Protein AF-A0A448MU44-F1 (afdb_monomer)

Sequence (648 aa):
MGDITNSGSLVGEAKLLGGQNTTHTRTTSSNSGNGISALAKTGRFAKNRTESAIGNIQNSGQIKGQLTQISGHNSHYPGVHLYSNADALGSGNALSVTSEAINAQTRYPANSTIGNITNSGSMRGNALVKAGNGTGEIMANAIATGNGISVFARGNSGEFATIGRVDNRGIISGQIEVSGGKSNASKEDKAFIPDIVLQTSSNKPSTPRLSEDLCRWLAKNTPGCEPETNTSNTSTEVTRSDLSSNSIQSVVTAHSSGNGITAWTYNESSEYSPQKAQLGGLINAGSISGYAKVWHGFSQDGYTRVDYRNNGAGVALNASSNANITNAGIISGNHSALLVRGKANRAYSSSNPTYETGFKGKVENYGILAGRLIAGGYELDPTSNQSYRYFETLNANNVKNTGLYITLDKNEQVEKITVGNHTLSPFTYNGKTYQVENAPLSSNKKDSEKLTTSESTINNKIINGVGIENGALFATHTTHLTDSIINGYKTALKVGENAQVHLNNTILNANGFKVNQSEKPLAILGDAGSNQVVLTNQTLINGDIDLKAGNDELTIADNQVRFNGQTIDLGNGLDKLHFGQSNRKNSQPIKVDYAIYNAEDMIVNQDTNLLANAKIRGTNTITLNNDLHYQVLDAETHALFDPERNEK

Solvent-accessible surface area (backbone atoms only — not comparable to full-atom values): 29976 Å² total; per-residue (Å²): 91,67,68,46,80,41,75,50,79,37,76,20,72,35,79,46,77,31,59,69,76,35,62,71,14,70,36,78,43,68,57,36,13,24,27,40,69,36,77,22,77,37,57,71,81,58,93,58,76,24,61,16,41,38,33,36,36,41,33,56,22,41,26,30,9,29,25,42,35,36,15,9,30,20,63,84,56,95,54,68,88,22,30,6,23,17,40,37,32,38,17,2,8,9,33,27,21,32,6,36,29,52,26,93,86,57,78,37,33,2,35,6,34,37,34,39,34,41,34,60,12,29,27,32,9,30,24,39,38,25,19,9,35,27,45,10,38,14,28,13,35,34,34,41,19,1,10,8,33,33,21,33,8,28,30,74,34,72,33,28,2,34,38,31,38,36,40,32,56,14,37,27,23,8,27,25,39,38,31,21,5,24,48,54,81,88,57,80,88,45,74,63,75,85,74,67,52,72,87,62,91,77,76,72,77,75,67,73,69,56,52,74,77,60,46,74,78,49,66,90,87,47,88,36,63,73,79,85,82,79,77,76,78,81,76,75,81,83,70,92,69,68,97,80,74,87,43,57,46,29,37,22,36,40,31,49,18,1,13,7,33,34,18,32,40,73,68,66,44,55,96,92,46,76,61,25,16,39,52,60,24,38,42,31,57,12,25,29,14,8,32,52,48,40,29,37,10,29,31,94,91,42,75,30,66,66,52,73,42,67,42,3,14,9,34,30,33,52,11,44,35,73,29,40,36,40,32,52,12,39,31,24,10,65,43,15,9,31,38,23,29,27,45,72,48,42,91,89,28,80,89,66,50,50,66,42,60,16,65,72,22,48,34,41,32,45,14,39,35,23,10,52,26,50,43,23,18,34,38,84,28,94,87,49,102,44,71,50,44,33,33,60,26,64,84,39,92,48,45,43,36,48,17,40,38,38,33,26,42,98,74,46,30,71,61,41,65,46,78,36,81,48,90,70,78,68,54,69,58,96,93,42,65,34,47,70,44,69,29,51,66,42,95,85,44,64,37,14,40,34,75,46,92,48,72,44,78,47,65,30,33,26,39,31,17,36,7,74,88,52,8,12,35,25,32,52,24,45,31,39,36,33,54,25,33,32,29,4,52,23,16,8,30,20,37,26,58,70,9,38,38,39,35,34,39,20,35,28,19,11,40,74,57,54,39,61,73,71,43,77,30,19,17,35,34,38,36,74,31,36,30,36,41,37,39,27,53,64,16,33,32,31,28,25,36,43,32,39,29,23,51,26,38,43,30,44,41,43,56,55,41,40,78,50,35,61,41,39,30,40,46,49,68,70,13,35,37,30,36,25,34,88,91,46,91,64,97,57,56,32,77,38,69,37,32,38,34,24,32,29,36,31,37,28,36,26,38,31,35,39,33,46,74,14,37,50,40,66,57,78,44,77,47,72,75,39,56,76,46,70,38,68,80,48,92,76,42,20,24,77,47,53,97,82,66,68,94,123

Structure (mmCIF, N/CA/C/O backbone):
data_AF-A0A448MU44-F1
#
_entry.id   AF-A0A448MU44-F1
#
loop_
_atom_site.group_PDB
_atom_site.id
_atom_site.type_symbol
_atom_site.label_atom_id
_atom_site.label_alt_id
_atom_site.label_comp_id
_atom_site.label_asym_id
_atom_site.label_entity_id
_atom_site.label_seq_id
_atom_site.pdbx_PDB_ins_code
_atom_site.Cartn_x
_atom_site.Cartn_y
_atom_site.Cartn_z
_atom_site.occupancy
_atom_site.B_iso_or_equiv
_atom_site.auth_seq_id
_atom_site.auth_comp_id
_atom_site.auth_asym_id
_atom_site.auth_atom_id
_atom_site.pdbx_PDB_model_num
ATOM 1 N N . MET A 1 1 ? -13.104 -7.572 -20.106 1.00 89.06 1 MET A N 1
ATOM 2 C CA . MET A 1 1 ? -13.905 -8.132 -18.996 1.00 89.06 1 MET A CA 1
ATOM 3 C C . MET A 1 1 ? -14.975 -7.119 -18.628 1.00 89.06 1 MET A C 1
ATOM 5 O O . MET A 1 1 ? -14.720 -5.931 -18.794 1.00 89.06 1 MET A O 1
ATOM 9 N N . GLY A 1 2 ? -16.153 -7.574 -18.195 1.00 94.12 2 GLY A N 1
ATOM 10 C CA . GLY A 1 2 ? -17.214 -6.685 -17.709 1.00 94.12 2 GLY A CA 1
ATOM 11 C C . GLY A 1 2 ? -16.896 -6.084 -16.337 1.00 94.12 2 GLY A C 1
ATOM 12 O O . GLY A 1 2 ? -15.739 -6.078 -15.907 1.00 94.12 2 GLY A O 1
ATOM 13 N N . ASP A 1 3 ? -17.933 -5.596 -15.666 1.00 98.06 3 ASP A N 1
ATOM 14 C CA . ASP A 1 3 ? -17.849 -5.110 -14.288 1.00 98.06 3 ASP A CA 1
ATOM 15 C C . ASP A 1 3 ? -17.585 -6.275 -13.317 1.00 98.06 3 ASP A C 1
ATOM 17 O O . ASP A 1 3 ? -18.037 -7.401 -13.538 1.00 98.06 3 ASP A O 1
ATOM 21 N N . ILE A 1 4 ? -16.838 -6.011 -12.243 1.00 98.00 4 ILE A N 1
ATOM 22 C CA . ILE A 1 4 ? -16.467 -7.001 -11.227 1.00 98.00 4 ILE A CA 1
ATOM 23 C C . ILE A 1 4 ? -16.892 -6.497 -9.851 1.00 98.00 4 ILE A C 1
ATOM 25 O O . ILE A 1 4 ? -16.416 -5.462 -9.381 1.00 98.00 4 ILE A O 1
ATOM 29 N N . THR A 1 5 ? -17.719 -7.286 -9.169 1.00 98.19 5 THR A N 1
ATOM 30 C CA . THR A 1 5 ? -18.056 -7.091 -7.756 1.00 98.19 5 THR A CA 1
ATOM 31 C C . THR A 1 5 ? -17.409 -8.199 -6.934 1.00 98.19 5 THR A C 1
ATOM 33 O O . THR A 1 5 ? -17.713 -9.374 -7.122 1.00 98.19 5 THR A O 1
ATOM 36 N N . ASN A 1 6 ? 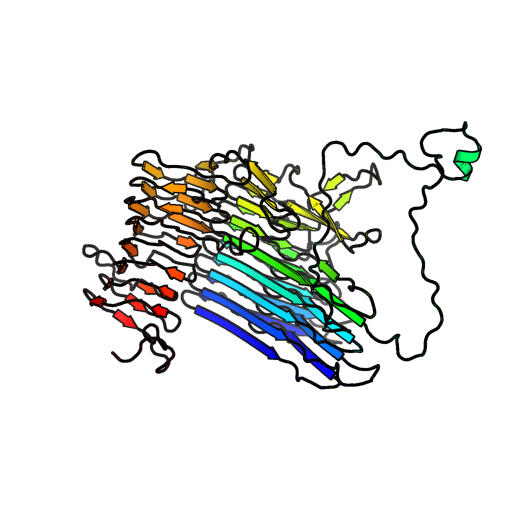-16.514 -7.830 -6.018 1.00 96.06 6 ASN A N 1
ATOM 37 C CA . ASN A 1 6 ? -15.831 -8.753 -5.120 1.00 96.06 6 ASN A CA 1
ATOM 38 C C . ASN A 1 6 ? -16.232 -8.508 -3.659 1.00 96.06 6 ASN A C 1
ATOM 40 O O . ASN A 1 6 ? -16.138 -7.394 -3.137 1.00 96.06 6 ASN A O 1
ATOM 44 N N . SER A 1 7 ? -16.614 -9.578 -2.971 1.00 92.25 7 SER A N 1
ATOM 45 C CA . SER A 1 7 ? -16.819 -9.614 -1.516 1.00 92.25 7 SER A CA 1
ATOM 46 C C . SER A 1 7 ? -16.142 -10.816 -0.850 1.00 92.25 7 SER A C 1
ATOM 48 O O . SER A 1 7 ? -16.472 -11.141 0.290 1.00 92.25 7 SER A O 1
ATOM 50 N N . GLY A 1 8 ? -15.293 -11.529 -1.593 1.00 89.88 8 GLY A N 1
ATOM 51 C CA . GLY A 1 8 ? -14.508 -12.672 -1.135 1.00 89.88 8 GLY A CA 1
ATOM 52 C C . GLY A 1 8 ? -13.019 -12.409 -1.348 1.00 89.88 8 GLY A C 1
ATOM 53 O O . GLY A 1 8 ? -12.583 -11.260 -1.287 1.00 89.88 8 GLY A O 1
ATOM 54 N N . SER A 1 9 ? -12.249 -13.459 -1.622 1.00 91.12 9 SER A N 1
ATOM 55 C CA . SER A 1 9 ? -10.806 -13.364 -1.859 1.00 91.12 9 SER A CA 1
ATOM 56 C C . SER A 1 9 ? -10.460 -13.764 -3.294 1.00 91.12 9 SER A C 1
ATOM 58 O O . SER A 1 9 ? -10.810 -14.855 -3.740 1.00 91.12 9 SER A O 1
ATOM 60 N N . LEU A 1 10 ? -9.790 -12.868 -4.021 1.00 95.38 10 LEU A N 1
ATOM 61 C CA . LEU A 1 10 ? -9.253 -13.092 -5.363 1.00 95.38 10 LEU A CA 1
ATOM 62 C C . LEU A 1 10 ? -7.729 -13.017 -5.287 1.00 95.38 10 LEU A C 1
ATOM 64 O O . LEU A 1 10 ? -7.166 -11.936 -5.113 1.00 95.38 10 LEU A O 1
ATOM 68 N N . VAL A 1 11 ? -7.061 -14.164 -5.398 1.00 95.56 11 VAL A N 1
ATOM 69 C CA . VAL A 1 11 ? -5.608 -14.269 -5.223 1.00 95.56 11 VAL A CA 1
ATOM 70 C C . VAL A 1 11 ? -4.974 -14.843 -6.480 1.00 95.56 11 VAL A C 1
ATOM 72 O O . VAL A 1 11 ? -5.324 -15.937 -6.913 1.00 95.56 11 VAL A O 1
ATOM 75 N N . GLY A 1 12 ? -4.021 -14.108 -7.046 1.00 97.44 12 GLY A N 1
ATOM 76 C CA . GLY A 1 12 ? -3.126 -14.602 -8.081 1.00 97.44 12 GLY A CA 1
ATOM 77 C C . GLY A 1 12 ? -1.708 -14.704 -7.548 1.00 97.44 12 GLY A C 1
ATOM 78 O O . GLY A 1 12 ? -1.167 -13.733 -7.022 1.00 97.44 12 GLY A O 1
ATOM 79 N N . GLU A 1 13 ? -1.091 -15.865 -7.722 1.00 97.44 13 GLU A N 1
ATOM 80 C CA . GLU A 1 13 ? 0.297 -16.108 -7.346 1.00 97.44 13 GLU A CA 1
ATOM 81 C C . GLU A 1 13 ? 1.050 -16.732 -8.520 1.00 97.44 13 GLU A C 1
ATOM 83 O O . GLU A 1 13 ? 0.558 -17.643 -9.184 1.00 97.44 13 GLU A O 1
ATOM 88 N N . ALA A 1 14 ? 2.245 -16.219 -8.800 1.00 97.69 14 ALA A N 1
ATOM 89 C CA . ALA A 1 14 ? 3.151 -16.794 -9.780 1.00 97.69 14 ALA A CA 1
ATOM 90 C C . ALA A 1 14 ? 4.564 -16.884 -9.206 1.00 97.69 14 ALA A C 1
ATOM 92 O O . ALA A 1 14 ? 5.115 -15.902 -8.701 1.00 97.69 14 ALA A O 1
ATOM 93 N N . LYS A 1 15 ? 5.169 -18.065 -9.338 1.00 97.25 15 LYS A N 1
ATOM 94 C CA . LYS A 1 15 ? 6.543 -18.340 -8.920 1.00 97.25 15 LYS A CA 1
ATOM 95 C C . LYS A 1 15 ? 7.341 -18.871 -10.108 1.00 97.25 15 LYS A C 1
ATOM 97 O O . LYS A 1 15 ? 7.098 -19.977 -10.577 1.00 97.25 15 LYS A O 1
ATOM 102 N N . LEU A 1 16 ? 8.273 -18.063 -10.608 1.00 94.38 16 LEU A N 1
ATOM 103 C CA . LEU A 1 16 ? 9.139 -18.378 -11.741 1.00 94.38 16 LEU A CA 1
ATOM 104 C C . LEU A 1 16 ? 10.580 -18.465 -11.240 1.00 94.38 16 LEU A C 1
ATOM 106 O O . LEU A 1 16 ? 11.183 -17.452 -10.888 1.00 94.38 16 LEU A O 1
ATOM 110 N N . LEU A 1 17 ? 11.132 -19.675 -11.208 1.00 92.56 17 LEU A N 1
ATOM 111 C CA . LEU A 1 17 ? 12.501 -19.928 -10.765 1.00 92.56 17 LEU A CA 1
ATOM 112 C C . LEU A 1 17 ? 13.329 -20.473 -11.930 1.00 92.56 17 LEU A C 1
ATOM 114 O O . LEU A 1 17 ? 12.997 -21.510 -12.500 1.00 92.56 17 LEU A O 1
ATOM 118 N N . GLY A 1 18 ? 14.398 -19.766 -12.288 1.00 84.88 18 GLY A N 1
ATOM 119 C CA . GLY A 1 18 ? 15.364 -20.216 -13.283 1.00 84.88 18 GLY A CA 1
ATOM 120 C C . GLY A 1 18 ? 16.262 -21.333 -12.746 1.00 84.88 18 GLY A C 1
ATOM 121 O O . GLY A 1 18 ? 16.586 -21.375 -11.558 1.00 84.88 18 GLY A O 1
ATOM 122 N N . GLY A 1 19 ? 16.681 -22.234 -13.637 1.00 76.50 19 GLY A N 1
ATOM 123 C CA . GLY A 1 19 ? 17.572 -23.344 -13.302 1.00 76.50 19 GLY A CA 1
ATOM 124 C C . GLY A 1 19 ? 18.964 -22.872 -12.877 1.00 76.50 19 GLY A C 1
ATOM 125 O O . GLY A 1 19 ? 19.550 -21.988 -13.503 1.00 76.50 19 GLY A O 1
ATOM 126 N N . GLN A 1 20 ? 19.499 -23.481 -11.821 1.00 74.69 20 GLN A N 1
ATOM 127 C CA . GLN A 1 20 ? 20.852 -23.209 -11.335 1.00 74.69 20 GLN A CA 1
ATOM 128 C C . GLN A 1 20 ? 21.899 -23.906 -12.208 1.00 74.69 20 GLN A C 1
ATOM 130 O O . GLN A 1 20 ? 21.636 -24.981 -12.739 1.00 74.69 20 GLN A O 1
ATOM 135 N N . ASN A 1 21 ? 23.089 -23.313 -12.334 1.00 67.69 21 ASN A N 1
ATOM 136 C CA . ASN A 1 21 ? 24.215 -23.877 -13.087 1.00 67.69 21 ASN A CA 1
ATOM 137 C C . ASN A 1 21 ? 23.859 -24.208 -14.541 1.00 67.69 21 ASN A C 1
ATOM 139 O O . ASN A 1 21 ? 24.213 -25.269 -15.059 1.00 67.69 21 ASN A O 1
ATOM 143 N N . THR A 1 22 ? 23.217 -23.266 -15.231 1.00 71.00 22 THR A N 1
ATOM 144 C CA . THR A 1 22 ? 22.942 -23.370 -16.671 1.00 71.00 22 THR A CA 1
ATOM 145 C C . THR A 1 22 ? 23.568 -22.202 -17.431 1.00 71.00 22 THR A C 1
ATOM 147 O O . THR A 1 22 ? 23.851 -21.154 -16.856 1.00 71.00 22 THR A O 1
ATOM 150 N N . THR A 1 23 ? 23.841 -22.390 -18.723 1.00 66.00 23 THR A N 1
ATOM 151 C CA . THR A 1 23 ? 24.494 -21.379 -19.572 1.00 66.00 23 THR A CA 1
ATOM 152 C C . THR A 1 23 ? 23.553 -20.230 -19.958 1.00 66.00 23 THR A C 1
ATOM 154 O O . THR A 1 23 ? 23.976 -19.079 -20.066 1.00 66.00 23 THR A O 1
ATOM 157 N N . HIS A 1 24 ? 22.258 -20.523 -20.114 1.00 75.06 24 HIS A N 1
ATOM 158 C CA . HIS A 1 24 ? 21.217 -19.552 -20.452 1.00 75.06 24 HIS A CA 1
ATOM 159 C C . HIS A 1 24 ? 20.042 -19.697 -19.490 1.00 75.06 24 HIS A C 1
ATOM 161 O O . HIS A 1 24 ? 19.274 -20.655 -19.570 1.00 75.06 24 HIS A O 1
ATOM 167 N N . THR A 1 25 ? 19.879 -18.722 -18.605 1.00 80.62 25 THR A N 1
ATOM 168 C CA . THR A 1 25 ? 18.763 -18.655 -17.667 1.00 80.62 25 THR A CA 1
ATOM 169 C C . THR A 1 25 ? 18.014 -17.355 -17.945 1.00 80.62 25 THR A C 1
ATOM 171 O O . THR A 1 25 ? 18.563 -16.255 -17.887 1.00 80.62 25 THR A O 1
ATOM 174 N N . ARG A 1 26 ? 16.750 -17.471 -18.347 1.00 87.25 26 ARG A N 1
ATOM 175 C CA . ARG A 1 26 ? 15.871 -16.319 -18.523 1.00 87.25 26 ARG A CA 1
ATOM 176 C C . ARG A 1 26 ? 14.497 -16.661 -17.993 1.00 87.25 26 ARG A C 1
ATOM 178 O O . ARG A 1 26 ? 13.902 -17.653 -18.403 1.00 87.25 26 ARG A O 1
ATOM 185 N N . THR A 1 27 ? 13.996 -15.819 -17.105 1.00 92.56 27 THR A N 1
ATOM 186 C CA . THR A 1 27 ? 12.612 -15.866 -16.637 1.00 92.56 27 THR A CA 1
ATOM 187 C C . THR A 1 27 ? 11.854 -14.684 -17.222 1.00 92.56 27 THR A C 1
ATOM 189 O O . THR A 1 27 ? 12.360 -13.560 -17.266 1.00 92.56 27 THR A O 1
ATOM 192 N N . THR A 1 28 ? 10.648 -14.935 -17.725 1.00 94.44 28 THR A N 1
ATOM 193 C CA . THR A 1 28 ? 9.806 -13.894 -18.316 1.00 94.44 28 THR A CA 1
ATOM 194 C C . THR A 1 28 ? 8.362 -14.085 -17.885 1.00 94.44 28 THR A C 1
ATOM 196 O O . THR A 1 28 ? 7.815 -15.174 -18.043 1.00 94.44 28 THR A O 1
ATOM 199 N N . SER A 1 29 ? 7.741 -13.020 -17.382 1.00 95.44 29 SER A N 1
ATOM 200 C CA . SER A 1 29 ? 6.319 -12.979 -17.043 1.00 95.44 29 SER A CA 1
ATOM 201 C C . SER A 1 29 ? 5.618 -11.801 -17.716 1.00 95.44 29 SER A C 1
ATOM 203 O O . SER A 1 29 ? 6.182 -10.719 -17.902 1.00 95.44 29 SER A O 1
ATOM 205 N N . SER A 1 30 ? 4.363 -12.026 -18.101 1.00 94.25 30 SER A N 1
ATOM 206 C CA . SER A 1 30 ? 3.462 -10.999 -18.619 1.00 94.25 30 SER A CA 1
ATOM 207 C C . SER A 1 30 ? 2.094 -11.208 -17.989 1.00 94.25 30 SER A C 1
ATOM 209 O O . SER A 1 30 ? 1.516 -12.287 -18.112 1.00 94.25 30 SER A O 1
ATOM 211 N N . ASN A 1 31 ? 1.618 -10.202 -17.257 1.00 94.69 31 ASN A N 1
ATOM 212 C CA . ASN A 1 31 ? 0.382 -10.246 -16.477 1.00 94.69 31 ASN A CA 1
ATOM 213 C C . ASN A 1 31 ? 0.209 -11.506 -15.605 1.00 94.69 31 ASN A C 1
ATOM 215 O O . ASN A 1 31 ? -0.901 -12.002 -15.426 1.00 94.69 31 ASN A O 1
ATOM 219 N N . SER A 1 32 ? 1.303 -12.034 -15.054 1.00 97.12 32 SER A N 1
ATOM 220 C CA . SER A 1 32 ? 1.300 -13.259 -14.250 1.00 97.12 32 SER A CA 1
ATOM 221 C C . SER A 1 32 ? 1.191 -12.947 -12.755 1.00 97.12 32 SER A C 1
ATOM 223 O O . SER A 1 32 ? 1.709 -11.931 -12.291 1.00 97.12 32 SER A O 1
ATOM 225 N N . GLY A 1 33 ? 0.529 -13.820 -11.991 1.00 97.44 33 GLY A N 1
ATOM 226 C CA . GLY A 1 33 ? 0.393 -13.655 -10.537 1.00 97.44 33 GLY A CA 1
ATOM 227 C C . GLY A 1 33 ? -0.400 -12.410 -10.134 1.00 97.44 33 GLY A C 1
ATOM 228 O O . GLY A 1 33 ? -0.110 -11.805 -9.111 1.00 97.44 33 GLY A O 1
ATOM 229 N N . ASN A 1 34 ? -1.355 -11.977 -10.959 1.00 98.31 34 ASN A N 1
ATOM 230 C CA . ASN A 1 34 ? -2.238 -10.856 -10.644 1.00 98.31 34 ASN A CA 1
ATOM 231 C C . ASN A 1 34 ? -3.540 -11.354 -10.012 1.00 98.31 34 ASN A C 1
ATOM 233 O O . ASN A 1 34 ? -4.057 -12.377 -10.454 1.00 98.31 34 ASN A O 1
ATOM 237 N N . GLY A 1 35 ? -4.120 -10.603 -9.070 1.00 97.94 35 GLY A N 1
ATOM 238 C CA . GLY A 1 35 ? -5.439 -10.940 -8.510 1.00 97.94 35 GLY A CA 1
ATOM 239 C C . GLY A 1 35 ? -6.545 -10.892 -9.570 1.00 97.94 35 GLY A C 1
ATOM 240 O O . GLY A 1 35 ? -7.351 -11.809 -9.693 1.00 97.94 35 GLY A O 1
ATOM 241 N N . ILE A 1 36 ? -6.539 -9.840 -10.390 1.00 98.19 36 ILE A N 1
ATOM 242 C CA . ILE A 1 36 ? -7.370 -9.705 -11.589 1.00 98.19 36 ILE A CA 1
ATOM 243 C C . ILE A 1 36 ? -6.492 -9.152 -12.709 1.00 98.19 36 ILE A C 1
ATOM 245 O O . ILE A 1 36 ? -5.760 -8.178 -12.506 1.00 98.19 36 ILE A O 1
ATOM 249 N N . SER A 1 37 ? -6.577 -9.719 -13.916 1.00 97.00 37 SER A N 1
ATOM 250 C CA . SER A 1 37 ? -5.912 -9.100 -15.059 1.00 97.00 37 SER A CA 1
ATOM 251 C C . SER A 1 37 ? -6.584 -9.306 -16.409 1.00 97.00 37 SER A C 1
ATOM 253 O O . SER A 1 37 ? -7.290 -10.285 -16.630 1.00 97.00 37 SER A O 1
ATOM 255 N N . ALA A 1 38 ? -6.322 -8.370 -17.321 1.00 97.12 38 ALA A N 1
ATOM 256 C CA . ALA A 1 38 ? -6.634 -8.482 -18.739 1.00 97.12 38 ALA A CA 1
ATOM 257 C C . ALA A 1 38 ? -5.383 -8.137 -19.557 1.00 97.12 38 ALA A C 1
ATOM 259 O O . ALA A 1 38 ? -4.725 -7.130 -19.297 1.00 97.12 38 ALA A O 1
ATOM 260 N N . LEU A 1 39 ? -5.050 -8.977 -20.536 1.00 95.56 39 LEU A N 1
ATOM 261 C CA . LEU A 1 39 ? -3.886 -8.811 -21.404 1.00 95.56 39 LEU A CA 1
ATOM 262 C C . LEU A 1 39 ? -4.319 -8.902 -22.866 1.00 95.56 39 LEU A C 1
ATOM 264 O O . LEU A 1 39 ? -4.980 -9.862 -23.258 1.00 95.56 39 LEU A O 1
ATOM 268 N N . ALA A 1 40 ? -3.896 -7.939 -23.677 1.00 93.06 40 ALA A N 1
ATOM 269 C CA . ALA A 1 40 ? -3.992 -8.007 -25.128 1.00 93.06 40 ALA A CA 1
ATOM 270 C C . ALA A 1 40 ? -2.618 -7.758 -25.747 1.00 93.06 40 ALA A C 1
ATOM 272 O O . ALA A 1 40 ? -1.955 -6.768 -25.446 1.00 93.06 40 ALA A O 1
ATOM 273 N N . LYS A 1 41 ? -2.188 -8.650 -26.639 1.00 89.50 41 LYS A N 1
ATOM 274 C CA . LYS A 1 41 ? -0.900 -8.532 -27.319 1.00 89.50 41 LYS A CA 1
ATOM 275 C C . LYS A 1 41 ? -1.069 -8.793 -28.801 1.00 89.50 41 LYS A C 1
ATOM 277 O O . LYS A 1 41 ? -1.567 -9.846 -29.190 1.00 89.50 41 LYS A O 1
ATOM 282 N N . THR A 1 42 ? -0.631 -7.852 -29.628 1.00 86.38 42 THR A N 1
ATOM 283 C CA . THR A 1 42 ? -0.557 -8.046 -31.075 1.00 86.38 42 THR A CA 1
ATOM 284 C C . THR A 1 42 ? 0.892 -8.089 -31.533 1.00 86.38 42 THR A C 1
ATOM 286 O O . THR A 1 42 ? 1.752 -7.310 -31.105 1.00 86.38 42 THR A O 1
ATOM 289 N N . GLY A 1 43 ? 1.172 -9.073 -32.387 1.00 78.00 43 GLY A N 1
ATOM 290 C CA . GLY A 1 43 ? 2.492 -9.292 -32.956 1.00 78.00 43 GLY A CA 1
ATOM 291 C C . GLY A 1 43 ? 2.847 -8.287 -34.050 1.00 78.00 43 GLY A C 1
ATOM 292 O O . GLY A 1 43 ? 2.068 -7.408 -34.429 1.00 78.00 43 GLY A O 1
ATOM 293 N N . ARG A 1 44 ? 4.048 -8.471 -34.603 1.00 70.38 44 ARG A N 1
ATOM 294 C CA . ARG A 1 44 ? 4.523 -7.701 -35.756 1.00 70.38 44 ARG A CA 1
ATOM 295 C C . ARG A 1 44 ? 3.551 -7.898 -36.928 1.00 70.38 44 ARG A C 1
ATOM 297 O O . ARG A 1 44 ? 3.052 -9.001 -37.127 1.00 70.38 44 ARG A O 1
ATOM 304 N N . PHE A 1 45 ? 3.287 -6.830 -37.683 1.00 70.62 45 PHE A N 1
ATOM 305 C CA . PHE A 1 45 ? 2.412 -6.800 -38.871 1.00 70.62 45 PHE A CA 1
ATOM 306 C C . PHE A 1 45 ? 0.892 -6.852 -38.632 1.00 70.62 45 PHE A C 1
ATOM 308 O O . PHE A 1 45 ? 0.131 -6.788 -39.598 1.00 70.62 45 PHE A O 1
ATOM 315 N N . ALA A 1 46 ? 0.418 -6.893 -37.382 1.00 69.31 46 ALA A N 1
ATOM 316 C CA . ALA A 1 46 ? -1.013 -6.773 -37.097 1.00 69.31 46 ALA A CA 1
ATOM 317 C C . ALA A 1 46 ? -1.532 -5.368 -37.460 1.00 69.31 46 ALA A C 1
ATOM 319 O O . ALA A 1 46 ? -1.021 -4.365 -36.959 1.00 69.31 46 ALA A O 1
ATOM 320 N N . LYS A 1 47 ? -2.554 -5.294 -38.322 1.00 74.75 47 LYS A N 1
ATOM 321 C CA . LYS A 1 47 ? -3.131 -4.032 -38.826 1.00 74.75 47 LYS A CA 1
ATOM 322 C C . LYS A 1 47 ? -4.370 -3.549 -38.054 1.00 74.75 47 LYS A C 1
ATOM 324 O O . LYS A 1 47 ? -5.186 -2.813 -38.596 1.00 74.75 47 LYS A O 1
ATOM 329 N N . ASN A 1 48 ? -4.528 -3.992 -36.808 1.00 76.19 48 ASN A N 1
ATOM 330 C CA . ASN A 1 48 ? -5.719 -3.747 -35.993 1.00 76.19 48 ASN A CA 1
ATOM 331 C C . ASN A 1 48 ? -5.356 -3.111 -34.644 1.00 76.19 48 ASN A C 1
ATOM 333 O O . ASN A 1 48 ? -4.213 -3.192 -34.188 1.00 76.19 48 ASN A O 1
ATOM 337 N N . ARG A 1 49 ? -6.349 -2.491 -33.999 1.00 82.88 49 ARG A N 1
ATOM 338 C CA . ARG A 1 49 ? -6.237 -1.926 -32.647 1.00 82.88 49 ARG A CA 1
ATOM 339 C C . ARG A 1 49 ? -6.026 -3.043 -31.617 1.00 82.88 49 ARG A C 1
ATOM 341 O O . ARG A 1 49 ? -6.600 -4.121 -31.744 1.00 82.88 49 ARG A O 1
ATOM 348 N N . THR A 1 50 ? -5.183 -2.788 -30.614 1.00 90.06 50 THR A N 1
ATOM 349 C CA . THR A 1 50 ? -4.952 -3.719 -29.493 1.00 90.06 50 THR A CA 1
ATOM 350 C C . THR A 1 50 ? -5.593 -3.152 -28.247 1.00 90.06 50 THR A C 1
ATOM 352 O O . THR A 1 50 ? -5.228 -2.055 -27.830 1.00 90.06 50 THR A O 1
ATOM 355 N N . GLU A 1 51 ? -6.538 -3.875 -27.657 1.00 92.19 51 GLU A N 1
ATOM 356 C CA . GLU A 1 51 ? -7.289 -3.366 -26.514 1.00 92.19 51 GLU A CA 1
ATOM 357 C C . GLU A 1 51 ? -7.472 -4.425 -25.452 1.00 92.19 51 GLU A C 1
ATOM 359 O O . GLU A 1 51 ? -7.856 -5.558 -25.740 1.00 92.19 51 GLU A O 1
ATOM 364 N N . SER A 1 52 ? -7.268 -4.013 -24.212 1.00 95.81 52 SER A N 1
ATOM 365 C CA . SER A 1 52 ? -7.705 -4.751 -23.044 1.00 95.81 52 SER A CA 1
ATOM 366 C C . SER A 1 52 ? -8.447 -3.801 -22.120 1.00 95.81 52 SER A C 1
ATOM 368 O O . SER A 1 52 ? -8.087 -2.635 -21.952 1.00 95.81 52 SER A O 1
ATOM 370 N N . ALA A 1 53 ? -9.536 -4.294 -21.545 1.00 97.62 53 ALA A N 1
ATOM 371 C CA . ALA A 1 53 ? -10.345 -3.501 -20.646 1.00 97.62 53 ALA A CA 1
ATOM 372 C C . ALA A 1 53 ? -10.937 -4.363 -19.542 1.00 97.62 53 ALA A C 1
ATOM 374 O O . ALA A 1 53 ? -11.307 -5.524 -19.762 1.00 97.62 53 ALA A O 1
ATOM 375 N N . ILE A 1 54 ? -11.061 -3.756 -18.373 1.00 98.25 54 ILE A N 1
ATOM 376 C CA . ILE A 1 54 ? -11.887 -4.234 -17.274 1.00 98.25 54 ILE A CA 1
ATOM 377 C C . ILE A 1 54 ? -12.903 -3.131 -16.983 1.00 98.25 54 ILE A C 1
ATOM 379 O O . ILE A 1 54 ? -12.566 -1.947 -17.047 1.00 98.25 54 ILE A O 1
ATOM 383 N N . GLY A 1 55 ? -14.150 -3.520 -16.728 1.00 98.50 55 GLY A N 1
ATOM 384 C CA . GLY A 1 55 ? -15.216 -2.588 -16.390 1.00 98.50 55 GLY A CA 1
ATOM 385 C C . GLY A 1 55 ? -15.015 -1.940 -15.021 1.00 98.50 55 GLY A C 1
ATOM 386 O O . GLY A 1 55 ? -13.897 -1.763 -14.530 1.00 98.50 55 GLY A O 1
ATOM 387 N N . ASN A 1 56 ? -16.122 -1.569 -14.396 1.00 98.69 56 ASN A N 1
ATOM 388 C CA . ASN A 1 56 ? -16.109 -1.024 -13.050 1.00 98.69 56 ASN A CA 1
ATOM 389 C C . ASN A 1 56 ? -15.726 -2.106 -12.035 1.00 98.69 56 ASN A C 1
ATOM 391 O O . ASN A 1 56 ? -16.089 -3.272 -12.181 1.00 98.69 56 ASN A O 1
ATOM 395 N N . ILE A 1 57 ? -15.023 -1.704 -10.981 1.00 98.69 57 ILE A N 1
ATOM 396 C CA . ILE A 1 57 ? -14.635 -2.574 -9.873 1.00 98.69 57 ILE A CA 1
ATOM 397 C C . ILE A 1 57 ? -15.341 -2.109 -8.610 1.00 98.69 57 ILE A C 1
ATOM 399 O O . ILE A 1 57 ? -15.182 -0.967 -8.185 1.00 98.69 57 ILE A O 1
ATOM 403 N N . GLN A 1 58 ? -16.061 -3.017 -7.966 1.00 98.56 58 GLN A N 1
ATOM 404 C CA . GLN A 1 58 ? -16.591 -2.838 -6.621 1.00 98.56 58 GLN A CA 1
ATOM 405 C C . GLN A 1 58 ? -15.944 -3.878 -5.717 1.00 98.56 58 GLN A C 1
ATOM 407 O O . GLN A 1 58 ? -16.329 -5.044 -5.724 1.00 98.56 58 GLN A O 1
ATOM 412 N N . ASN A 1 59 ? -14.938 -3.474 -4.951 1.00 98.31 59 ASN A N 1
ATOM 413 C CA . ASN A 1 59 ? -14.231 -4.378 -4.059 1.00 98.31 59 ASN A CA 1
ATOM 414 C C . ASN A 1 59 ? -14.572 -4.093 -2.603 1.00 98.31 59 ASN A C 1
ATOM 416 O O . ASN A 1 59 ? -14.330 -3.005 -2.088 1.00 98.31 59 ASN A O 1
ATOM 420 N N . SER A 1 60 ? -15.075 -5.114 -1.930 1.00 96.12 60 SER A N 1
ATOM 421 C CA . SER A 1 60 ? -15.339 -5.110 -0.498 1.00 96.12 60 SER A CA 1
ATOM 422 C C . SER A 1 60 ? -14.624 -6.253 0.236 1.00 96.12 60 SER A C 1
ATOM 424 O O . SER A 1 60 ? -14.659 -6.285 1.463 1.00 96.12 60 SER A O 1
ATOM 426 N N . GLY A 1 61 ? -13.975 -7.159 -0.505 1.00 94.62 61 GLY A N 1
ATOM 427 C CA . GLY A 1 61 ? -13.135 -8.238 0.015 1.00 94.62 61 GLY A CA 1
ATOM 428 C C . GLY A 1 61 ? -11.653 -8.022 -0.311 1.00 94.62 61 GLY A C 1
ATOM 429 O O . GLY A 1 61 ? -11.171 -6.888 -0.348 1.00 94.62 61 GLY A O 1
ATOM 430 N N . GLN A 1 62 ? -10.923 -9.100 -0.576 1.00 95.75 62 GLN A N 1
ATOM 431 C CA . GLN A 1 62 ? -9.488 -9.071 -0.855 1.00 95.75 62 GLN A CA 1
ATOM 432 C C . GLN A 1 62 ? -9.199 -9.326 -2.338 1.00 95.75 62 GLN A C 1
ATOM 434 O O . GLN A 1 62 ? -9.757 -10.238 -2.945 1.00 95.75 62 GLN A O 1
ATOM 439 N N . ILE A 1 63 ? -8.299 -8.533 -2.917 1.00 98.25 63 ILE A N 1
ATOM 440 C CA . ILE A 1 63 ? -7.688 -8.764 -4.227 1.00 98.25 63 ILE A CA 1
ATOM 441 C C . ILE A 1 63 ? -6.175 -8.715 -4.026 1.00 98.25 63 ILE A C 1
ATOM 443 O O . ILE A 1 63 ? -5.636 -7.686 -3.617 1.00 98.25 63 ILE A O 1
ATOM 447 N N . LYS A 1 64 ? -5.481 -9.819 -4.295 1.00 97.94 64 LYS A N 1
ATOM 448 C CA . LYS A 1 64 ? -4.042 -9.948 -4.061 1.00 97.94 64 LYS A CA 1
ATOM 449 C C . LYS A 1 64 ? -3.334 -10.473 -5.305 1.00 97.94 64 LYS A C 1
ATOM 451 O O . LYS A 1 64 ? -3.723 -11.500 -5.849 1.00 97.94 64 LYS A O 1
ATOM 456 N N . GLY A 1 65 ? -2.273 -9.787 -5.714 1.00 98.56 65 GLY A N 1
ATOM 457 C CA . GLY A 1 65 ? -1.303 -10.283 -6.685 1.00 98.56 65 GLY A CA 1
ATOM 458 C C . GLY A 1 65 ? 0.056 -10.510 -6.042 1.00 98.56 65 GLY A C 1
ATOM 459 O O . GLY A 1 65 ? 0.502 -9.708 -5.220 1.00 98.56 65 GLY A O 1
ATOM 460 N N . GLN A 1 66 ? 0.710 -11.602 -6.418 1.00 98.56 66 GLN A N 1
ATOM 461 C CA . GLN A 1 66 ? 2.041 -11.954 -5.959 1.00 98.56 66 GLN A CA 1
ATOM 462 C C . GLN A 1 66 ? 2.882 -12.545 -7.094 1.00 98.56 66 GLN A C 1
ATOM 464 O O . GLN A 1 66 ? 2.501 -13.527 -7.731 1.00 98.56 66 GLN A O 1
ATOM 469 N N . LEU A 1 67 ? 4.065 -11.970 -7.307 1.00 98.56 67 LEU A N 1
ATOM 470 C CA . LEU A 1 67 ? 5.089 -12.509 -8.197 1.00 98.56 67 LEU A CA 1
ATOM 471 C C . LEU A 1 67 ? 6.376 -12.774 -7.418 1.00 98.56 67 LEU A C 1
ATOM 473 O O . LEU A 1 67 ? 6.918 -11.886 -6.769 1.00 98.56 67 LEU A O 1
ATOM 477 N N . THR A 1 68 ? 6.917 -13.980 -7.542 1.00 98.38 68 THR A N 1
ATOM 478 C CA . THR A 1 68 ? 8.315 -14.270 -7.211 1.00 98.38 68 THR A CA 1
ATOM 479 C C . THR A 1 68 ? 9.014 -14.743 -8.469 1.00 98.38 68 THR A C 1
ATOM 481 O O . THR A 1 68 ? 8.734 -15.833 -8.959 1.00 98.38 68 THR A O 1
ATOM 484 N N . GLN A 1 69 ? 9.913 -13.925 -9.002 1.00 96.44 69 GLN A N 1
ATOM 485 C CA . GLN A 1 69 ? 10.644 -14.214 -10.223 1.00 96.44 69 GLN A CA 1
ATOM 486 C C . GLN A 1 69 ? 12.142 -14.088 -9.982 1.00 96.44 69 GLN A C 1
ATOM 488 O O . GLN A 1 69 ? 12.656 -13.004 -9.715 1.00 96.44 69 GLN A O 1
ATOM 493 N N . ILE A 1 70 ? 12.845 -15.210 -10.080 1.00 94.81 70 ILE A N 1
ATOM 494 C CA . ILE A 1 70 ? 14.278 -15.295 -9.816 1.00 94.81 70 ILE A CA 1
ATOM 495 C C . ILE A 1 70 ? 14.925 -16.019 -10.989 1.00 94.81 70 ILE A C 1
ATOM 497 O O . ILE A 1 70 ? 14.621 -17.185 -11.235 1.00 94.81 70 ILE A O 1
ATOM 501 N N . SER A 1 71 ? 15.819 -15.347 -11.711 1.00 91.31 71 SER A N 1
ATOM 502 C CA . SER A 1 71 ? 16.634 -16.009 -12.729 1.00 91.31 71 SER A CA 1
ATOM 503 C C . SER A 1 71 ? 17.742 -16.839 -12.080 1.00 91.31 71 SER A C 1
ATOM 505 O O . SER A 1 71 ? 18.272 -16.482 -11.030 1.00 91.31 71 SER A O 1
ATOM 507 N N . GLY A 1 72 ? 18.100 -17.954 -12.712 1.00 85.81 72 GLY A N 1
ATOM 508 C CA . GLY A 1 72 ? 19.169 -18.835 -12.245 1.00 85.81 72 GLY A CA 1
ATOM 509 C C . GLY A 1 72 ? 20.565 -18.263 -12.493 1.00 85.81 72 GLY A C 1
ATOM 510 O O . GLY A 1 72 ? 20.733 -17.341 -13.292 1.00 85.81 72 GLY A O 1
ATOM 511 N N . HIS A 1 73 ? 21.573 -18.814 -11.820 1.00 84.38 73 HIS A N 1
ATOM 512 C CA . HIS A 1 73 ? 22.965 -18.381 -11.954 1.00 84.38 73 HIS A CA 1
ATOM 513 C C . HIS A 1 73 ? 23.702 -19.126 -13.081 1.00 84.38 73 HIS A C 1
ATOM 515 O O . HIS A 1 73 ? 23.516 -20.333 -13.263 1.00 84.38 73 HIS A O 1
ATOM 521 N N . ASN A 1 74 ? 24.595 -18.421 -13.780 1.00 79.81 74 ASN A N 1
ATOM 522 C CA . ASN A 1 74 ? 25.467 -18.969 -14.828 1.00 79.81 74 ASN A CA 1
ATOM 523 C C . ASN A 1 74 ? 26.967 -18.919 -14.453 1.00 79.81 74 ASN A C 1
ATOM 525 O O . ASN A 1 74 ? 27.828 -19.201 -15.282 1.00 79.81 74 ASN A O 1
ATOM 529 N N . SER A 1 75 ? 27.286 -18.622 -13.187 1.00 74.50 75 SER A N 1
ATOM 530 C CA . SER A 1 75 ? 28.643 -18.384 -12.661 1.00 74.50 75 SER A CA 1
ATOM 531 C C . SER A 1 75 ? 29.654 -19.527 -12.830 1.00 74.50 75 SER A C 1
ATOM 533 O O . SER A 1 75 ? 30.844 -19.306 -12.637 1.00 74.50 75 SER A O 1
ATOM 535 N N . HIS A 1 76 ? 29.208 -20.738 -13.172 1.00 72.94 76 HIS A N 1
ATOM 536 C CA . HIS A 1 76 ? 30.065 -21.919 -13.345 1.00 72.94 76 HIS A CA 1
ATOM 537 C C . HIS A 1 76 ? 30.566 -22.122 -14.783 1.00 72.94 76 HIS A C 1
ATOM 539 O O . HIS A 1 76 ? 31.352 -23.038 -15.017 1.00 72.94 76 HIS A O 1
ATOM 545 N N . TYR A 1 77 ? 30.133 -21.299 -15.746 1.00 67.19 77 TYR A N 1
ATOM 546 C CA . TYR A 1 77 ? 30.528 -21.449 -17.146 1.00 67.19 77 TYR A CA 1
ATOM 547 C C . TYR A 1 77 ? 31.459 -20.320 -17.603 1.00 67.19 77 TYR A C 1
ATOM 549 O O . TYR A 1 77 ? 31.107 -19.143 -17.496 1.00 67.19 77 TYR A O 1
ATOM 557 N N . PRO A 1 78 ? 32.627 -20.653 -18.180 1.00 61.62 78 PRO A N 1
ATOM 558 C CA . PRO A 1 78 ? 33.450 -19.683 -18.883 1.00 61.62 78 PRO A CA 1
ATOM 559 C C . PRO A 1 78 ? 32.860 -19.458 -20.284 1.00 61.62 78 PRO A C 1
ATOM 561 O O . PRO A 1 78 ? 32.991 -20.299 -21.170 1.00 61.62 78 PRO A O 1
ATOM 564 N N . GLY A 1 79 ? 32.171 -18.337 -20.496 1.00 62.12 79 GLY A N 1
ATOM 565 C CA . GLY A 1 79 ? 31.580 -18.009 -21.794 1.00 62.12 79 GLY A CA 1
ATOM 566 C C . GLY A 1 79 ? 31.117 -16.558 -21.888 1.00 62.12 79 GLY A C 1
ATOM 567 O O . GLY A 1 79 ? 30.722 -15.959 -20.894 1.00 62.12 79 GLY A O 1
ATOM 568 N N . VAL A 1 80 ? 31.166 -15.992 -23.096 1.00 60.66 80 VAL A N 1
ATOM 569 C CA . VAL A 1 80 ? 30.786 -14.591 -23.377 1.00 60.66 80 VAL A CA 1
ATOM 570 C C . VAL A 1 80 ? 29.330 -14.433 -23.847 1.00 60.66 80 VAL A C 1
ATOM 572 O O . VAL A 1 80 ? 28.833 -13.317 -23.945 1.00 60.66 80 VAL A O 1
ATOM 575 N N . HIS A 1 81 ? 28.630 -15.542 -24.115 1.00 70.56 81 HIS A N 1
ATOM 576 C CA . HIS A 1 81 ? 27.230 -15.583 -24.566 1.00 70.56 81 HIS A CA 1
ATOM 577 C C . HIS A 1 81 ? 26.322 -16.243 -23.524 1.00 70.56 81 HIS A C 1
ATOM 579 O O . HIS A 1 81 ? 25.582 -17.171 -23.834 1.00 70.56 81 HIS A O 1
ATOM 585 N N . LEU A 1 82 ? 26.420 -15.800 -22.274 1.00 79.88 82 LEU A N 1
ATOM 586 C CA . LEU A 1 82 ? 25.639 -16.338 -21.163 1.00 79.88 82 LEU A CA 1
ATOM 587 C C . LEU A 1 82 ? 24.585 -15.318 -20.722 1.00 79.88 82 LEU A C 1
ATOM 589 O O . LEU A 1 82 ? 24.776 -14.116 -20.888 1.00 79.88 82 LEU A O 1
ATOM 593 N N . TYR A 1 83 ? 23.456 -15.800 -20.198 1.00 83.50 83 TYR A N 1
ATOM 594 C CA . TYR A 1 83 ? 22.333 -14.942 -19.796 1.00 83.50 83 TYR A CA 1
ATOM 595 C C . TYR A 1 83 ? 21.784 -15.385 -18.445 1.00 83.50 83 TYR A C 1
ATOM 597 O O . TYR A 1 83 ? 21.687 -16.588 -18.202 1.00 83.50 83 TYR A O 1
ATOM 605 N N . SER A 1 84 ? 21.422 -14.430 -17.590 1.00 88.75 84 SER A N 1
ATOM 606 C CA . SER A 1 84 ? 20.745 -14.665 -16.308 1.00 88.75 84 SER A CA 1
ATOM 607 C C . SER A 1 84 ? 19.686 -13.591 -16.028 1.00 88.75 84 SER A C 1
ATOM 609 O O . SER A 1 84 ? 19.754 -12.881 -15.021 1.00 88.75 84 SER A O 1
ATOM 611 N N . ASN A 1 85 ? 18.713 -13.453 -16.932 1.00 91.06 85 ASN A N 1
ATOM 612 C CA . ASN A 1 85 ? 17.774 -12.329 -16.945 1.00 91.06 85 ASN A CA 1
ATOM 613 C C . ASN A 1 85 ? 16.425 -12.626 -16.284 1.00 91.06 85 ASN A C 1
ATOM 615 O O . ASN A 1 85 ? 15.814 -13.672 -16.507 1.00 91.06 85 ASN A O 1
ATOM 619 N N . ALA A 1 86 ? 15.883 -11.634 -15.583 1.00 95.06 86 ALA A N 1
ATOM 620 C CA . ALA A 1 86 ? 14.508 -11.631 -15.104 1.00 95.06 86 ALA A CA 1
ATOM 621 C C . ALA A 1 86 ? 13.725 -10.463 -15.717 1.00 95.06 86 ALA A C 1
ATOM 623 O O . ALA A 1 86 ? 13.994 -9.309 -15.401 1.00 95.06 86 ALA A O 1
ATOM 624 N N . ASP A 1 87 ? 12.730 -10.771 -16.552 1.00 96.25 87 ASP A N 1
ATOM 625 C CA . ASP A 1 87 ? 11.846 -9.786 -17.184 1.00 96.25 87 ASP A CA 1
ATOM 626 C C . ASP A 1 87 ? 10.402 -9.927 -16.682 1.00 96.25 87 ASP A C 1
ATOM 628 O O . ASP A 1 87 ? 9.761 -10.954 -16.910 1.00 96.25 87 ASP A O 1
ATOM 632 N N . ALA A 1 88 ? 9.871 -8.915 -16.007 1.00 97.56 88 ALA A N 1
ATOM 633 C CA . ALA A 1 88 ? 8.506 -8.888 -15.498 1.00 97.56 88 ALA A CA 1
ATOM 634 C C . ALA A 1 88 ? 7.738 -7.695 -16.076 1.00 97.56 88 ALA A C 1
ATOM 636 O O . ALA A 1 88 ? 8.154 -6.539 -15.949 1.00 97.56 88 ALA A O 1
ATOM 637 N N . LEU A 1 89 ? 6.599 -7.980 -16.708 1.00 96.38 89 LEU A N 1
ATOM 638 C CA . LEU A 1 89 ? 5.690 -6.970 -17.243 1.00 96.38 89 LEU A CA 1
ATOM 639 C C . LEU A 1 89 ? 4.293 -7.152 -16.655 1.00 96.38 89 LEU A C 1
ATOM 641 O O . LEU A 1 89 ? 3.711 -8.232 -16.768 1.00 96.38 89 LEU A O 1
ATOM 645 N N . GLY A 1 90 ? 3.730 -6.097 -16.065 1.00 96.25 90 GLY A N 1
ATOM 646 C CA . GLY A 1 90 ? 2.328 -6.093 -15.641 1.00 96.25 90 GLY A CA 1
ATOM 647 C C . GLY A 1 90 ? 1.986 -7.163 -14.599 1.00 96.25 90 GLY A C 1
ATOM 648 O O . GLY A 1 90 ? 0.828 -7.556 -14.501 1.00 96.25 90 GLY A O 1
ATOM 649 N N . SER A 1 91 ? 2.969 -7.685 -13.862 1.00 98.31 91 SER A N 1
ATOM 650 C CA . SER A 1 91 ? 2.831 -8.910 -13.059 1.00 98.31 91 SER A CA 1
ATOM 651 C C . SER A 1 91 ? 2.849 -8.628 -11.550 1.00 98.31 91 SER A C 1
ATOM 653 O O . SER A 1 91 ? 3.321 -7.578 -11.113 1.00 98.31 91 SER A O 1
ATOM 655 N N . GLY A 1 92 ? 2.321 -9.545 -10.736 1.00 98.38 92 GLY A N 1
ATOM 656 C CA . GLY A 1 92 ? 2.270 -9.396 -9.274 1.00 98.38 92 GLY A CA 1
ATOM 657 C C . GLY A 1 92 ? 1.424 -8.216 -8.774 1.00 98.38 92 GLY A C 1
ATOM 658 O O . GLY A 1 92 ? 1.637 -7.737 -7.666 1.00 98.38 92 GLY A O 1
ATOM 659 N N . ASN A 1 93 ? 0.503 -7.698 -9.585 1.00 98.75 93 ASN A N 1
ATOM 660 C CA . ASN A 1 93 ? -0.380 -6.583 -9.249 1.00 98.75 93 ASN A CA 1
ATOM 661 C C . ASN A 1 93 ? -1.703 -7.080 -8.646 1.00 98.75 93 ASN A C 1
ATOM 663 O O . ASN A 1 93 ? -2.191 -8.144 -9.027 1.00 98.75 93 ASN A O 1
ATOM 667 N N . ALA A 1 94 ? -2.373 -6.288 -7.804 1.00 98.56 94 ALA A N 1
ATOM 668 C CA . ALA A 1 94 ? -3.742 -6.646 -7.409 1.00 98.56 94 ALA A CA 1
ATOM 669 C C . ALA A 1 94 ? -4.675 -6.631 -8.634 1.00 98.56 94 ALA A C 1
ATOM 671 O O . ALA A 1 94 ? -5.384 -7.601 -8.902 1.00 98.56 94 ALA A O 1
ATOM 672 N N . LEU A 1 95 ? -4.612 -5.549 -9.414 1.00 98.62 95 LEU A N 1
ATOM 673 C CA . LEU A 1 95 ? -5.372 -5.355 -10.645 1.00 98.62 95 LEU A CA 1
ATOM 674 C C . LEU A 1 95 ? -4.448 -4.861 -11.764 1.00 98.62 95 LEU A C 1
ATOM 676 O O . LEU A 1 95 ? -3.766 -3.850 -11.594 1.00 98.62 95 LEU A O 1
ATOM 680 N N . SER A 1 96 ? -4.437 -5.548 -12.911 1.00 98.25 96 SER A N 1
ATOM 681 C CA . SER A 1 96 ? -3.595 -5.176 -14.058 1.00 98.25 96 SER A CA 1
ATOM 682 C C . SER A 1 96 ? -4.321 -5.240 -15.400 1.00 98.25 96 SER A C 1
ATOM 684 O O . SER A 1 96 ? -4.906 -6.263 -15.753 1.00 98.25 96 SER A O 1
ATOM 686 N N . VAL A 1 97 ? -4.230 -4.176 -16.197 1.00 98.19 97 VAL A N 1
ATOM 687 C CA . VAL A 1 97 ? -4.689 -4.172 -17.595 1.00 98.19 97 VAL A CA 1
ATOM 688 C C . VAL A 1 97 ? -3.538 -3.775 -18.507 1.00 98.19 97 VAL A C 1
ATOM 690 O O . VAL A 1 97 ? -3.009 -2.671 -18.388 1.00 98.19 97 VAL A O 1
ATOM 693 N N . THR A 1 98 ? -3.163 -4.667 -19.423 1.00 96.44 98 THR A N 1
ATOM 694 C CA . THR A 1 98 ? -1.977 -4.509 -20.273 1.00 96.44 98 THR A CA 1
ATOM 695 C C . THR A 1 98 ? -2.327 -4.691 -21.743 1.00 96.44 98 THR A C 1
ATOM 697 O O . THR A 1 98 ? -2.861 -5.724 -22.142 1.00 96.44 98 THR A O 1
ATOM 700 N N . SER A 1 99 ? -1.944 -3.721 -22.572 1.00 94.00 99 SER A N 1
ATOM 701 C CA . SER A 1 99 ? -2.070 -3.797 -24.029 1.00 94.00 99 SER A CA 1
ATOM 702 C C . SER A 1 99 ? -0.724 -3.534 -24.684 1.00 94.00 99 SER A C 1
ATOM 704 O O . SER A 1 99 ? -0.135 -2.471 -24.497 1.00 94.00 99 SER A O 1
ATOM 706 N N . GLU A 1 100 ? -0.245 -4.480 -25.484 1.00 89.81 100 GLU A N 1
ATOM 707 C CA . GLU A 1 100 ? 1.016 -4.366 -26.215 1.00 89.81 100 GLU A CA 1
ATOM 708 C C . GLU A 1 100 ? 0.800 -4.537 -27.721 1.00 89.81 100 GLU A C 1
ATOM 710 O O . GLU A 1 100 ? 0.481 -5.626 -28.197 1.00 89.81 100 GLU A O 1
ATOM 715 N N . ALA A 1 101 ? 1.040 -3.473 -28.483 1.00 85.69 101 ALA A N 1
ATOM 716 C CA . ALA A 1 101 ? 1.077 -3.485 -29.939 1.00 85.69 101 ALA A CA 1
ATOM 717 C C . ALA A 1 101 ? 2.527 -3.361 -30.426 1.00 85.69 101 ALA A C 1
ATOM 719 O O . ALA A 1 101 ? 3.110 -2.275 -30.438 1.00 85.69 101 ALA A O 1
ATOM 720 N N . ILE A 1 102 ? 3.126 -4.480 -30.845 1.00 74.00 102 ILE A N 1
ATOM 721 C CA . ILE A 1 102 ? 4.526 -4.534 -31.296 1.00 74.00 102 ILE A CA 1
ATOM 722 C C . ILE A 1 102 ? 4.566 -4.431 -32.826 1.00 74.00 102 ILE A C 1
ATOM 724 O O . ILE A 1 102 ? 4.954 -5.372 -33.516 1.00 74.00 102 ILE A O 1
ATOM 728 N N . ASN A 1 103 ? 4.138 -3.296 -33.387 1.00 67.69 103 ASN A N 1
ATOM 729 C CA . ASN A 1 103 ? 4.134 -3.084 -34.837 1.00 67.69 103 ASN A CA 1
ATOM 730 C C . ASN A 1 103 ? 5.064 -1.937 -35.250 1.00 67.69 103 ASN A C 1
ATOM 732 O O . ASN A 1 103 ? 4.750 -0.778 -35.017 1.00 67.69 103 ASN A O 1
ATOM 736 N N . ALA A 1 104 ? 6.173 -2.274 -35.918 1.00 58.91 104 ALA A N 1
ATOM 737 C CA . ALA A 1 104 ? 7.175 -1.319 -36.397 1.00 58.91 104 ALA A CA 1
ATOM 738 C C . ALA A 1 104 ? 6.754 -0.520 -37.648 1.00 58.91 104 ALA A C 1
ATOM 740 O O . ALA A 1 104 ? 7.338 0.523 -37.919 1.00 58.91 104 ALA A O 1
ATOM 741 N N . GLN A 1 105 ? 5.770 -0.999 -38.416 1.00 58.56 105 GLN A N 1
ATOM 742 C CA . GLN A 1 105 ? 5.460 -0.489 -39.758 1.00 58.56 105 GLN A CA 1
ATOM 743 C C . GLN A 1 105 ? 4.201 0.385 -39.819 1.00 58.56 105 GLN A C 1
ATOM 745 O O . GLN A 1 105 ? 4.084 1.214 -40.717 1.00 58.56 105 GLN A O 1
ATOM 750 N N . THR A 1 106 ? 3.257 0.233 -38.884 1.00 57.19 106 THR A N 1
ATOM 751 C CA . THR A 1 106 ? 1.972 0.955 -38.927 1.00 57.19 106 THR A CA 1
ATOM 752 C C . THR A 1 106 ? 1.520 1.455 -37.554 1.00 57.19 106 THR A C 1
ATOM 754 O O . THR A 1 106 ? 1.625 0.752 -36.551 1.00 57.19 106 THR A O 1
ATOM 757 N N . ARG A 1 107 ? 0.983 2.681 -37.536 1.00 64.12 107 ARG A N 1
ATOM 758 C CA . ARG A 1 107 ? 0.546 3.461 -36.367 1.00 64.12 107 ARG A CA 1
ATOM 759 C C . ARG A 1 107 ? -0.811 3.000 -35.815 1.00 64.12 107 ARG A C 1
ATOM 761 O O . ARG A 1 107 ? -1.801 3.710 -35.966 1.00 64.12 107 ARG A O 1
ATOM 768 N N . TYR A 1 108 ? -0.878 1.823 -35.195 1.00 68.88 108 TYR A N 1
ATOM 769 C CA . TYR A 1 108 ? -2.113 1.365 -34.543 1.00 68.88 108 TYR A CA 1
ATOM 770 C C . TYR A 1 108 ? -2.079 1.581 -33.022 1.00 68.88 108 TYR A C 1
ATOM 772 O O . TYR A 1 108 ? -1.060 1.285 -32.392 1.00 68.88 108 TYR A O 1
ATOM 780 N N . PRO A 1 109 ? -3.174 2.094 -32.428 1.00 77.69 109 PRO A N 1
ATOM 781 C CA . PRO A 1 109 ? -3.221 2.419 -31.010 1.00 77.69 109 PRO A CA 1
ATOM 782 C C . PRO A 1 109 ? -3.318 1.160 -30.135 1.00 77.69 109 PRO A C 1
ATOM 784 O O . PRO A 1 109 ? -3.971 0.177 -30.496 1.00 77.69 109 PRO A O 1
ATOM 787 N N . ALA A 1 110 ? -2.689 1.217 -28.960 1.00 87.38 110 ALA A N 1
ATOM 788 C CA . ALA A 1 110 ? -2.857 0.248 -27.879 1.00 87.38 110 ALA A CA 1
ATOM 789 C C . ALA A 1 110 ? -3.657 0.909 -26.752 1.00 87.38 110 ALA A C 1
ATOM 791 O O . ALA A 1 110 ? -3.245 1.958 -26.266 1.00 87.38 110 ALA A O 1
ATOM 792 N N . ASN A 1 111 ? -4.790 0.343 -26.347 1.00 92.81 111 ASN A N 1
ATOM 793 C CA . ASN A 1 111 ? -5.630 0.940 -25.311 1.00 92.81 111 ASN A CA 1
ATOM 794 C C . ASN A 1 111 ? -5.858 -0.019 -24.149 1.00 92.81 111 ASN A C 1
ATOM 796 O O . ASN A 1 111 ? -6.435 -1.088 -24.327 1.00 92.81 111 ASN A O 1
ATOM 800 N N . SER A 1 112 ? -5.456 0.405 -22.961 1.00 96.25 112 SER A N 1
ATOM 801 C CA . SER A 1 112 ? -5.697 -0.305 -21.714 1.00 96.25 112 SER A CA 1
ATOM 802 C C . SER A 1 112 ? -6.613 0.539 -20.843 1.00 96.25 112 SER A C 1
ATOM 804 O O . SER A 1 112 ? -6.341 1.719 -20.612 1.00 96.25 112 SER A O 1
ATOM 806 N N . THR A 1 113 ? -7.719 -0.034 -20.377 1.00 97.94 113 THR A N 1
ATOM 807 C CA . THR A 1 113 ? -8.718 0.728 -19.616 1.00 97.94 113 THR A CA 1
ATOM 808 C C . THR A 1 113 ? -9.239 -0.046 -18.412 1.00 97.94 113 THR A C 1
ATOM 810 O O . THR A 1 113 ? -9.575 -1.223 -18.513 1.00 97.94 113 THR A O 1
ATOM 813 N N . ILE A 1 114 ? -9.345 0.638 -17.276 1.00 98.56 114 ILE A N 1
ATOM 814 C CA . ILE A 1 114 ? -10.146 0.207 -16.130 1.00 98.56 114 ILE A CA 1
ATOM 815 C C . ILE A 1 114 ? -11.263 1.231 -15.936 1.00 98.56 114 ILE A C 1
ATOM 817 O O . ILE A 1 114 ? -11.014 2.436 -16.035 1.00 98.56 114 ILE A O 1
ATOM 821 N N . GLY A 1 115 ? -12.482 0.759 -15.669 1.00 98.56 115 GLY A N 1
ATOM 822 C CA . GLY A 1 115 ? -13.616 1.607 -15.308 1.00 98.56 115 GLY A CA 1
ATOM 823 C C . GLY A 1 115 ? -13.440 2.315 -13.961 1.00 98.56 115 GLY A C 1
ATOM 824 O O . GLY A 1 115 ? -12.331 2.505 -13.455 1.00 98.56 115 GLY A O 1
ATOM 825 N N . ASN A 1 116 ? -14.553 2.730 -13.360 1.00 98.81 116 ASN A N 1
ATOM 826 C CA . ASN A 1 116 ? -14.523 3.315 -12.023 1.00 98.81 116 ASN A CA 1
ATOM 827 C C . ASN A 1 116 ? -14.234 2.239 -10.975 1.00 98.81 116 ASN A C 1
ATOM 829 O O . ASN A 1 116 ? -14.669 1.096 -11.107 1.00 98.81 116 ASN A O 1
ATOM 833 N N . ILE A 1 117 ? -13.533 2.617 -9.913 1.00 98.88 117 ILE A N 1
ATOM 834 C CA . ILE A 1 117 ? -13.158 1.719 -8.827 1.00 98.88 117 ILE A CA 1
ATOM 835 C C . ILE A 1 117 ? -13.760 2.248 -7.535 1.00 98.88 117 ILE A C 1
ATOM 837 O O . ILE A 1 117 ? -13.495 3.380 -7.144 1.00 98.88 117 ILE A O 1
ATOM 841 N N . THR A 1 118 ? -14.527 1.412 -6.849 1.00 98.69 118 THR A N 1
ATOM 842 C CA . THR A 1 118 ? -14.971 1.635 -5.476 1.00 98.69 118 THR A CA 1
ATOM 843 C C . THR A 1 118 ? -14.372 0.543 -4.603 1.00 98.69 118 THR A C 1
ATOM 845 O O . THR A 1 118 ? -14.684 -0.636 -4.773 1.00 98.69 118 THR A O 1
ATOM 848 N N . ASN A 1 119 ? -13.494 0.923 -3.678 1.00 98.69 119 ASN A N 1
ATOM 849 C CA . ASN A 1 119 ? -12.783 -0.004 -2.808 1.00 98.69 119 ASN A CA 1
ATOM 850 C C . ASN A 1 119 ? -13.081 0.274 -1.334 1.00 98.69 119 ASN A C 1
ATOM 852 O O . ASN A 1 119 ? -12.754 1.336 -0.810 1.00 98.69 119 ASN A O 1
ATOM 856 N N . SER A 1 120 ? -13.648 -0.712 -0.649 1.00 97.75 120 SER A N 1
ATOM 857 C CA . SER A 1 120 ? -13.758 -0.762 0.811 1.00 97.75 120 SER A CA 1
ATOM 858 C C . SER A 1 120 ? -13.046 -1.952 1.437 1.00 97.75 120 SER A C 1
ATOM 860 O O . SER A 1 120 ? -13.046 -2.076 2.657 1.00 97.75 120 SER A O 1
ATOM 862 N N . GLY A 1 121 ? -12.521 -2.844 0.600 1.00 97.50 121 GLY A N 1
ATOM 863 C CA . GLY A 1 121 ? -11.726 -3.990 1.000 1.00 97.50 121 GLY A CA 1
ATOM 864 C C . GLY A 1 121 ? -10.232 -3.703 0.862 1.00 97.50 121 GLY A C 1
ATOM 865 O O . GLY A 1 121 ? -9.765 -2.580 1.071 1.00 97.50 121 GLY A O 1
ATOM 866 N N . SER A 1 122 ? -9.476 -4.703 0.418 1.00 97.75 122 SER A N 1
ATOM 867 C CA . SER A 1 122 ? -8.051 -4.555 0.136 1.00 97.75 122 SER A CA 1
ATOM 868 C C . SER A 1 122 ? -7.668 -4.958 -1.287 1.00 97.75 122 SER A C 1
ATOM 870 O O . SER A 1 122 ? -8.133 -5.975 -1.794 1.00 97.75 122 SER A O 1
ATOM 872 N N . MET A 1 123 ? -6.785 -4.172 -1.905 1.00 98.75 123 MET A N 1
ATOM 873 C CA . MET A 1 123 ? -6.113 -4.452 -3.172 1.00 98.75 123 MET A CA 1
ATOM 874 C C . MET A 1 123 ? -4.598 -4.374 -2.961 1.00 98.75 123 MET A C 1
ATOM 876 O O . MET A 1 123 ? -4.071 -3.290 -2.715 1.00 98.75 123 MET A O 1
ATOM 880 N N . ARG A 1 124 ? -3.885 -5.501 -3.035 1.00 98.62 124 ARG A N 1
ATOM 881 C CA . ARG A 1 124 ? -2.436 -5.559 -2.771 1.00 98.62 124 ARG A CA 1
ATOM 882 C C . ARG A 1 124 ? -1.670 -6.224 -3.906 1.00 98.62 124 ARG A C 1
ATOM 884 O O . ARG A 1 124 ? -1.975 -7.359 -4.260 1.00 98.62 124 ARG A O 1
ATOM 891 N N . GLY A 1 125 ? -0.665 -5.543 -4.443 1.00 98.62 125 GLY A N 1
ATOM 892 C CA . GLY A 1 125 ? 0.330 -6.134 -5.334 1.00 98.62 125 GLY A CA 1
ATOM 893 C C . GLY A 1 125 ? 1.678 -6.264 -4.646 1.00 98.62 125 GLY A C 1
ATOM 894 O O . GLY A 1 125 ? 2.105 -5.350 -3.942 1.00 98.62 125 GLY A O 1
ATOM 895 N N . ASN A 1 126 ? 2.343 -7.395 -4.854 1.00 98.44 126 ASN A N 1
ATOM 896 C CA . ASN A 1 126 ? 3.693 -7.644 -4.376 1.00 98.44 126 ASN A CA 1
ATOM 897 C C . ASN A 1 126 ? 4.513 -8.367 -5.448 1.00 98.44 126 ASN A C 1
ATOM 899 O O . ASN A 1 126 ? 4.062 -9.360 -6.023 1.00 98.44 126 ASN A O 1
ATOM 903 N N . ALA A 1 127 ? 5.734 -7.908 -5.695 1.00 98.62 127 ALA A N 1
ATOM 904 C CA . ALA A 1 127 ? 6.640 -8.567 -6.619 1.00 98.62 127 ALA A CA 1
ATOM 905 C C . ALA A 1 127 ? 8.090 -8.584 -6.123 1.00 98.62 127 ALA A C 1
ATOM 907 O O . ALA A 1 127 ? 8.627 -7.578 -5.668 1.00 98.62 127 ALA A O 1
ATOM 908 N N . LEU A 1 128 ? 8.745 -9.727 -6.298 1.00 98.44 128 LEU A N 1
ATOM 909 C CA . LEU A 1 128 ? 10.190 -9.889 -6.192 1.00 98.44 128 LEU A CA 1
ATOM 910 C C . LEU A 1 128 ? 10.728 -10.265 -7.573 1.00 98.44 128 LEU A C 1
ATOM 912 O O . LEU A 1 128 ? 10.333 -11.296 -8.119 1.00 98.44 128 LEU A O 1
ATOM 916 N N . VAL A 1 129 ? 11.621 -9.447 -8.130 1.00 97.94 129 VAL A N 1
ATOM 917 C CA . VAL A 1 129 ? 12.237 -9.665 -9.447 1.00 97.94 129 VAL A CA 1
ATOM 918 C C . VAL A 1 129 ? 13.753 -9.627 -9.308 1.00 97.94 129 VAL A C 1
ATOM 920 O O . VAL A 1 129 ? 14.345 -8.574 -9.090 1.00 97.94 129 VAL A O 1
ATOM 923 N N . LYS A 1 130 ? 14.402 -10.781 -9.444 1.00 95.81 130 LYS A N 1
ATOM 924 C CA . LYS A 1 130 ? 15.842 -10.923 -9.229 1.00 95.81 130 LYS A CA 1
ATOM 925 C C . LYS A 1 130 ? 16.518 -11.554 -10.437 1.00 95.81 130 LYS A C 1
ATOM 927 O O . LYS A 1 130 ? 16.160 -12.655 -10.853 1.00 95.81 130 LYS A O 1
ATOM 932 N N . ALA A 1 131 ? 17.512 -10.865 -10.983 1.00 92.69 131 ALA A N 1
ATOM 933 C CA . ALA A 1 131 ? 18.427 -11.451 -11.953 1.00 92.69 131 ALA A CA 1
ATOM 934 C C . ALA A 1 131 ? 19.329 -12.501 -11.290 1.00 92.69 131 ALA A C 1
ATOM 936 O O . ALA A 1 131 ? 19.511 -12.517 -10.069 1.00 92.69 131 ALA A O 1
ATOM 937 N N . GLY A 1 132 ? 19.914 -13.373 -12.105 1.00 88.75 132 GLY A N 1
ATOM 938 C CA . GLY A 1 132 ? 20.929 -14.305 -11.632 1.00 88.75 132 GLY A CA 1
ATOM 939 C C . GLY A 1 132 ? 22.310 -13.653 -11.555 1.00 88.75 132 GLY A C 1
ATOM 940 O O . GLY A 1 132 ? 22.473 -12.450 -11.731 1.00 88.75 132 GLY A O 1
ATOM 941 N N . ASN A 1 133 ? 23.324 -14.474 -11.297 1.00 87.25 133 ASN A N 1
ATOM 942 C CA . ASN A 1 133 ? 24.708 -14.048 -11.092 1.00 87.25 133 ASN A CA 1
ATOM 943 C C . ASN A 1 133 ? 25.607 -14.812 -12.058 1.00 87.25 133 ASN A C 1
ATOM 945 O O . ASN A 1 133 ? 25.294 -15.953 -12.412 1.00 87.25 133 ASN A O 1
ATOM 949 N N . GLY A 1 134 ? 26.744 -14.210 -12.391 1.00 82.94 134 GLY A N 1
ATOM 950 C CA . GLY A 1 134 ? 27.780 -14.787 -13.240 1.00 82.94 134 GLY A CA 1
ATOM 951 C C . GLY A 1 134 ? 28.149 -13.866 -14.400 1.00 82.94 134 GLY A C 1
ATOM 952 O O . GLY A 1 134 ? 28.312 -12.668 -14.206 1.00 82.94 134 GLY A O 1
ATOM 953 N N . THR A 1 135 ? 28.357 -14.403 -15.591 1.00 78.38 135 THR A N 1
ATOM 954 C CA . THR A 1 135 ? 28.956 -13.680 -16.723 1.00 78.38 135 THR A CA 1
ATOM 955 C C . THR A 1 135 ? 27.947 -13.465 -17.858 1.00 78.38 135 THR A C 1
ATOM 957 O O . THR A 1 135 ? 26.826 -13.981 -17.824 1.00 78.38 135 THR A O 1
ATOM 960 N N . GLY A 1 136 ? 28.316 -12.659 -18.858 1.00 81.19 136 GLY A N 1
ATOM 961 C CA . GLY A 1 136 ? 27.413 -12.288 -19.948 1.00 81.19 136 GLY A CA 1
ATOM 962 C C . GLY A 1 136 ? 26.363 -11.249 -19.531 1.00 81.19 136 GLY A C 1
ATOM 963 O O . GLY A 1 136 ? 26.668 -10.285 -18.829 1.00 81.19 136 GLY A O 1
ATOM 964 N N . GLU A 1 137 ? 25.120 -11.430 -19.970 1.00 86.00 137 GLU A N 1
ATOM 965 C CA . GLU A 1 137 ? 24.006 -10.518 -19.696 1.00 86.00 137 GLU A CA 1
ATOM 966 C C . GLU A 1 137 ? 23.238 -10.934 -18.430 1.00 86.00 137 GLU A C 1
ATOM 968 O O . GLU A 1 137 ? 22.696 -12.036 -18.357 1.00 86.00 137 GLU A O 1
ATOM 973 N N . ILE A 1 138 ? 23.179 -10.059 -17.421 1.00 88.00 138 ILE A N 1
ATOM 974 C CA . ILE A 1 138 ? 22.549 -10.344 -16.119 1.00 88.00 138 ILE A CA 1
ATOM 975 C C . ILE A 1 138 ? 21.591 -9.210 -15.710 1.00 88.00 138 ILE A C 1
ATOM 977 O O . ILE A 1 138 ? 21.884 -8.350 -14.879 1.00 88.00 138 ILE A O 1
ATOM 981 N N . MET A 1 139 ? 20.425 -9.170 -16.355 1.00 89.44 139 MET A N 1
ATOM 982 C CA . MET A 1 139 ? 19.472 -8.059 -16.249 1.00 89.44 139 MET A CA 1
ATOM 983 C C . MET A 1 139 ? 18.263 -8.360 -15.365 1.00 89.44 139 MET A C 1
ATOM 985 O O . MET A 1 139 ? 17.711 -9.459 -15.393 1.00 89.44 139 MET A O 1
ATOM 989 N N . ALA A 1 140 ? 17.793 -7.346 -14.639 1.00 94.38 140 ALA A N 1
ATOM 990 C CA . ALA A 1 140 ? 16.489 -7.364 -13.980 1.00 94.38 140 ALA A CA 1
ATOM 991 C C . ALA A 1 140 ? 15.625 -6.226 -14.522 1.00 94.38 140 ALA A C 1
ATOM 993 O O . ALA A 1 140 ? 15.940 -5.053 -14.325 1.00 94.38 140 ALA A O 1
ATOM 994 N N . ASN A 1 141 ? 14.533 -6.572 -15.196 1.00 95.06 141 ASN A N 1
ATOM 995 C CA . ASN A 1 141 ? 13.608 -5.627 -15.801 1.00 95.06 141 ASN A CA 1
ATOM 996 C C . ASN A 1 141 ? 12.216 -5.809 -15.195 1.00 95.06 141 ASN A C 1
ATOM 998 O O . ASN A 1 141 ? 11.615 -6.871 -15.326 1.00 95.06 141 ASN A O 1
ATOM 1002 N N . ALA A 1 142 ? 11.687 -4.766 -14.564 1.00 97.19 142 ALA A N 1
ATOM 1003 C CA . ALA A 1 142 ? 10.341 -4.729 -14.011 1.00 97.19 142 ALA A CA 1
ATOM 1004 C C . ALA A 1 142 ? 9.594 -3.497 -14.533 1.00 97.19 142 ALA A C 1
ATOM 1006 O O . ALA A 1 142 ? 10.006 -2.357 -14.312 1.00 97.19 142 ALA A O 1
ATOM 1007 N N . ILE A 1 143 ? 8.491 -3.727 -15.242 1.00 96.56 143 ILE A N 1
ATOM 1008 C CA . ILE A 1 143 ? 7.642 -2.668 -15.794 1.00 96.56 143 ILE A CA 1
ATOM 1009 C C . ILE A 1 143 ? 6.213 -2.913 -15.328 1.00 96.56 143 ILE A C 1
ATOM 1011 O O . ILE A 1 143 ? 5.694 -4.019 -15.496 1.00 96.56 143 ILE A O 1
ATOM 1015 N N . ALA A 1 144 ? 5.564 -1.894 -14.759 1.00 97.06 144 ALA A N 1
ATOM 1016 C CA . ALA A 1 144 ? 4.170 -1.982 -14.319 1.00 97.06 144 ALA A CA 1
ATOM 1017 C C . ALA A 1 144 ? 3.908 -3.179 -13.373 1.00 97.06 144 ALA A C 1
ATOM 1019 O O . ALA A 1 144 ? 2.870 -3.833 -13.454 1.00 97.06 144 ALA A O 1
ATOM 1020 N N . THR A 1 145 ? 4.866 -3.503 -12.502 1.00 98.50 145 THR A N 1
ATOM 1021 C CA . THR A 1 145 ? 4.892 -4.746 -11.712 1.00 98.50 145 THR A CA 1
ATOM 1022 C C . THR A 1 145 ? 4.805 -4.448 -10.209 1.00 98.50 145 THR A C 1
ATOM 1024 O O . THR A 1 145 ? 5.332 -3.439 -9.740 1.00 98.50 145 THR A O 1
ATOM 1027 N N . GLY A 1 146 ? 4.135 -5.313 -9.442 1.00 98.50 146 GLY A N 1
ATOM 1028 C CA . GLY A 1 146 ? 4.016 -5.177 -7.983 1.00 98.50 146 GLY A CA 1
ATOM 1029 C C . GLY A 1 146 ? 3.184 -3.977 -7.514 1.00 98.50 146 GLY A C 1
ATOM 1030 O O . GLY A 1 146 ? 3.442 -3.422 -6.457 1.00 98.50 146 GLY A O 1
ATOM 1031 N N . ASN A 1 147 ? 2.220 -3.513 -8.301 1.00 98.81 147 ASN A N 1
ATOM 1032 C CA . ASN A 1 147 ? 1.357 -2.377 -7.979 1.00 98.81 147 ASN A CA 1
ATOM 1033 C C . ASN A 1 147 ? 0.031 -2.816 -7.345 1.00 98.81 147 ASN A C 1
ATOM 1035 O O . ASN A 1 147 ? -0.474 -3.904 -7.623 1.00 98.81 147 ASN A O 1
ATOM 1039 N N . GLY A 1 148 ? -0.613 -1.925 -6.592 1.00 98.69 148 GLY A N 1
ATOM 1040 C CA . GLY A 1 148 ? -2.014 -2.123 -6.214 1.00 98.69 148 GLY A CA 1
ATOM 1041 C C . GLY A 1 148 ? -2.899 -2.171 -7.464 1.00 98.69 148 GLY A C 1
ATOM 1042 O O . GLY A 1 148 ? -3.500 -3.196 -7.781 1.00 98.69 148 GLY A O 1
ATOM 1043 N N . ILE A 1 149 ? -2.916 -1.079 -8.228 1.00 98.81 149 ILE A N 1
ATOM 1044 C CA . ILE A 1 149 ? -3.647 -0.968 -9.497 1.00 98.81 149 ILE A CA 1
ATOM 1045 C C . ILE A 1 149 ? -2.695 -0.493 -10.590 1.00 98.81 149 ILE A C 1
ATOM 1047 O O . ILE A 1 149 ? -2.010 0.519 -10.428 1.00 98.81 149 ILE A O 1
ATOM 1051 N N . SER A 1 150 ? -2.686 -1.197 -11.721 1.00 98.31 150 SER A N 1
ATOM 1052 C CA . SER A 1 150 ? -1.845 -0.868 -12.866 1.00 98.31 150 SER A CA 1
ATOM 1053 C C . SER A 1 150 ? -2.603 -0.925 -14.187 1.00 98.31 150 SER A C 1
ATOM 1055 O O . SER A 1 150 ? -3.294 -1.899 -14.493 1.00 98.31 150 SER A O 1
ATOM 1057 N N . VAL A 1 151 ? -2.417 0.106 -15.006 1.00 97.81 151 VAL A N 1
ATOM 1058 C CA . VAL A 1 151 ? -2.803 0.101 -16.418 1.00 97.81 151 VAL A CA 1
ATOM 1059 C C . VAL A 1 151 ? -1.579 0.429 -17.253 1.00 97.81 151 VAL A C 1
ATOM 1061 O O . VAL A 1 151 ? -0.981 1.492 -17.090 1.00 97.81 151 VAL A O 1
ATOM 1064 N N . PHE A 1 152 ? -1.217 -0.476 -18.155 1.00 95.81 152 PHE A N 1
ATOM 1065 C CA . PHE A 1 152 ? -0.050 -0.352 -19.015 1.00 95.81 152 PHE A CA 1
ATOM 1066 C C . PHE A 1 152 ? -0.447 -0.448 -20.487 1.00 95.81 152 PHE A C 1
ATOM 1068 O O . PHE A 1 152 ? -1.120 -1.394 -20.899 1.00 95.81 152 PHE A O 1
ATOM 1075 N N . ALA A 1 153 ? 0.000 0.498 -21.307 1.00 93.50 153 ALA A N 1
ATOM 1076 C CA . ALA A 1 153 ? -0.144 0.409 -22.756 1.00 93.50 153 ALA A CA 1
ATOM 1077 C C . ALA A 1 153 ? 1.180 0.682 -23.472 1.00 93.50 153 ALA A C 1
ATOM 1079 O O . ALA A 1 153 ? 1.915 1.609 -23.134 1.00 93.50 153 ALA A O 1
ATOM 1080 N N . ARG A 1 154 ? 1.472 -0.117 -24.496 1.00 88.88 154 ARG A N 1
ATOM 1081 C CA . ARG A 1 154 ? 2.639 0.046 -25.362 1.00 88.88 154 ARG A CA 1
ATOM 1082 C C . ARG A 1 154 ? 2.218 -0.035 -26.817 1.00 88.88 154 ARG A C 1
ATOM 1084 O O . ARG A 1 154 ? 1.698 -1.060 -27.245 1.00 88.88 154 ARG A O 1
ATOM 1091 N N . GLY A 1 155 ? 2.501 1.006 -27.589 1.00 80.31 155 GLY A N 1
ATOM 1092 C CA . GLY A 1 155 ? 2.324 1.019 -29.039 1.00 80.31 155 GLY A CA 1
ATOM 1093 C C . GLY A 1 155 ? 3.241 2.031 -29.720 1.00 80.31 155 GLY A C 1
ATOM 1094 O O . GLY A 1 155 ? 3.812 2.902 -29.075 1.00 80.31 155 GLY A O 1
ATOM 1095 N N . ASN A 1 156 ? 3.388 1.944 -31.043 1.00 71.44 156 ASN A N 1
ATOM 1096 C CA . ASN A 1 156 ? 4.240 2.880 -31.791 1.00 71.44 156 ASN A CA 1
ATOM 1097 C C . ASN A 1 156 ? 3.655 4.304 -31.883 1.00 71.44 156 ASN A C 1
ATOM 1099 O O . ASN A 1 156 ? 4.394 5.264 -32.087 1.00 71.44 156 ASN A O 1
ATOM 1103 N N . SER A 1 157 ? 2.336 4.458 -31.739 1.00 69.56 157 SER A N 1
ATOM 1104 C CA . SER A 1 157 ? 1.656 5.756 -31.632 1.00 69.56 157 SER A CA 1
ATOM 1105 C C . SER A 1 157 ? 0.212 5.580 -31.154 1.00 69.56 157 SER A C 1
ATOM 1107 O O . SER A 1 157 ? -0.425 4.598 -31.527 1.00 69.56 157 SER A O 1
ATOM 1109 N N . GLY A 1 158 ? -0.332 6.556 -30.419 1.00 74.19 158 GLY A N 1
ATOM 1110 C CA . GLY A 1 158 ? -1.745 6.554 -30.007 1.00 74.19 158 GLY A CA 1
ATOM 1111 C C . GLY A 1 158 ? -2.077 5.572 -28.880 1.00 74.19 158 GLY A C 1
ATOM 1112 O O . GLY A 1 158 ? -3.193 5.077 -28.804 1.00 74.19 158 GLY A O 1
ATOM 1113 N N . GLU A 1 159 ? -1.104 5.238 -28.040 1.00 86.88 159 GLU A N 1
ATOM 1114 C CA . GLU A 1 159 ? -1.337 4.408 -26.859 1.00 86.88 159 GLU A CA 1
ATOM 1115 C C . GLU A 1 159 ? -2.061 5.186 -25.749 1.00 86.88 159 GLU A C 1
ATOM 1117 O O . GLU A 1 159 ? -1.769 6.361 -25.532 1.00 86.88 159 GLU A O 1
ATOM 1122 N N . PHE A 1 160 ? -2.990 4.527 -25.058 1.00 91.50 160 PHE A N 1
ATOM 1123 C CA . PHE A 1 160 ? -3.756 5.093 -23.952 1.00 91.50 160 PHE A CA 1
ATOM 1124 C C . PHE A 1 160 ? -3.811 4.107 -22.783 1.00 91.50 160 PHE A C 1
ATOM 1126 O O . PHE A 1 160 ? -4.057 2.916 -22.969 1.00 91.50 160 PHE A O 1
ATOM 1133 N N . ALA A 1 161 ? -3.570 4.615 -21.581 1.00 95.50 161 ALA A N 1
ATOM 1134 C CA . ALA A 1 161 ? -3.673 3.900 -20.321 1.00 95.50 161 ALA A CA 1
ATOM 1135 C C . ALA A 1 161 ? -4.576 4.711 -19.393 1.00 95.50 161 ALA A C 1
ATOM 1137 O O . ALA A 1 161 ? -4.167 5.751 -18.875 1.00 95.50 161 ALA A O 1
ATOM 1138 N N . THR A 1 162 ? -5.806 4.249 -19.198 1.00 97.50 162 THR A N 1
ATOM 1139 C CA . THR A 1 162 ? -6.831 5.015 -18.486 1.00 97.50 162 THR A CA 1
ATOM 1140 C C . THR A 1 162 ? -7.381 4.233 -17.306 1.00 97.50 162 THR A C 1
ATOM 1142 O O . THR A 1 162 ? -7.802 3.086 -17.443 1.00 97.50 162 THR A O 1
ATOM 1145 N N . ILE A 1 163 ? -7.422 4.889 -16.152 1.00 98.62 163 ILE A N 1
ATOM 1146 C CA . ILE A 1 163 ? -8.175 4.455 -14.978 1.00 98.62 163 ILE A CA 1
ATOM 1147 C C . ILE A 1 163 ? -9.336 5.433 -14.805 1.00 98.62 163 ILE A C 1
ATOM 1149 O O . ILE A 1 163 ? -9.135 6.646 -14.893 1.00 98.62 163 ILE A O 1
ATOM 1153 N N . GLY A 1 164 ? -10.544 4.923 -14.564 1.00 98.56 164 GLY A N 1
ATOM 1154 C CA . GLY A 1 164 ? -11.700 5.741 -14.206 1.00 98.56 164 GLY A CA 1
ATOM 1155 C C . GLY A 1 164 ? -11.529 6.471 -12.869 1.00 98.56 164 GLY A C 1
ATOM 1156 O O . GLY A 1 164 ? -10.427 6.641 -12.343 1.00 98.56 164 GLY A O 1
ATOM 1157 N N . ARG A 1 165 ? -12.637 6.940 -12.293 1.00 98.50 165 ARG A N 1
ATOM 1158 C CA . ARG A 1 165 ? -12.614 7.531 -10.951 1.00 98.50 165 ARG A CA 1
ATOM 1159 C C . ARG A 1 165 ? -12.343 6.444 -9.915 1.00 98.50 165 ARG A C 1
ATOM 1161 O O . ARG A 1 165 ? -12.990 5.400 -9.945 1.00 98.50 165 ARG A O 1
ATOM 1168 N N . VAL A 1 166 ? -11.449 6.720 -8.973 1.00 98.88 166 VAL A N 1
ATOM 1169 C CA . VAL A 1 166 ? -11.163 5.847 -7.832 1.00 98.88 166 VAL A CA 1
ATOM 1170 C C . VAL A 1 166 ? -11.757 6.457 -6.566 1.00 98.88 166 VAL A C 1
ATOM 1172 O O . VAL A 1 166 ? -11.469 7.601 -6.224 1.00 98.88 166 VAL A O 1
ATOM 1175 N N . ASP A 1 167 ? -12.595 5.689 -5.885 1.00 98.62 167 ASP A N 1
ATOM 1176 C CA . ASP A 1 167 ? -13.167 5.980 -4.574 1.00 98.62 167 ASP A CA 1
ATOM 1177 C C . ASP A 1 167 ? -12.679 4.904 -3.598 1.00 98.62 167 ASP A C 1
ATOM 1179 O O . ASP A 1 167 ? -13.088 3.741 -3.674 1.00 98.62 167 ASP A O 1
ATOM 1183 N N . ASN A 1 168 ? -11.731 5.266 -2.738 1.00 98.69 168 ASN A N 1
ATOM 1184 C CA . ASN A 1 168 ? -11.071 4.340 -1.828 1.00 98.69 168 ASN A CA 1
ATOM 1185 C C . ASN A 1 168 ? -11.359 4.695 -0.370 1.00 98.69 168 ASN A C 1
ATOM 1187 O O . ASN A 1 168 ? -10.956 5.751 0.102 1.00 98.69 168 ASN A O 1
ATOM 1191 N N . ARG A 1 169 ? -11.953 3.761 0.371 1.00 97.69 169 ARG A N 1
ATOM 1192 C CA . ARG A 1 169 ? -12.036 3.771 1.843 1.00 97.69 169 ARG A CA 1
ATOM 1193 C C . ARG A 1 169 ? -11.325 2.580 2.495 1.00 97.69 169 ARG A C 1
ATOM 1195 O O . ARG A 1 169 ? -11.310 2.478 3.715 1.00 97.69 169 ARG A O 1
ATOM 1202 N N . GLY A 1 170 ? -10.774 1.674 1.686 1.00 98.38 170 GLY A N 1
ATOM 1203 C CA . GLY A 1 170 ? -10.016 0.503 2.119 1.00 98.38 170 GLY A CA 1
ATOM 1204 C C . GLY A 1 170 ? -8.507 0.672 1.916 1.00 98.38 170 GLY A C 1
ATOM 1205 O O . GLY A 1 170 ? -7.973 1.776 2.027 1.00 98.38 170 GLY A O 1
ATOM 1206 N N . ILE A 1 171 ? -7.820 -0.417 1.567 1.00 98.81 171 ILE A N 1
ATOM 1207 C CA . ILE A 1 171 ? -6.372 -0.423 1.289 1.00 98.81 171 ILE A CA 1
ATOM 1208 C C . ILE A 1 171 ? -6.105 -0.652 -0.199 1.00 98.81 171 ILE A C 1
ATOM 1210 O O . ILE A 1 171 ? -6.642 -1.596 -0.777 1.00 98.81 171 ILE A O 1
ATOM 1214 N N . ILE A 1 172 ? -5.221 0.155 -0.790 1.00 98.88 172 ILE A N 1
ATOM 1215 C CA . ILE A 1 172 ? -4.602 -0.084 -2.099 1.00 98.88 172 ILE A CA 1
ATOM 1216 C C . ILE A 1 172 ? -3.083 0.016 -1.928 1.00 98.88 172 ILE A C 1
ATOM 1218 O O . ILE A 1 172 ? -2.558 1.102 -1.703 1.00 98.88 172 ILE A O 1
ATOM 1222 N N . SER A 1 173 ? -2.354 -1.092 -2.040 1.00 98.56 173 SER A N 1
ATOM 1223 C CA . SER A 1 173 ? -0.903 -1.092 -1.823 1.00 98.56 173 SER A CA 1
ATOM 1224 C C . SER A 1 173 ? -0.139 -1.798 -2.936 1.00 98.56 173 SER A C 1
ATOM 1226 O O . SER A 1 173 ? -0.526 -2.881 -3.373 1.00 98.56 173 SER A O 1
ATOM 1228 N N . GLY A 1 174 ? 0.976 -1.206 -3.358 1.00 98.62 174 GLY A N 1
ATOM 1229 C CA . GLY A 1 174 ? 1.959 -1.845 -4.226 1.00 98.62 174 GLY A CA 1
ATOM 1230 C C . GLY A 1 174 ? 3.313 -1.951 -3.546 1.00 98.62 174 GLY A C 1
ATOM 1231 O O . GLY A 1 174 ? 3.760 -1.006 -2.898 1.00 98.62 174 GLY A O 1
ATOM 1232 N N . GLN A 1 175 ? 3.965 -3.092 -3.719 1.00 98.44 175 GLN A N 1
ATOM 1233 C CA . GLN A 1 175 ? 5.310 -3.354 -3.249 1.00 98.44 175 GLN A CA 1
ATOM 1234 C C . GLN A 1 175 ? 6.127 -4.067 -4.328 1.00 98.44 175 GLN A C 1
ATOM 1236 O O . GLN A 1 175 ? 5.676 -5.043 -4.930 1.00 98.44 175 GLN A O 1
ATOM 1241 N N . ILE A 1 176 ? 7.358 -3.606 -4.546 1.00 98.50 176 ILE A N 1
ATOM 1242 C CA . ILE A 1 176 ? 8.322 -4.322 -5.375 1.00 98.50 176 ILE A CA 1
ATOM 1243 C C . ILE A 1 176 ? 9.728 -4.305 -4.780 1.00 98.50 176 ILE A C 1
ATOM 1245 O O . ILE A 1 176 ? 10.189 -3.292 -4.251 1.00 98.50 176 ILE A O 1
ATOM 1249 N N . GLU A 1 177 ? 10.428 -5.421 -4.944 1.00 98.25 177 GLU A N 1
ATOM 1250 C CA . GLU A 1 177 ? 11.877 -5.508 -4.822 1.00 98.25 177 GLU A CA 1
ATOM 1251 C C . GLU A 1 177 ? 12.484 -5.976 -6.150 1.00 98.25 177 GLU A C 1
ATOM 1253 O O . GLU A 1 177 ? 12.079 -7.003 -6.701 1.00 98.25 177 GLU A O 1
ATOM 1258 N N . VAL A 1 178 ? 13.443 -5.211 -6.679 1.00 97.50 178 VAL A N 1
ATOM 1259 C CA . VAL A 1 178 ? 14.143 -5.522 -7.933 1.00 97.50 178 VAL A CA 1
ATOM 1260 C C . VAL A 1 178 ? 15.643 -5.573 -7.688 1.00 97.50 178 VAL A C 1
ATOM 1262 O O . VAL A 1 178 ? 16.226 -4.586 -7.237 1.00 97.50 178 VAL A O 1
ATOM 1265 N N . SER A 1 179 ? 16.279 -6.692 -8.025 1.00 95.31 179 SER A N 1
ATOM 1266 C CA . SER A 1 179 ? 17.717 -6.889 -7.827 1.00 95.31 179 SER A CA 1
ATOM 1267 C C . SER A 1 179 ? 18.431 -7.221 -9.128 1.00 95.31 179 SER A C 1
ATOM 1269 O O . SER A 1 179 ? 18.133 -8.235 -9.764 1.00 95.31 179 SER A O 1
ATOM 1271 N N . GLY A 1 180 ? 19.404 -6.383 -9.490 1.00 89.81 180 GLY A N 1
ATOM 1272 C CA . GLY A 1 180 ? 20.322 -6.650 -10.594 1.00 89.81 180 GLY A CA 1
ATOM 1273 C C . GLY A 1 180 ? 21.255 -7.819 -10.327 1.00 89.81 180 GLY A C 1
ATOM 1274 O O . GLY A 1 180 ? 21.481 -8.209 -9.181 1.00 89.81 180 GLY A O 1
ATOM 1275 N N . GLY A 1 181 ? 21.800 -8.370 -11.407 1.00 88.38 181 GLY A N 1
ATOM 1276 C CA . GLY A 1 181 ? 22.731 -9.481 -11.321 1.00 88.38 181 GLY A CA 1
ATOM 1277 C C . GLY A 1 181 ? 24.122 -9.017 -10.919 1.00 88.38 181 GLY A C 1
ATOM 1278 O O . GLY A 1 181 ? 24.497 -7.859 -11.125 1.00 88.38 181 GLY A O 1
ATOM 1279 N N . LYS A 1 182 ? 24.908 -9.927 -10.347 1.00 88.81 182 LYS A N 1
ATOM 1280 C CA . LYS A 1 182 ? 26.300 -9.656 -9.981 1.00 88.81 182 LYS A CA 1
ATOM 1281 C C . LYS A 1 182 ? 27.259 -10.563 -10.735 1.00 88.81 182 LYS A C 1
ATOM 1283 O O . LYS A 1 182 ? 27.102 -11.785 -10.729 1.00 88.81 182 LYS A O 1
ATOM 1288 N N . SER A 1 183 ? 28.298 -9.960 -11.308 1.00 84.69 183 SER A N 1
ATOM 1289 C CA . SER A 1 183 ? 29.453 -10.671 -11.857 1.00 84.69 183 SER A CA 1
ATOM 1290 C C . SER A 1 183 ? 30.266 -11.373 -10.777 1.00 84.69 183 SER A C 1
ATOM 1292 O O . SER A 1 183 ? 30.820 -12.445 -11.000 1.00 84.69 183 SER A O 1
ATOM 1294 N N . ASN A 1 184 ? 30.293 -10.777 -9.586 1.00 82.50 184 ASN A N 1
ATOM 1295 C CA . ASN A 1 184 ? 30.918 -11.327 -8.402 1.00 82.50 184 ASN A CA 1
ATOM 1296 C C . ASN A 1 184 ? 29.903 -11.360 -7.254 1.00 82.50 184 ASN A C 1
ATOM 1298 O O . ASN A 1 184 ? 29.518 -10.322 -6.714 1.00 82.50 184 ASN A O 1
ATOM 1302 N N . ALA A 1 185 ? 29.480 -12.567 -6.880 1.00 78.69 185 ALA A N 1
ATOM 1303 C CA . ALA A 1 185 ? 28.472 -12.777 -5.848 1.00 78.69 185 ALA A CA 1
ATOM 1304 C C . ALA A 1 185 ? 28.929 -12.356 -4.439 1.00 78.69 185 ALA A C 1
ATOM 1306 O O . ALA A 1 185 ? 28.073 -12.140 -3.587 1.00 78.69 185 ALA A O 1
ATOM 1307 N N . SER A 1 186 ? 30.238 -12.211 -4.186 1.00 83.00 186 SER A N 1
ATOM 1308 C CA . SER A 1 186 ? 30.749 -11.784 -2.874 1.00 83.00 186 SER A CA 1
ATOM 1309 C C . SER A 1 186 ? 30.624 -10.283 -2.619 1.00 83.00 186 SER A C 1
ATOM 1311 O O . SER A 1 186 ? 30.868 -9.823 -1.506 1.00 83.00 186 SER A O 1
ATOM 1313 N N . LYS A 1 187 ? 30.264 -9.496 -3.637 1.00 86.81 187 LYS A N 1
ATOM 1314 C CA . LYS A 1 187 ? 30.080 -8.054 -3.486 1.00 86.81 187 LYS A CA 1
ATOM 1315 C C . LYS A 1 187 ? 28.792 -7.759 -2.735 1.00 86.81 187 LYS A C 1
ATOM 1317 O O . LYS A 1 187 ? 27.770 -8.407 -2.962 1.00 86.81 187 LYS A O 1
ATOM 1322 N N . GLU A 1 188 ? 28.845 -6.747 -1.879 1.00 89.38 188 GLU A N 1
ATOM 1323 C CA . GLU A 1 188 ? 27.701 -6.299 -1.088 1.00 89.38 188 GLU A CA 1
ATOM 1324 C C . GLU A 1 188 ? 26.547 -5.813 -1.979 1.00 89.38 188 GLU A C 1
ATOM 1326 O O . GLU A 1 188 ? 26.710 -5.519 -3.167 1.00 89.38 188 GLU A O 1
ATOM 1331 N N . ASP A 1 189 ? 25.327 -5.831 -1.449 1.00 91.00 189 ASP A N 1
ATOM 1332 C CA . ASP A 1 189 ? 24.175 -5.225 -2.113 1.00 91.00 189 ASP A CA 1
ATOM 1333 C C . ASP A 1 189 ? 24.196 -3.711 -1.889 1.00 91.00 189 ASP A C 1
ATOM 1335 O O . ASP A 1 189 ? 24.367 -3.239 -0.767 1.00 91.00 189 ASP A O 1
ATOM 1339 N N . LYS A 1 190 ? 23.977 -2.935 -2.954 1.00 92.62 190 LYS A N 1
ATOM 1340 C CA . LYS A 1 190 ? 23.852 -1.477 -2.867 1.00 92.62 190 LYS A CA 1
ATOM 1341 C C . LYS A 1 190 ? 22.484 -1.047 -3.357 1.00 92.62 190 LYS A C 1
ATOM 1343 O O . LYS A 1 190 ? 22.133 -1.290 -4.512 1.00 92.62 190 LYS A O 1
ATOM 1348 N N . ALA A 1 191 ? 21.710 -0.416 -2.482 1.00 92.69 191 ALA A N 1
ATOM 1349 C CA . ALA A 1 191 ? 20.409 0.127 -2.843 1.00 92.69 191 ALA A CA 1
ATOM 1350 C C . ALA A 1 191 ? 20.587 1.357 -3.743 1.00 92.69 191 ALA A C 1
ATOM 1352 O O . ALA A 1 191 ? 21.460 2.194 -3.506 1.00 92.69 191 ALA A O 1
ATOM 1353 N N . PHE A 1 192 ? 19.755 1.464 -4.774 1.00 90.94 192 PHE A N 1
ATOM 1354 C CA . PHE A 1 192 ? 19.642 2.664 -5.585 1.00 90.94 192 PHE A CA 1
ATOM 1355 C C . PHE A 1 192 ? 18.643 3.618 -4.937 1.00 90.94 192 PHE A C 1
ATOM 1357 O O . PHE A 1 192 ? 17.472 3.285 -4.750 1.00 90.94 192 PHE A O 1
ATOM 1364 N N . ILE A 1 193 ? 19.108 4.826 -4.634 1.00 89.94 193 ILE A N 1
ATOM 1365 C CA . ILE A 1 193 ? 18.294 5.898 -4.071 1.00 89.94 193 ILE A CA 1
ATOM 1366 C C . ILE A 1 193 ? 18.315 7.045 -5.084 1.00 89.94 193 ILE A C 1
ATOM 1368 O O . ILE A 1 193 ? 19.373 7.644 -5.277 1.00 89.94 193 ILE A O 1
ATOM 1372 N N . PRO A 1 194 ? 17.187 7.367 -5.739 1.00 87.38 194 PRO A N 1
ATOM 1373 C CA . PRO A 1 194 ? 17.147 8.446 -6.720 1.00 87.38 194 PRO A CA 1
ATOM 1374 C C . PRO A 1 194 ? 17.390 9.799 -6.052 1.00 87.38 194 PRO A C 1
ATOM 1376 O O . PRO A 1 194 ? 16.900 10.063 -4.943 1.00 87.38 194 PRO A O 1
ATOM 1379 N N . ASP A 1 195 ? 18.122 10.669 -6.736 1.00 85.38 195 ASP A N 1
ATOM 1380 C CA . ASP A 1 195 ? 18.343 12.036 -6.293 1.00 85.38 195 ASP A CA 1
ATOM 1381 C C . ASP A 1 195 ? 17.136 12.914 -6.631 1.00 85.38 195 ASP A C 1
ATOM 1383 O O . ASP A 1 195 ? 16.469 12.760 -7.659 1.00 85.38 195 ASP A O 1
ATOM 1387 N N . ILE A 1 196 ? 16.852 13.845 -5.724 1.00 84.12 196 ILE A N 1
ATOM 1388 C CA . ILE A 1 196 ? 15.693 14.730 -5.777 1.00 84.12 196 ILE A CA 1
ATOM 1389 C C . ILE A 1 196 ? 16.200 16.159 -5.651 1.00 84.12 196 ILE A C 1
ATOM 1391 O O . ILE A 1 196 ? 16.954 16.482 -4.733 1.00 84.12 196 ILE A O 1
ATOM 1395 N N . VAL A 1 197 ? 15.760 17.024 -6.560 1.00 77.06 197 VAL A N 1
ATOM 1396 C CA . VAL A 1 197 ? 16.011 18.458 -6.467 1.00 77.06 197 VAL A CA 1
ATOM 1397 C C . VAL A 1 197 ? 14.964 19.065 -5.540 1.00 77.06 197 VAL A C 1
ATOM 1399 O O . VAL A 1 197 ? 13.805 19.249 -5.916 1.00 77.06 197 VAL A O 1
ATOM 1402 N N . LEU A 1 198 ? 15.379 19.378 -4.316 1.00 67.12 198 LEU A N 1
ATOM 1403 C CA . LEU A 1 198 ? 14.569 20.133 -3.367 1.00 67.12 198 LEU A CA 1
ATOM 1404 C C . LEU A 1 198 ? 14.787 21.631 -3.611 1.00 67.12 198 LEU A C 1
ATOM 1406 O O . LEU A 1 198 ? 15.923 22.103 -3.626 1.00 67.12 198 LEU A O 1
ATOM 1410 N N . GLN A 1 199 ? 13.707 22.393 -3.804 1.00 56.62 199 GLN A N 1
ATOM 1411 C CA . GLN A 1 199 ? 13.796 23.852 -3.816 1.00 56.62 199 GLN A CA 1
ATOM 1412 C C . GLN A 1 199 ? 14.026 24.348 -2.383 1.00 56.62 199 GLN A C 1
ATOM 1414 O O . GLN A 1 199 ? 13.081 24.487 -1.609 1.00 56.62 199 GLN A O 1
ATOM 1419 N N . THR A 1 200 ? 15.270 24.632 -2.009 1.00 44.62 200 THR A N 1
ATOM 1420 C CA . THR A 1 200 ? 15.549 25.467 -0.839 1.00 44.62 200 THR A CA 1
ATOM 1421 C C . THR A 1 200 ? 15.447 26.934 -1.251 1.00 44.62 200 THR A C 1
ATOM 1423 O O . THR A 1 200 ? 15.960 27.353 -2.292 1.00 44.62 200 THR A O 1
ATOM 1426 N N . SER A 1 201 ? 14.754 27.746 -0.449 1.00 38.09 201 SER A N 1
ATOM 1427 C CA . SER A 1 201 ? 14.813 29.199 -0.590 1.00 38.09 201 SER A CA 1
ATOM 1428 C C . SER A 1 201 ? 16.274 29.635 -0.469 1.00 38.09 201 SER A C 1
ATOM 1430 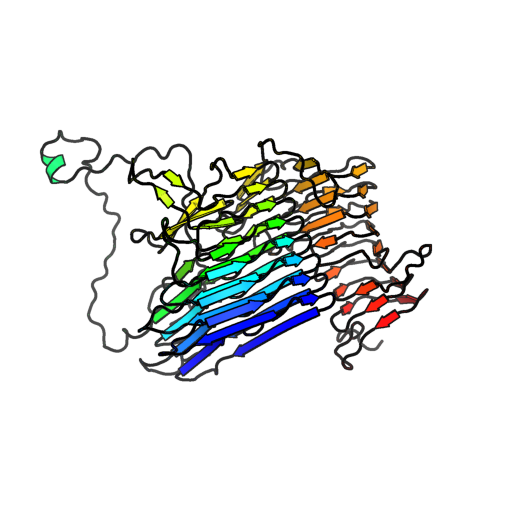O O . SER A 1 201 ? 16.913 29.361 0.546 1.00 38.09 201 SER A O 1
ATOM 1432 N N . SER A 1 202 ? 16.775 30.323 -1.497 1.00 36.34 202 SER A N 1
ATOM 1433 C CA . SER A 1 202 ? 18.132 30.870 -1.635 1.00 36.34 202 SER A CA 1
ATOM 1434 C C . SER A 1 202 ? 19.277 29.861 -1.814 1.00 36.34 202 SER A C 1
ATOM 1436 O O . SER A 1 202 ? 20.223 29.824 -1.032 1.00 36.34 202 SER A O 1
ATOM 1438 N N . ASN A 1 203 ? 19.300 29.161 -2.952 1.00 30.66 203 ASN A N 1
ATOM 1439 C CA . ASN A 1 203 ? 20.599 28.895 -3.574 1.00 30.66 203 ASN A CA 1
ATOM 1440 C C . ASN A 1 203 ? 21.186 30.247 -4.003 1.00 30.66 203 ASN A C 1
ATOM 1442 O O . ASN A 1 203 ? 20.751 30.848 -4.987 1.00 30.66 203 ASN A O 1
ATOM 1446 N N . LYS A 1 204 ? 22.146 30.758 -3.222 1.00 31.41 204 LYS A N 1
ATOM 1447 C CA . LYS A 1 204 ? 23.040 31.828 -3.676 1.00 31.41 204 LYS A CA 1
ATOM 1448 C C . LYS A 1 204 ? 23.624 31.375 -5.021 1.00 31.41 204 LYS A C 1
ATOM 1450 O O . LYS A 1 204 ? 24.107 30.243 -5.089 1.00 31.41 204 LYS A O 1
ATOM 1455 N N . PRO A 1 205 ? 23.578 32.199 -6.079 1.00 34.50 205 PRO A N 1
ATOM 1456 C CA . PRO A 1 205 ? 24.181 31.819 -7.344 1.00 34.50 205 PRO A CA 1
ATOM 1457 C C . PRO A 1 205 ? 25.665 31.531 -7.105 1.00 34.50 205 PRO A C 1
ATOM 1459 O O . PRO A 1 205 ? 26.389 32.394 -6.609 1.00 34.50 205 PRO A O 1
ATOM 1462 N N . SER A 1 206 ? 26.126 30.331 -7.464 1.00 41.62 206 SER A N 1
ATOM 1463 C CA . SER A 1 206 ? 27.523 30.183 -7.855 1.00 41.62 206 SER A CA 1
ATOM 1464 C C . SER A 1 206 ? 27.711 31.121 -9.041 1.00 41.62 206 SER A C 1
ATOM 1466 O O . SER A 1 206 ? 26.968 31.027 -10.024 1.00 41.62 206 SER A O 1
ATOM 1468 N N . THR A 1 207 ? 28.624 32.076 -8.912 1.00 42.72 207 THR A N 1
ATOM 1469 C CA . THR A 1 207 ? 28.988 33.000 -9.984 1.00 42.72 207 THR A CA 1
ATOM 1470 C C . THR A 1 207 ? 29.187 32.210 -11.284 1.00 42.72 207 THR A C 1
ATOM 1472 O O . THR A 1 207 ? 29.903 31.205 -11.274 1.00 42.72 207 THR A O 1
ATOM 1475 N N . PRO A 1 208 ? 28.522 32.580 -12.395 1.00 46.94 208 PRO A N 1
ATOM 1476 C CA . PRO A 1 208 ? 28.729 31.893 -13.661 1.00 46.94 208 PRO A CA 1
ATOM 1477 C C . PRO A 1 208 ? 30.208 32.014 -14.038 1.00 46.94 208 PRO A C 1
ATOM 1479 O O . PRO A 1 208 ? 30.744 33.121 -14.098 1.00 46.94 208 PRO A O 1
ATOM 1482 N N . ARG A 1 209 ? 30.878 30.876 -14.247 1.00 55.53 209 ARG A N 1
ATOM 1483 C CA . ARG A 1 209 ? 32.257 30.862 -14.741 1.00 55.53 209 ARG A CA 1
ATOM 1484 C C . ARG A 1 209 ? 32.280 31.469 -16.139 1.00 55.53 209 ARG A C 1
ATOM 1486 O O . ARG A 1 209 ? 31.511 31.064 -17.011 1.00 55.53 209 ARG A O 1
ATOM 1493 N N . LEU A 1 210 ? 33.137 32.464 -16.319 1.00 61.75 210 LEU A N 1
ATOM 1494 C CA . LEU A 1 210 ? 33.354 33.112 -17.606 1.00 61.75 210 LEU A CA 1
ATOM 1495 C C . LEU A 1 210 ? 34.309 32.243 -18.437 1.00 61.75 210 LEU A 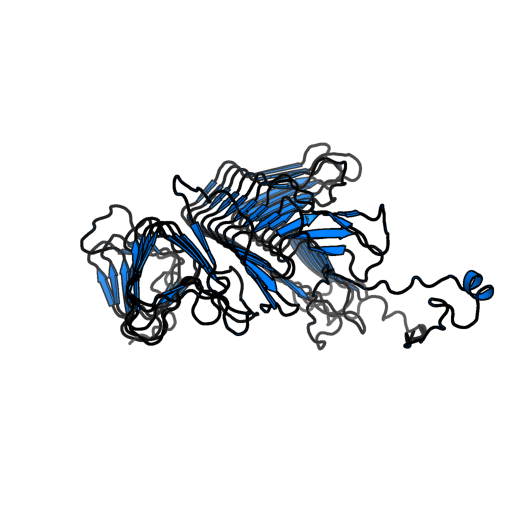C 1
ATOM 1497 O O . LEU A 1 210 ? 35.120 31.505 -17.880 1.00 61.75 210 LEU A O 1
ATOM 1501 N N . SER A 1 211 ? 34.191 32.284 -19.766 1.00 61.12 211 SER A N 1
ATOM 1502 C CA . SER A 1 211 ? 35.086 31.512 -20.633 1.00 61.12 211 SER A CA 1
ATOM 1503 C C . SER A 1 211 ? 36.532 31.990 -20.494 1.00 61.12 211 SER A C 1
ATOM 1505 O O . SER A 1 211 ? 36.792 33.156 -20.188 1.00 61.12 211 SER A O 1
ATOM 1507 N N . GLU A 1 212 ? 37.478 31.094 -20.765 1.00 57.69 212 GLU A N 1
ATOM 1508 C CA . GLU A 1 212 ? 38.914 31.375 -20.671 1.00 57.69 212 GLU A CA 1
ATOM 1509 C C . GLU A 1 212 ? 39.321 32.579 -21.541 1.00 57.69 212 GLU A C 1
ATOM 1511 O O . GLU A 1 212 ? 40.057 33.457 -21.093 1.00 57.69 212 GLU A O 1
ATOM 1516 N N . ASP A 1 213 ? 38.725 32.705 -22.730 1.00 64.06 213 ASP A N 1
ATOM 1517 C CA . ASP A 1 213 ? 38.909 33.861 -23.613 1.00 64.06 213 ASP A CA 1
ATOM 1518 C C . ASP A 1 213 ? 38.379 35.175 -23.032 1.00 64.06 213 ASP A C 1
ATOM 1520 O O . ASP A 1 213 ? 38.982 36.226 -23.247 1.00 64.06 213 ASP A O 1
ATOM 1524 N N . LEU A 1 214 ? 37.279 35.139 -22.276 1.00 64.06 214 LEU A N 1
ATOM 1525 C CA . LEU A 1 214 ? 36.710 36.333 -21.653 1.00 64.06 214 LEU A CA 1
ATOM 1526 C C . LEU A 1 214 ? 37.519 36.755 -20.418 1.00 64.06 214 LEU A C 1
ATOM 1528 O O . LEU A 1 214 ? 37.716 37.945 -20.182 1.00 64.06 214 LEU A O 1
ATOM 1532 N N . CYS A 1 215 ? 38.061 35.789 -19.673 1.00 69.81 215 CYS A N 1
ATOM 1533 C CA . CYS A 1 215 ? 38.906 36.036 -18.505 1.00 69.81 215 CYS A CA 1
ATOM 1534 C C . CYS A 1 215 ? 40.265 36.664 -18.846 1.00 69.81 215 CYS A C 1
ATOM 1536 O O . CYS A 1 215 ? 40.830 37.373 -18.014 1.00 69.81 215 CYS A O 1
ATOM 1538 N N . ARG A 1 216 ? 40.775 36.478 -20.072 1.00 70.75 216 ARG A N 1
ATOM 1539 C CA . ARG A 1 216 ? 42.037 37.085 -20.539 1.00 70.75 216 ARG A CA 1
ATOM 1540 C C . ARG A 1 216 ? 42.001 38.612 -20.646 1.00 70.75 216 ARG A C 1
ATOM 1542 O O . ARG A 1 216 ? 43.057 39.238 -20.616 1.00 70.75 216 ARG A O 1
ATOM 1549 N N . TRP A 1 217 ? 40.812 39.200 -20.767 1.00 65.56 217 TRP A N 1
ATOM 1550 C CA . TRP A 1 217 ? 40.617 40.647 -20.923 1.00 65.56 217 TRP A CA 1
ATOM 1551 C C . TRP A 1 217 ? 40.153 41.346 -19.638 1.00 65.56 217 TRP A C 1
ATOM 1553 O O . TRP A 1 217 ? 39.910 42.552 -19.649 1.00 65.56 217 TRP A O 1
ATOM 1563 N N . LEU A 1 218 ? 40.023 40.606 -18.533 1.00 74.25 218 LEU A N 1
ATOM 1564 C CA . LEU A 1 218 ? 39.513 41.109 -17.258 1.00 74.25 218 LEU A CA 1
ATOM 1565 C C . LEU A 1 218 ? 40.633 41.267 -16.224 1.00 74.25 218 LEU A C 1
ATOM 1567 O O . LEU A 1 218 ? 41.696 40.653 -16.314 1.00 74.25 218 LEU A O 1
ATOM 1571 N N . ALA A 1 219 ? 40.396 42.116 -15.221 1.00 72.75 219 ALA A N 1
ATOM 1572 C CA . ALA A 1 219 ? 41.362 42.354 -14.156 1.00 72.75 219 ALA A CA 1
ATOM 1573 C C . ALA A 1 219 ? 41.646 41.065 -13.363 1.00 72.75 219 ALA A C 1
ATOM 1575 O O . ALA A 1 219 ? 40.752 40.247 -13.117 1.00 72.75 219 ALA A O 1
ATOM 1576 N N . LYS A 1 220 ? 42.897 40.897 -12.926 1.00 56.72 220 LYS A N 1
ATOM 1577 C CA . LYS A 1 220 ? 43.319 39.768 -12.087 1.00 56.72 220 LYS A CA 1
ATOM 1578 C C . LYS A 1 220 ? 42.436 39.717 -10.825 1.00 56.72 220 LYS A C 1
ATOM 1580 O O . LYS A 1 220 ? 42.287 40.737 -10.159 1.00 56.72 220 LYS A O 1
ATOM 1585 N N . ASN A 1 221 ? 41.868 38.545 -10.515 1.00 59.19 221 ASN A N 1
ATOM 1586 C CA . ASN A 1 221 ? 40.897 38.282 -9.429 1.00 59.19 221 ASN A CA 1
ATOM 1587 C C . ASN A 1 221 ? 39.436 38.704 -9.696 1.00 59.19 221 ASN A C 1
ATOM 1589 O O . ASN A 1 221 ? 38.668 38.896 -8.753 1.00 59.19 221 ASN A O 1
ATOM 1593 N N . THR A 1 222 ? 39.021 38.824 -10.960 1.00 73.25 222 THR A N 1
ATOM 1594 C CA . THR A 1 222 ? 37.593 38.986 -11.289 1.00 73.25 222 THR A CA 1
ATOM 1595 C C . THR A 1 222 ? 36.799 37.727 -10.876 1.00 73.25 222 THR A C 1
ATOM 1597 O O . THR A 1 222 ? 37.188 36.624 -11.276 1.00 73.25 222 THR A O 1
ATOM 1600 N N . PRO A 1 223 ? 35.697 37.851 -10.103 1.00 56.56 223 PRO A N 1
ATOM 1601 C CA . PRO A 1 223 ? 34.881 36.709 -9.681 1.00 56.56 223 PRO A CA 1
ATOM 1602 C C . PRO A 1 223 ? 34.394 35.885 -10.883 1.00 56.56 223 PRO A C 1
ATOM 1604 O O . PRO A 1 223 ? 33.785 36.436 -11.797 1.00 56.56 223 PRO A O 1
ATOM 1607 N N . GLY A 1 224 ? 34.654 34.572 -10.888 1.00 62.66 224 GLY A N 1
ATOM 1608 C CA . GLY A 1 224 ? 34.333 33.676 -12.014 1.00 62.66 224 GLY A CA 1
ATOM 1609 C C . GLY A 1 224 ? 35.499 33.351 -12.964 1.00 62.66 224 GLY A C 1
ATOM 1610 O O . GLY A 1 224 ? 35.299 32.546 -13.871 1.00 62.66 224 GLY A O 1
ATOM 1611 N N . CYS A 1 225 ? 36.695 33.913 -12.732 1.00 66.31 225 CYS A N 1
ATOM 1612 C CA . CYS A 1 225 ? 37.948 33.636 -13.463 1.00 66.31 225 CYS A CA 1
ATOM 1613 C C . CYS A 1 225 ? 39.019 32.934 -12.596 1.00 66.31 225 CYS A C 1
ATOM 1615 O O . CYS A 1 225 ? 40.221 33.092 -12.813 1.00 66.31 225 CYS A O 1
ATOM 1617 N N . GLU A 1 226 ? 38.591 32.196 -11.572 1.00 67.50 226 GLU A N 1
ATOM 1618 C CA . GLU A 1 226 ? 39.473 31.476 -10.646 1.00 67.50 226 GLU A CA 1
ATOM 1619 C C . GLU A 1 226 ? 39.986 30.161 -11.269 1.00 67.50 226 GLU A C 1
ATOM 1621 O O . GLU A 1 226 ? 39.187 29.425 -11.868 1.00 67.50 226 GLU A O 1
ATOM 1626 N N . PRO A 1 227 ? 41.287 29.831 -11.118 1.00 52.19 227 PRO A N 1
ATOM 1627 C CA . PRO A 1 227 ? 41.857 28.589 -11.638 1.00 52.19 227 PRO A CA 1
ATOM 1628 C C . PRO A 1 227 ? 41.189 27.364 -11.002 1.00 52.19 227 PRO A C 1
ATOM 1630 O O . PRO A 1 227 ? 40.795 27.386 -9.837 1.00 52.19 227 PRO A O 1
ATOM 1633 N N . GLU A 1 228 ? 41.046 26.286 -11.773 1.00 47.09 228 GLU A N 1
ATOM 1634 C CA . GLU A 1 228 ? 40.472 25.032 -11.284 1.00 47.09 228 GLU A CA 1
ATOM 1635 C C . GLU A 1 228 ? 41.261 24.457 -10.108 1.00 47.09 228 GLU A C 1
ATOM 1637 O O . GLU A 1 228 ? 42.442 24.132 -10.224 1.00 47.09 228 GLU A O 1
ATOM 1642 N N . THR A 1 229 ? 40.582 24.246 -8.981 1.00 40.53 229 THR A N 1
ATOM 1643 C CA . THR A 1 229 ? 41.025 23.275 -7.987 1.00 40.53 229 THR A CA 1
ATOM 1644 C C . THR A 1 229 ? 40.637 21.889 -8.488 1.00 40.53 229 THR A C 1
ATOM 1646 O O . THR A 1 229 ? 39.543 21.387 -8.244 1.00 40.53 229 THR A O 1
ATOM 1649 N N . ASN A 1 230 ? 41.549 21.271 -9.234 1.00 34.34 230 ASN A N 1
ATOM 1650 C CA . ASN A 1 230 ? 41.442 19.873 -9.632 1.00 34.34 230 ASN A CA 1
ATOM 1651 C C . ASN A 1 230 ? 41.426 18.966 -8.389 1.00 34.34 230 ASN A C 1
ATOM 1653 O O . ASN A 1 230 ? 42.478 18.554 -7.902 1.00 34.34 230 ASN A O 1
ATOM 1657 N N . THR A 1 231 ? 40.246 18.593 -7.888 1.00 33.44 231 THR A N 1
ATOM 1658 C CA . THR A 1 231 ? 40.107 17.304 -7.199 1.00 33.44 231 THR A CA 1
ATOM 1659 C C . THR A 1 231 ? 40.093 16.220 -8.262 1.00 33.44 231 THR A C 1
ATOM 1661 O O . THR A 1 231 ? 39.099 16.008 -8.950 1.00 33.44 231 THR A O 1
ATOM 1664 N N . SER A 1 232 ? 41.263 15.611 -8.412 1.00 31.86 232 SER A N 1
ATOM 1665 C CA . SER A 1 232 ? 41.598 14.430 -9.202 1.00 31.86 232 SER A CA 1
ATOM 1666 C C . SER A 1 232 ? 40.407 13.536 -9.578 1.00 31.86 232 SER A C 1
ATOM 1668 O O . SER A 1 232 ? 39.984 12.685 -8.795 1.00 31.86 232 SER A O 1
ATOM 1670 N N . ASN A 1 233 ? 39.960 13.649 -10.830 1.00 33.81 233 ASN A N 1
ATOM 1671 C CA . ASN A 1 233 ? 39.505 12.485 -11.577 1.00 33.81 233 ASN A CA 1
ATOM 1672 C C . ASN A 1 233 ? 40.756 11.670 -11.910 1.00 33.81 233 ASN A C 1
ATOM 1674 O O . ASN A 1 233 ? 41.502 12.010 -12.829 1.00 33.81 233 ASN A O 1
ATOM 1678 N N . THR A 1 234 ? 41.005 10.598 -11.165 1.00 28.81 234 THR A N 1
ATOM 1679 C CA . THR A 1 234 ? 41.884 9.534 -11.646 1.00 28.81 234 THR A CA 1
ATOM 1680 C C . THR A 1 234 ? 41.167 8.826 -12.788 1.00 28.81 234 THR A C 1
ATOM 1682 O O . THR A 1 234 ? 40.392 7.895 -12.589 1.00 28.81 234 THR A O 1
ATOM 1685 N N . SER A 1 235 ? 41.409 9.314 -14.003 1.00 32.75 235 SER A N 1
ATOM 1686 C CA . SER A 1 235 ? 41.270 8.502 -15.204 1.00 32.75 235 SER A CA 1
ATOM 1687 C C . SER A 1 235 ? 42.354 7.430 -15.144 1.00 32.75 235 SER A C 1
ATOM 1689 O O . SER A 1 235 ? 43.546 7.722 -15.200 1.00 32.75 235 SER A O 1
ATOM 1691 N N . THR A 1 236 ? 41.954 6.183 -14.935 1.00 30.25 236 THR A N 1
ATOM 1692 C CA . THR A 1 236 ? 42.842 5.053 -15.178 1.00 30.25 236 THR A CA 1
ATOM 1693 C C . THR A 1 236 ? 42.914 4.832 -16.682 1.00 30.25 236 THR A C 1
ATOM 1695 O O . THR A 1 236 ? 41.899 4.651 -17.356 1.00 30.25 236 THR A O 1
ATOM 1698 N N . GLU A 1 237 ? 44.133 4.892 -17.212 1.00 29.48 237 GLU A N 1
ATOM 1699 C CA . GLU A 1 237 ? 44.456 4.480 -18.571 1.00 29.48 237 GLU A CA 1
ATOM 1700 C C . GLU A 1 237 ? 43.914 3.071 -18.831 1.00 29.48 237 GLU A C 1
ATOM 1702 O O . GLU A 1 237 ? 44.211 2.118 -18.106 1.00 29.48 237 GLU A O 1
ATOM 1707 N N . VAL A 1 238 ? 43.130 2.939 -19.901 1.00 32.16 238 VAL A N 1
ATOM 1708 C CA . VAL A 1 238 ? 42.726 1.644 -20.444 1.00 32.16 238 VAL A CA 1
ATOM 1709 C C . VAL A 1 238 ? 43.964 1.005 -21.067 1.00 32.16 238 VAL A C 1
ATOM 1711 O O . VAL A 1 238 ? 44.268 1.187 -22.246 1.00 32.16 238 VAL A O 1
ATOM 1714 N N . THR A 1 239 ? 44.694 0.241 -20.263 1.00 31.38 239 THR A N 1
ATOM 1715 C CA . THR A 1 239 ? 45.597 -0.782 -20.779 1.00 31.38 239 THR A CA 1
ATOM 1716 C C . THR A 1 239 ? 44.738 -1.863 -21.429 1.00 31.38 239 THR A C 1
ATOM 1718 O O . THR A 1 239 ? 43.792 -2.380 -20.833 1.00 31.38 239 THR A O 1
ATOM 1721 N N . ARG A 1 240 ? 45.021 -2.162 -22.703 1.00 40.84 240 ARG A N 1
ATOM 1722 C CA . ARG A 1 240 ? 44.382 -3.262 -23.434 1.00 40.84 240 ARG A CA 1
ATOM 1723 C C . ARG A 1 240 ? 44.661 -4.561 -22.681 1.00 40.84 240 ARG A C 1
ATOM 1725 O O . ARG A 1 240 ? 45.774 -5.071 -22.748 1.00 40.84 240 ARG A O 1
ATOM 1732 N N . SER A 1 241 ? 43.656 -5.055 -21.969 1.00 31.06 241 SER A N 1
ATOM 1733 C CA . SER A 1 241 ? 43.652 -6.378 -21.356 1.00 31.06 241 SER A CA 1
ATOM 1734 C C . SER A 1 241 ? 42.830 -7.341 -22.206 1.00 31.06 241 SER A C 1
ATOM 1736 O O . SER A 1 241 ? 41.954 -6.940 -22.977 1.00 31.06 241 SER A O 1
ATOM 1738 N N . ASP A 1 242 ? 43.211 -8.607 -22.109 1.00 31.25 242 ASP A N 1
ATOM 1739 C CA . ASP A 1 242 ? 42.827 -9.712 -22.973 1.00 31.25 242 ASP A CA 1
ATOM 1740 C C . ASP A 1 242 ? 41.312 -9.854 -23.194 1.00 31.25 242 ASP A C 1
ATOM 1742 O O . ASP A 1 242 ? 40.484 -9.536 -22.341 1.00 31.25 242 ASP A O 1
ATOM 1746 N N . LEU A 1 243 ? 40.955 -10.385 -24.366 1.00 38.91 243 LEU A N 1
ATOM 1747 C CA . LEU A 1 243 ? 39.605 -10.534 -24.935 1.00 38.91 243 LEU A CA 1
ATOM 1748 C C . LEU A 1 243 ? 38.581 -11.333 -24.085 1.00 38.91 243 LEU A C 1
ATOM 1750 O O . LEU A 1 243 ? 37.493 -11.632 -24.574 1.00 38.91 243 LEU A O 1
ATOM 1754 N N . SER A 1 244 ? 38.869 -11.660 -22.822 1.00 42.12 244 SER A N 1
ATOM 1755 C CA . SER A 1 244 ? 37.956 -12.340 -21.895 1.00 42.12 244 SER A CA 1
ATOM 1756 C C . SER A 1 244 ? 37.168 -11.406 -20.956 1.00 42.12 244 SER A C 1
ATOM 1758 O O . SER A 1 244 ? 36.193 -11.861 -20.361 1.00 42.12 244 SER A O 1
ATOM 1760 N N . SER A 1 245 ? 37.524 -10.119 -20.814 1.00 43.59 245 SER A N 1
ATOM 1761 C CA . SER A 1 245 ? 36.952 -9.205 -19.792 1.00 43.59 245 SER A CA 1
ATOM 1762 C C . SER A 1 245 ? 35.816 -8.266 -20.263 1.00 43.59 245 SER A C 1
ATOM 1764 O O . SER A 1 245 ? 35.109 -7.694 -19.432 1.00 43.59 245 SER A O 1
ATOM 1766 N N . ASN A 1 246 ? 35.562 -8.147 -21.573 1.00 47.44 246 ASN A N 1
ATOM 1767 C CA . ASN A 1 246 ? 34.618 -7.177 -22.173 1.00 47.44 246 ASN A CA 1
ATOM 1768 C C . ASN A 1 246 ? 33.148 -7.645 -22.315 1.00 47.44 246 ASN A C 1
ATOM 1770 O O . ASN A 1 246 ? 32.389 -7.041 -23.070 1.00 47.44 246 ASN A O 1
ATOM 1774 N N . SER A 1 247 ? 32.718 -8.718 -21.642 1.00 56.94 247 SER A N 1
ATOM 1775 C CA . SER A 1 247 ? 31.436 -9.386 -21.953 1.00 56.94 247 SER A CA 1
ATOM 1776 C C . SER A 1 247 ? 30.356 -9.339 -20.865 1.00 56.94 247 SER A C 1
ATOM 1778 O O . SER A 1 247 ? 29.272 -9.869 -21.094 1.00 56.94 247 SER A O 1
ATOM 1780 N N . ILE A 1 248 ? 30.602 -8.729 -19.695 1.00 66.19 248 ILE A N 1
ATOM 1781 C CA . ILE A 1 248 ? 29.632 -8.747 -18.585 1.00 66.19 248 ILE A CA 1
ATOM 1782 C C . ILE A 1 248 ? 28.821 -7.449 -18.527 1.00 66.19 248 ILE A C 1
ATOM 1784 O O . ILE A 1 248 ? 29.356 -6.375 -18.240 1.00 66.19 248 ILE A O 1
ATOM 1788 N N . GLN A 1 249 ? 27.509 -7.553 -18.735 1.00 77.31 249 GLN A N 1
ATOM 1789 C CA . GLN A 1 249 ? 26.570 -6.438 -18.671 1.00 77.31 249 GLN A CA 1
ATOM 1790 C C . GLN A 1 249 ? 25.475 -6.715 -17.640 1.00 77.31 249 GLN A C 1
ATOM 1792 O O . GLN A 1 249 ? 24.594 -7.550 -17.836 1.00 77.31 249 GLN A O 1
ATOM 1797 N N . SER A 1 250 ? 25.502 -5.942 -16.557 1.00 83.12 250 SER A N 1
ATOM 1798 C CA . SER A 1 250 ? 24.428 -5.885 -15.568 1.00 83.12 250 SER A CA 1
ATOM 1799 C C . SER A 1 250 ? 23.651 -4.580 -15.732 1.00 83.12 250 SER A C 1
ATOM 1801 O O . SER A 1 250 ? 24.241 -3.498 -15.741 1.00 83.12 250 SER A O 1
ATOM 1803 N N . VAL A 1 251 ? 22.324 -4.663 -15.839 1.00 84.25 251 VAL A N 1
ATOM 1804 C CA . VAL A 1 251 ? 21.424 -3.500 -15.887 1.00 84.25 251 VAL A CA 1
ATOM 1805 C C . VAL A 1 251 ? 20.171 -3.803 -15.081 1.00 84.25 251 VAL A C 1
ATOM 1807 O O . VAL A 1 251 ? 19.648 -4.917 -15.118 1.00 84.25 251 VAL A O 1
ATOM 1810 N N . VAL A 1 252 ? 19.681 -2.789 -14.372 1.00 90.44 252 VAL A N 1
ATOM 1811 C CA . VAL A 1 252 ? 18.392 -2.851 -13.685 1.00 90.44 252 VAL A CA 1
ATOM 1812 C C . VAL A 1 252 ? 17.463 -1.807 -14.264 1.00 90.44 252 VAL A C 1
ATOM 1814 O O . VAL A 1 252 ? 17.807 -0.627 -14.295 1.00 90.44 252 VAL A O 1
ATOM 1817 N N . THR A 1 253 ? 16.283 -2.245 -14.685 1.00 91.94 253 THR A N 1
ATOM 1818 C CA . THR A 1 253 ? 15.205 -1.383 -15.162 1.00 91.94 253 THR A CA 1
ATOM 1819 C C . THR A 1 253 ? 14.011 -1.551 -14.240 1.00 91.94 253 THR A C 1
ATOM 1821 O O . THR A 1 253 ? 13.487 -2.654 -14.099 1.00 91.94 253 THR A O 1
ATOM 1824 N N . ALA A 1 254 ? 13.556 -0.462 -13.631 1.00 94.19 254 ALA A N 1
ATOM 1825 C CA . ALA A 1 254 ? 12.332 -0.434 -12.843 1.00 94.19 254 ALA A CA 1
ATOM 1826 C C . ALA A 1 254 ? 11.497 0.759 -13.301 1.00 94.19 254 ALA A C 1
ATOM 1828 O O . ALA A 1 254 ? 11.893 1.907 -13.075 1.00 94.19 254 ALA A O 1
ATOM 1829 N N . HIS A 1 255 ? 10.362 0.504 -13.955 1.00 94.69 255 HIS A N 1
ATOM 1830 C CA . HIS A 1 255 ? 9.428 1.543 -14.395 1.00 94.69 255 HIS A CA 1
ATOM 1831 C C . HIS A 1 255 ? 8.025 1.281 -13.849 1.00 94.69 255 HIS A C 1
ATOM 1833 O O . HIS A 1 255 ? 7.526 0.159 -13.956 1.00 94.69 255 HIS A O 1
ATOM 1839 N N . SER A 1 256 ? 7.343 2.313 -13.342 1.00 95.81 256 SER A N 1
ATOM 1840 C CA . SER A 1 256 ? 5.923 2.229 -12.949 1.00 95.81 256 SER A CA 1
ATOM 1841 C C . SER A 1 256 ? 5.631 1.059 -11.994 1.00 95.81 256 SER A C 1
ATOM 1843 O O . SER A 1 256 ? 4.598 0.401 -12.090 1.00 95.81 256 SER A O 1
ATOM 1845 N N . SER A 1 257 ? 6.566 0.736 -11.103 1.00 98.19 257 SER A N 1
ATOM 1846 C CA . SER A 1 257 ? 6.503 -0.480 -10.289 1.00 98.19 257 SER A CA 1
ATOM 1847 C C . SER A 1 257 ? 6.480 -0.177 -8.793 1.00 98.19 257 SER A C 1
ATOM 1849 O O . SER A 1 257 ? 7.031 0.827 -8.338 1.00 98.19 257 SER A O 1
ATOM 1851 N N . GLY A 1 258 ? 5.831 -1.047 -8.018 1.00 98.38 258 GLY A N 1
ATOM 1852 C CA . GLY A 1 258 ? 5.675 -0.853 -6.574 1.00 98.38 258 GLY A CA 1
ATOM 1853 C C . GLY A 1 258 ? 4.874 0.393 -6.202 1.00 98.38 258 GLY A C 1
ATOM 1854 O O . GLY A 1 258 ? 5.156 1.013 -5.185 1.00 98.38 258 GLY A O 1
ATOM 1855 N N . ASN A 1 259 ? 3.930 0.820 -7.037 1.00 98.69 259 ASN A N 1
ATOM 1856 C CA . ASN A 1 259 ? 3.061 1.958 -6.758 1.00 98.69 259 ASN A CA 1
ATOM 1857 C C . ASN A 1 259 ? 1.714 1.501 -6.194 1.00 98.69 259 ASN A C 1
ATOM 1859 O O . ASN A 1 259 ? 1.222 0.424 -6.534 1.00 98.69 259 ASN A O 1
ATOM 1863 N N . GLY A 1 260 ? 1.054 2.353 -5.412 1.00 98.75 260 GLY A N 1
ATOM 1864 C CA . GLY A 1 260 ? -0.344 2.121 -5.042 1.00 98.75 260 GLY A CA 1
ATOM 1865 C C . GLY A 1 260 ? -1.230 2.093 -6.291 1.00 98.75 260 GLY A C 1
ATOM 1866 O O . GLY A 1 260 ? -1.854 1.078 -6.603 1.00 98.75 260 GLY A O 1
ATOM 1867 N N . ILE A 1 261 ? -1.227 3.192 -7.050 1.00 98.81 261 ILE A N 1
ATOM 1868 C CA . ILE A 1 261 ? -1.971 3.342 -8.307 1.00 98.81 261 ILE A CA 1
ATOM 1869 C C . ILE A 1 261 ? -1.044 3.870 -9.395 1.00 98.81 261 ILE A C 1
ATOM 1871 O O . ILE A 1 261 ? -0.347 4.869 -9.199 1.00 98.81 261 ILE A O 1
ATOM 1875 N N . THR A 1 262 ? -1.078 3.254 -10.576 1.00 98.38 262 THR A N 1
ATOM 1876 C CA . THR A 1 262 ? -0.340 3.773 -11.724 1.00 98.38 262 THR A CA 1
ATOM 1877 C C . THR A 1 262 ? -1.046 3.577 -13.061 1.00 98.38 262 THR A C 1
ATOM 1879 O O . THR A 1 262 ? -1.625 2.526 -13.336 1.00 98.38 262 THR A O 1
ATOM 1882 N N . ALA A 1 263 ? -0.959 4.598 -13.914 1.00 96.88 263 ALA A N 1
ATOM 1883 C CA . ALA A 1 263 ? -1.254 4.489 -15.336 1.00 96.88 263 ALA A CA 1
ATOM 1884 C C . ALA A 1 263 ? -0.002 4.874 -16.122 1.00 96.88 263 ALA A C 1
ATOM 1886 O O . ALA A 1 263 ? 0.582 5.946 -15.917 1.00 96.88 263 ALA A O 1
ATOM 1887 N N . TRP A 1 264 ? 0.417 3.980 -17.009 1.00 93.88 264 TRP A N 1
ATOM 1888 C CA . TRP A 1 264 ? 1.686 4.087 -17.702 1.00 93.88 264 TRP A CA 1
ATOM 1889 C C . TRP A 1 264 ? 1.549 3.757 -19.177 1.00 93.88 264 TRP A C 1
ATOM 1891 O O . TRP A 1 264 ? 0.911 2.788 -19.586 1.00 93.88 264 TRP A O 1
ATOM 1901 N N . THR A 1 265 ? 2.236 4.555 -19.981 1.00 91.12 265 THR A N 1
ATOM 1902 C CA . THR A 1 265 ? 2.389 4.324 -21.413 1.00 91.12 265 THR A CA 1
ATOM 1903 C C . THR A 1 265 ? 3.852 4.197 -21.792 1.00 91.12 265 THR A C 1
ATOM 1905 O O . THR A 1 265 ? 4.692 4.884 -21.227 1.00 91.12 265 THR A O 1
ATOM 1908 N N . TYR A 1 266 ? 4.204 3.324 -22.731 1.00 84.12 266 TYR A N 1
ATOM 1909 C CA . TYR A 1 266 ? 5.619 3.132 -23.055 1.00 84.12 266 TYR A CA 1
ATOM 1910 C C . TYR A 1 266 ? 6.259 4.408 -23.618 1.00 84.12 266 TYR A C 1
ATOM 1912 O O . TYR A 1 266 ? 7.351 4.775 -23.186 1.00 84.12 266 TYR A O 1
ATOM 1920 N N . ASN A 1 267 ? 5.567 5.121 -24.520 1.00 79.56 267 ASN A N 1
ATOM 1921 C CA . ASN A 1 267 ? 5.998 6.458 -24.918 1.00 79.56 267 ASN A CA 1
ATOM 1922 C C . ASN A 1 267 ? 5.239 7.532 -24.148 1.00 79.56 267 ASN A C 1
ATOM 1924 O O . ASN A 1 267 ? 4.052 7.792 -24.348 1.00 79.56 267 ASN A O 1
ATOM 1928 N N . GLU A 1 268 ? 6.022 8.218 -23.344 1.00 71.38 268 GLU A N 1
ATOM 1929 C CA . GLU A 1 268 ? 5.730 9.451 -22.648 1.00 71.38 268 GLU A CA 1
ATOM 1930 C C . GLU A 1 268 ? 4.939 10.484 -23.493 1.00 71.38 268 GLU A C 1
ATOM 1932 O O . GLU A 1 268 ? 5.195 10.691 -24.684 1.00 71.38 268 GLU A O 1
ATOM 1937 N N . SER A 1 269 ? 3.961 11.153 -22.869 1.00 63.97 269 SER A N 1
ATOM 1938 C CA . SER A 1 269 ? 3.171 12.206 -23.535 1.00 63.97 269 SER A CA 1
ATOM 1939 C C . SER A 1 269 ? 3.990 13.489 -23.652 1.00 63.97 269 SER A C 1
ATOM 1941 O O . SER A 1 269 ? 4.579 13.914 -22.657 1.00 63.97 269 SER A O 1
ATOM 1943 N N . SER A 1 270 ? 4.013 14.123 -24.830 1.00 66.00 270 SER A N 1
ATOM 1944 C CA . SER A 1 270 ? 4.544 15.486 -24.948 1.00 66.00 270 SER A CA 1
ATOM 1945 C C . SER A 1 270 ? 3.550 16.505 -24.383 1.00 66.00 270 SER A C 1
ATOM 1947 O O . SER A 1 270 ? 2.356 16.227 -24.291 1.00 66.00 270 SER A O 1
ATOM 1949 N N . GLU A 1 271 ? 4.040 17.696 -24.033 1.00 58.12 271 GLU A N 1
ATOM 1950 C CA . GLU A 1 271 ? 3.238 18.795 -23.468 1.00 58.12 271 GLU A CA 1
ATOM 1951 C C . GLU A 1 271 ? 2.031 19.176 -24.343 1.00 58.12 271 GLU A C 1
ATOM 1953 O O . GLU A 1 271 ? 0.960 19.475 -23.824 1.00 58.12 271 GLU A O 1
ATOM 1958 N N . TYR A 1 272 ? 2.189 19.097 -25.667 1.00 57.25 272 TYR A N 1
ATOM 1959 C CA . TYR A 1 272 ? 1.165 19.465 -26.652 1.00 57.25 272 TYR A CA 1
ATOM 1960 C C . TYR A 1 272 ? 0.370 18.269 -27.198 1.00 57.25 272 TYR A C 1
ATOM 1962 O O . TYR A 1 272 ? -0.458 18.438 -28.092 1.00 57.25 272 TYR A O 1
ATOM 1970 N N . SER A 1 273 ? 0.628 17.054 -26.703 1.00 62.88 273 SER A N 1
ATOM 1971 C CA . SER A 1 273 ? -0.090 15.848 -27.129 1.00 62.88 273 SER A CA 1
ATOM 1972 C C . SER A 1 273 ? -1.250 15.518 -26.188 1.00 62.88 273 SER A C 1
ATOM 1974 O O . SER A 1 273 ? -1.212 15.881 -25.009 1.00 62.88 273 SER A O 1
ATOM 1976 N N . PRO A 1 274 ? -2.260 14.763 -26.664 1.00 64.50 274 PRO A N 1
ATOM 1977 C CA . PRO A 1 274 ? -3.240 14.143 -25.783 1.00 64.50 274 PRO A CA 1
ATOM 1978 C C . PRO A 1 274 ? -2.539 13.384 -24.653 1.00 64.50 274 PRO A C 1
ATOM 1980 O O . PRO A 1 274 ? -1.577 12.653 -24.899 1.00 64.50 274 PRO A O 1
ATOM 1983 N N . GLN A 1 275 ? -3.022 13.559 -23.421 1.00 80.81 275 GLN A N 1
ATOM 1984 C CA . GLN A 1 275 ? -2.474 12.852 -22.267 1.00 80.81 275 GLN A CA 1
ATOM 1985 C C . GLN A 1 275 ? -2.775 11.366 -22.423 1.00 80.81 275 GLN A C 1
ATOM 1987 O O . GLN A 1 275 ? -3.934 10.952 -22.394 1.00 80.81 275 GLN A O 1
ATOM 1992 N N . LYS A 1 276 ? -1.728 10.575 -22.638 1.00 87.12 276 LYS A N 1
ATOM 1993 C CA . LYS A 1 276 ? -1.843 9.146 -22.922 1.00 87.12 276 LYS A CA 1
ATOM 1994 C C . LYS A 1 276 ? -2.087 8.313 -21.667 1.00 87.12 276 LYS A C 1
ATOM 1996 O O . LYS A 1 276 ? -2.734 7.280 -21.753 1.00 87.12 276 LYS A O 1
ATOM 2001 N N . ALA A 1 277 ? -1.602 8.757 -20.508 1.00 93.81 277 ALA A N 1
ATOM 2002 C CA . ALA A 1 277 ? -1.905 8.149 -19.214 1.00 93.81 277 ALA A CA 1
ATOM 2003 C C . ALA A 1 277 ? -2.895 9.028 -18.444 1.00 93.81 277 ALA A C 1
ATOM 2005 O O . ALA A 1 277 ? -2.683 10.234 -18.325 1.00 93.81 277 ALA A O 1
ATOM 2006 N N . GLN A 1 278 ? -3.983 8.441 -17.948 1.00 95.69 278 GLN A N 1
ATOM 2007 C CA . GLN A 1 278 ? -5.102 9.187 -17.374 1.00 95.69 278 GLN A CA 1
ATOM 2008 C C . GLN A 1 278 ? -5.657 8.525 -16.112 1.00 95.69 278 GLN A C 1
ATOM 2010 O O . GLN A 1 278 ? -5.746 7.301 -16.011 1.00 95.69 278 GLN A O 1
ATOM 2015 N N . LEU A 1 279 ? -6.093 9.373 -15.182 1.00 97.75 279 LEU A N 1
ATOM 2016 C CA . LEU A 1 279 ? -6.868 9.021 -13.998 1.00 97.75 279 LEU A CA 1
ATOM 2017 C C . LEU A 1 279 ? -8.134 9.886 -13.996 1.00 97.75 279 LEU A C 1
ATOM 2019 O O . LEU A 1 279 ? -8.036 11.106 -14.119 1.00 97.75 279 LEU A O 1
ATOM 2023 N N . GLY A 1 280 ? -9.314 9.282 -13.862 1.00 97.44 280 GLY A N 1
ATOM 2024 C CA . GLY A 1 280 ? -10.589 10.012 -13.895 1.00 97.44 280 GLY A CA 1
ATOM 2025 C C . GLY A 1 280 ? -10.823 10.917 -12.679 1.00 97.44 280 GLY A C 1
ATOM 2026 O O . GLY A 1 280 ? -11.654 11.820 -12.722 1.00 97.44 280 GLY A O 1
ATOM 2027 N N . GLY A 1 281 ? -10.093 10.682 -11.590 1.00 98.12 281 GLY A N 1
ATOM 2028 C CA . GLY A 1 281 ? -10.200 11.382 -10.312 1.00 98.12 281 GLY A CA 1
ATOM 2029 C C . GLY A 1 281 ? -9.939 10.424 -9.155 1.00 98.12 281 GLY A C 1
ATOM 2030 O O . GLY A 1 281 ? -10.059 9.210 -9.322 1.00 98.12 281 GLY A O 1
ATOM 2031 N N . LEU A 1 282 ? -9.596 10.959 -7.988 1.00 98.69 282 LEU A N 1
ATOM 2032 C CA . LEU A 1 282 ? -9.341 10.174 -6.785 1.00 98.69 282 LEU A CA 1
ATOM 2033 C C . LEU A 1 282 ? -10.015 10.819 -5.577 1.00 98.69 282 LEU A C 1
ATOM 2035 O O . LEU A 1 282 ? -9.740 11.972 -5.262 1.00 98.69 282 LEU A O 1
ATOM 2039 N N . ILE A 1 283 ? -10.853 10.053 -4.887 1.00 98.50 283 ILE A N 1
ATOM 2040 C CA . ILE A 1 283 ? -11.340 10.358 -3.543 1.00 98.50 283 ILE A CA 1
ATOM 2041 C C . ILE A 1 283 ? -10.804 9.257 -2.634 1.00 98.50 283 ILE A C 1
ATOM 2043 O O . ILE A 1 283 ? -11.123 8.085 -2.825 1.00 98.50 283 ILE A O 1
ATOM 2047 N N . ASN A 1 284 ? -9.958 9.619 -1.676 1.00 98.69 284 ASN A N 1
ATOM 2048 C CA . ASN A 1 284 ? -9.339 8.669 -0.761 1.00 98.69 284 ASN A CA 1
ATOM 2049 C C . ASN A 1 284 ? -9.688 9.001 0.690 1.00 98.69 284 ASN A C 1
ATOM 2051 O O . ASN A 1 284 ? -9.255 10.025 1.197 1.00 98.69 284 ASN A O 1
ATOM 2055 N N . ALA A 1 285 ? -10.413 8.118 1.365 1.00 98.19 285 ALA A N 1
ATOM 2056 C CA . ALA A 1 285 ? -10.606 8.088 2.814 1.00 98.19 285 ALA A CA 1
ATOM 2057 C C . ALA A 1 285 ? -9.850 6.919 3.484 1.00 98.19 285 ALA A C 1
ATOM 2059 O O . ALA A 1 285 ? -9.839 6.826 4.707 1.00 98.19 285 ALA A O 1
ATOM 2060 N N . GLY A 1 286 ? -9.254 6.021 2.689 1.00 98.50 286 GLY A N 1
ATOM 2061 C CA . GLY A 1 286 ? -8.502 4.848 3.138 1.00 98.50 286 GLY A CA 1
ATOM 2062 C C . GLY A 1 286 ? -6.981 5.033 3.069 1.00 98.50 286 GLY A C 1
ATOM 2063 O O . GLY A 1 286 ? -6.469 6.143 3.195 1.00 98.50 286 GLY A O 1
ATOM 2064 N N . SER A 1 287 ? -6.246 3.950 2.809 1.00 98.81 287 SER A N 1
ATOM 2065 C CA . SER A 1 287 ? -4.784 3.961 2.644 1.00 98.81 287 SER A CA 1
ATOM 2066 C C . SER A 1 287 ? -4.381 3.586 1.214 1.00 98.81 287 SER A C 1
ATOM 2068 O O . SER A 1 287 ? -4.829 2.563 0.690 1.00 98.81 287 SER A O 1
ATOM 2070 N N . ILE A 1 288 ? -3.550 4.414 0.575 1.00 98.94 288 ILE A N 1
ATOM 2071 C CA . ILE A 1 288 ? -2.939 4.159 -0.736 1.00 98.94 288 ILE A CA 1
ATOM 2072 C C . ILE A 1 288 ? -1.425 4.274 -0.598 1.00 98.94 288 ILE A C 1
ATOM 2074 O O . ILE A 1 288 ? -0.923 5.351 -0.291 1.00 98.94 288 ILE A O 1
ATOM 2078 N N . SER A 1 289 ? -0.684 3.201 -0.859 1.00 98.62 289 SER A N 1
ATOM 2079 C CA . SER A 1 289 ? 0.756 3.178 -0.581 1.00 98.62 289 SER A CA 1
ATOM 2080 C C . SER A 1 289 ? 1.583 2.508 -1.675 1.00 98.62 289 SER A C 1
ATOM 2082 O O . SER A 1 289 ? 1.209 1.438 -2.160 1.00 98.62 289 SER A O 1
ATOM 2084 N N . GLY A 1 290 ? 2.739 3.081 -2.009 1.00 98.50 290 GLY A N 1
ATOM 2085 C CA . GLY A 1 290 ? 3.733 2.466 -2.891 1.00 98.50 290 GLY A CA 1
ATOM 2086 C C . GLY A 1 290 ? 5.091 2.259 -2.224 1.00 98.50 290 GLY A C 1
ATOM 2087 O O . GLY A 1 290 ? 5.629 3.173 -1.607 1.00 98.50 290 GLY A O 1
ATOM 2088 N N . TYR A 1 291 ? 5.677 1.079 -2.383 1.00 98.38 291 TYR A N 1
ATOM 2089 C CA . TYR A 1 291 ? 7.032 0.781 -1.939 1.00 98.38 291 TYR A CA 1
ATOM 2090 C C . TYR A 1 291 ? 7.852 0.143 -3.058 1.00 98.38 291 TYR A C 1
ATOM 2092 O O . TYR A 1 291 ? 7.474 -0.892 -3.609 1.00 98.38 291 TYR A O 1
ATOM 2100 N N . ALA A 1 292 ? 9.007 0.725 -3.371 1.00 97.69 292 ALA A N 1
ATOM 2101 C CA . ALA A 1 292 ? 9.951 0.144 -4.316 1.00 97.69 292 ALA A CA 1
ATOM 2102 C C . ALA A 1 292 ? 11.367 0.128 -3.750 1.00 97.69 292 ALA A C 1
ATOM 2104 O O . ALA A 1 292 ? 11.958 1.180 -3.499 1.00 97.69 292 ALA A O 1
ATOM 2105 N N . LYS A 1 293 ? 11.933 -1.074 -3.636 1.00 97.00 293 LYS A N 1
ATOM 2106 C CA . LYS A 1 293 ? 13.340 -1.294 -3.313 1.00 97.00 293 LYS A CA 1
ATOM 2107 C C . LYS A 1 293 ? 14.067 -1.768 -4.560 1.00 97.00 293 LYS A C 1
ATOM 2109 O O . LYS A 1 293 ? 13.744 -2.813 -5.116 1.00 97.00 293 LYS A O 1
ATOM 2114 N N . VAL A 1 294 ? 15.027 -0.982 -5.029 1.00 95.81 294 VAL A N 1
ATOM 2115 C CA . VAL A 1 294 ? 15.777 -1.292 -6.249 1.00 95.81 294 VAL A CA 1
ATOM 2116 C C . VAL A 1 294 ? 17.247 -1.380 -5.898 1.00 95.81 294 VAL A C 1
ATOM 2118 O O . VAL A 1 294 ? 17.802 -0.458 -5.307 1.00 95.81 294 VAL A O 1
ATOM 2121 N N . TRP A 1 295 ? 17.879 -2.487 -6.258 1.00 95.06 295 TRP A N 1
ATOM 2122 C CA . TRP A 1 295 ? 19.291 -2.725 -6.004 1.00 95.06 295 TRP A CA 1
ATOM 2123 C C . TRP A 1 295 ? 20.092 -2.571 -7.283 1.00 95.06 295 TRP A C 1
ATOM 2125 O O . TRP A 1 295 ? 19.673 -3.028 -8.345 1.00 95.06 295 TRP A O 1
ATOM 2135 N N . HIS A 1 296 ? 21.270 -1.965 -7.172 1.00 90.31 296 HIS A N 1
ATOM 2136 C CA . HIS A 1 296 ? 22.255 -1.999 -8.240 1.00 90.31 296 HIS A CA 1
ATOM 2137 C C . HIS A 1 296 ? 22.663 -3.445 -8.521 1.00 90.31 296 HIS A C 1
ATOM 2139 O O . HIS A 1 296 ? 22.807 -4.249 -7.600 1.00 90.31 296 HIS A O 1
ATOM 2145 N N . GLY A 1 297 ? 22.922 -3.757 -9.787 1.00 88.81 297 GLY A N 1
ATOM 2146 C CA . GLY A 1 297 ? 23.749 -4.915 -10.090 1.00 88.81 297 GLY A CA 1
ATOM 2147 C C . GLY A 1 297 ? 25.234 -4.561 -10.018 1.00 88.81 297 GLY A C 1
ATOM 2148 O O . GLY A 1 297 ? 25.610 -3.417 -9.743 1.00 88.81 297 GLY A O 1
ATOM 2149 N N . PHE A 1 298 ? 26.088 -5.547 -10.252 1.00 87.62 298 PHE A N 1
ATOM 2150 C CA . PHE A 1 298 ? 27.536 -5.393 -10.153 1.00 87.62 298 PHE A CA 1
ATOM 2151 C C . PHE A 1 298 ? 28.192 -6.015 -11.381 1.00 87.62 298 PHE A C 1
ATOM 2153 O O . PHE A 1 298 ? 27.950 -7.183 -11.679 1.00 87.62 298 PHE A O 1
ATOM 2160 N N . SER A 1 299 ? 29.008 -5.243 -12.095 1.00 84.19 299 SER A N 1
ATOM 2161 C CA . SER A 1 299 ? 29.784 -5.741 -13.229 1.00 84.19 299 SER A CA 1
ATOM 2162 C C . SER A 1 299 ? 31.229 -5.288 -13.108 1.00 84.19 299 SER A C 1
ATOM 2164 O O . SER A 1 299 ? 31.489 -4.135 -12.766 1.00 84.19 299 SER A O 1
ATOM 2166 N N . GLN A 1 300 ? 32.149 -6.206 -13.411 1.00 77.50 300 GLN A N 1
ATOM 2167 C CA . GLN A 1 300 ? 33.598 -6.006 -13.336 1.00 77.50 300 GLN A CA 1
ATOM 2168 C C . GLN A 1 300 ? 34.025 -5.505 -11.947 1.00 77.50 300 GLN A C 1
ATOM 2170 O O . GLN A 1 300 ? 34.077 -6.310 -11.020 1.00 77.50 300 GLN A O 1
ATOM 2175 N N . ASP A 1 301 ? 34.247 -4.197 -11.797 1.00 77.25 301 ASP A N 1
ATOM 2176 C CA . ASP A 1 301 ? 34.736 -3.565 -10.568 1.00 77.25 301 ASP A CA 1
ATOM 2177 C C . ASP A 1 301 ? 33.752 -2.550 -9.959 1.00 77.25 301 ASP A C 1
ATOM 2179 O O . ASP A 1 301 ? 34.072 -1.899 -8.963 1.00 77.25 301 ASP A O 1
ATOM 2183 N N . GLY A 1 302 ? 32.540 -2.410 -10.516 1.00 83.88 302 GLY A N 1
ATOM 2184 C CA . GLY A 1 302 ? 31.615 -1.345 -10.132 1.00 83.88 302 GLY A CA 1
ATOM 2185 C C . GLY A 1 302 ? 30.136 -1.726 -10.098 1.00 83.88 302 GLY A C 1
ATOM 2186 O O . GLY A 1 302 ? 29.659 -2.635 -10.780 1.00 83.88 302 GLY A O 1
ATOM 2187 N N . TYR A 1 303 ? 29.381 -0.962 -9.307 1.00 85.88 303 TYR A N 1
ATOM 2188 C CA . TYR A 1 303 ? 27.922 -1.001 -9.334 1.00 85.88 303 TYR A CA 1
ATOM 2189 C C . TYR A 1 303 ? 27.397 -0.404 -10.637 1.00 85.88 303 TYR A C 1
ATOM 2191 O O . TYR A 1 303 ? 27.805 0.684 -11.046 1.00 85.88 303 TYR A O 1
ATOM 2199 N N . THR A 1 304 ? 26.467 -1.105 -11.277 1.00 84.62 304 THR A N 1
ATOM 2200 C CA . THR A 1 304 ? 25.950 -0.714 -12.587 1.00 84.62 304 THR A CA 1
ATOM 2201 C C . THR A 1 304 ? 24.797 0.278 -12.487 1.00 84.62 304 THR A C 1
ATOM 2203 O O . THR A 1 304 ? 24.154 0.433 -11.445 1.00 84.62 304 THR A O 1
ATOM 2206 N N . ARG A 1 305 ? 24.524 0.971 -13.595 1.00 77.88 305 ARG A N 1
ATOM 2207 C CA . ARG A 1 305 ? 23.433 1.946 -13.701 1.00 77.88 305 ARG A CA 1
ATOM 2208 C C . ARG A 1 305 ? 22.065 1.291 -13.472 1.00 77.88 305 ARG A C 1
ATOM 2210 O O . ARG A 1 305 ? 21.825 0.161 -13.897 1.00 77.88 305 ARG A O 1
ATOM 2217 N N . VAL A 1 306 ? 21.164 2.062 -12.867 1.00 85.31 306 VAL A N 1
ATOM 2218 C CA . VAL A 1 306 ? 19.743 1.739 -12.712 1.00 85.31 306 VAL A CA 1
ATOM 2219 C C . VAL A 1 306 ? 18.920 2.702 -13.569 1.00 85.31 306 VAL A C 1
ATOM 22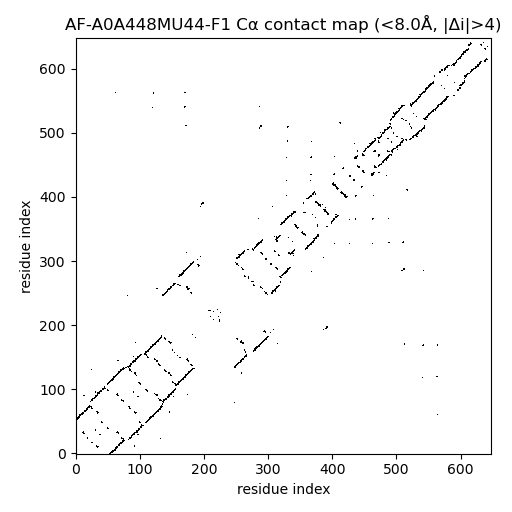21 O O . VAL A 1 306 ? 19.082 3.918 -13.469 1.00 85.31 306 VAL A O 1
ATOM 2224 N N . ASP A 1 307 ? 18.043 2.171 -14.420 1.00 86.94 307 ASP A N 1
ATOM 2225 C CA . ASP A 1 307 ? 17.019 2.952 -15.114 1.00 86.94 307 ASP A CA 1
ATOM 2226 C C . ASP A 1 307 ? 15.734 2.965 -14.279 1.00 86.94 307 ASP A C 1
ATOM 2228 O O . ASP A 1 307 ? 14.938 2.024 -14.300 1.00 86.94 307 ASP A O 1
ATOM 2232 N N . TYR A 1 308 ? 15.568 4.036 -13.505 1.00 88.81 308 TYR A N 1
ATOM 2233 C CA . TYR A 1 308 ? 14.507 4.191 -12.516 1.00 88.81 308 TYR A CA 1
ATOM 2234 C C . TYR A 1 308 ? 13.509 5.276 -12.929 1.00 88.81 308 TYR A C 1
ATOM 2236 O O . TYR A 1 308 ? 13.894 6.438 -13.102 1.00 88.81 308 TYR A O 1
ATOM 2244 N N . ARG A 1 309 ? 12.223 4.913 -13.048 1.00 89.50 309 ARG A N 1
ATOM 2245 C CA . ARG A 1 309 ? 11.130 5.832 -13.423 1.00 89.50 309 ARG A CA 1
ATOM 2246 C C . ARG A 1 309 ? 9.825 5.503 -12.698 1.00 89.50 309 ARG A C 1
ATOM 2248 O O . ARG A 1 309 ? 9.318 4.397 -12.839 1.00 89.50 309 ARG A O 1
ATOM 2255 N N . ASN A 1 310 ? 9.231 6.474 -12.008 1.00 92.19 310 ASN A N 1
ATOM 2256 C CA . ASN A 1 310 ? 7.896 6.364 -11.395 1.00 92.19 310 ASN A CA 1
ATOM 2257 C C . ASN A 1 310 ? 7.690 5.094 -10.555 1.00 92.19 310 ASN A C 1
ATOM 2259 O O . ASN A 1 310 ? 6.737 4.354 -10.789 1.00 92.19 310 ASN A O 1
ATOM 2263 N N . ASN A 1 311 ? 8.582 4.812 -9.612 1.00 95.81 311 ASN A N 1
ATOM 2264 C CA . ASN A 1 311 ? 8.425 3.667 -8.715 1.00 95.81 311 ASN A CA 1
ATOM 2265 C C . ASN A 1 311 ? 8.220 4.133 -7.279 1.00 95.81 311 ASN A C 1
ATOM 2267 O O . ASN A 1 311 ? 8.640 5.233 -6.926 1.00 95.81 311 ASN A O 1
ATOM 2271 N N . GLY A 1 312 ? 7.634 3.270 -6.449 1.00 97.12 312 GLY A N 1
ATOM 2272 C CA . GLY A 1 312 ? 7.529 3.514 -5.009 1.00 97.12 312 GLY A CA 1
ATOM 2273 C C . GLY A 1 312 ? 6.694 4.746 -4.667 1.00 97.12 312 GLY A C 1
ATOM 2274 O O . GLY A 1 312 ? 7.019 5.481 -3.732 1.00 97.12 312 GLY A O 1
ATOM 2275 N N . ALA A 1 313 ? 5.665 5.017 -5.468 1.00 98.06 313 ALA A N 1
ATOM 2276 C CA . ALA A 1 313 ? 4.771 6.145 -5.294 1.00 98.06 313 ALA A CA 1
ATOM 2277 C C . ALA A 1 313 ? 3.376 5.713 -4.838 1.00 98.06 313 ALA A C 1
ATOM 2279 O O . ALA A 1 313 ? 2.867 4.679 -5.271 1.00 98.06 313 ALA A O 1
ATOM 2280 N N . GLY A 1 314 ? 2.702 6.540 -4.041 1.00 98.56 314 GLY A N 1
ATOM 2281 C CA . GLY A 1 314 ? 1.285 6.322 -3.739 1.00 98.56 314 GLY A CA 1
ATOM 2282 C C . GLY A 1 314 ? 0.453 6.335 -5.023 1.00 98.56 314 GLY A C 1
ATOM 2283 O O . GLY A 1 314 ? -0.211 5.353 -5.360 1.00 98.56 314 GLY A O 1
ATOM 2284 N N . VAL A 1 315 ? 0.569 7.419 -5.795 1.00 98.69 315 VAL A N 1
ATOM 2285 C CA . VAL A 1 315 ? -0.042 7.559 -7.125 1.00 98.69 315 VAL A CA 1
ATOM 2286 C C . VAL A 1 315 ? 0.984 8.085 -8.123 1.00 98.69 315 VAL A C 1
ATOM 2288 O O . VAL A 1 315 ? 1.565 9.148 -7.901 1.00 98.69 315 VAL A O 1
ATOM 2291 N N . ALA A 1 316 ? 1.169 7.379 -9.243 1.00 97.19 316 ALA A N 1
ATOM 2292 C CA . ALA A 1 316 ? 2.086 7.796 -10.301 1.00 97.19 316 ALA A CA 1
ATOM 2293 C C . ALA A 1 316 ? 1.500 7.703 -11.716 1.00 97.19 316 ALA A C 1
ATOM 2295 O O . ALA A 1 316 ? 1.024 6.645 -12.131 1.00 97.19 316 ALA A O 1
ATOM 2296 N N . LEU A 1 317 ? 1.625 8.777 -12.501 1.00 95.19 317 LEU A N 1
ATOM 2297 C CA . LEU A 1 317 ? 1.261 8.805 -13.924 1.00 95.19 317 LEU A CA 1
ATOM 2298 C C . LEU A 1 317 ? 2.435 9.316 -14.757 1.00 95.19 317 LEU A C 1
ATOM 2300 O O . LEU A 1 317 ? 3.152 10.223 -14.342 1.00 95.19 317 LEU A O 1
ATOM 2304 N N . ASN A 1 318 ? 2.618 8.789 -15.965 1.00 92.12 318 ASN A N 1
ATOM 2305 C CA . ASN A 1 318 ? 3.679 9.266 -16.862 1.00 92.12 318 ASN A CA 1
ATOM 2306 C C . ASN A 1 318 ? 3.238 10.320 -17.885 1.00 92.12 318 ASN A C 1
ATOM 2308 O O . ASN A 1 318 ? 3.829 10.490 -18.955 1.00 92.12 318 ASN A O 1
ATOM 2312 N N . ALA A 1 319 ? 2.188 11.043 -17.524 1.00 91.81 319 ALA A N 1
ATOM 2313 C CA . ALA A 1 319 ? 1.617 12.160 -18.249 1.00 91.81 319 ALA A CA 1
ATOM 2314 C C . ALA A 1 319 ? 1.175 13.225 -17.233 1.00 91.81 319 ALA A C 1
ATOM 2316 O O . ALA A 1 319 ? 1.105 12.951 -16.031 1.00 91.81 319 ALA A O 1
ATOM 2317 N N . SER A 1 320 ? 0.886 14.436 -17.708 1.00 92.31 320 SER A N 1
ATOM 2318 C CA . SER A 1 320 ? 0.198 15.427 -16.876 1.00 92.31 320 SER A CA 1
ATOM 2319 C C . SER A 1 320 ? -1.259 14.998 -16.666 1.00 92.31 320 SER A C 1
ATOM 2321 O O . SER A 1 320 ? -1.812 14.239 -17.464 1.00 92.31 320 SER A O 1
ATOM 2323 N N . SER A 1 321 ? -1.886 15.453 -15.584 1.00 92.50 321 SER A N 1
ATOM 2324 C CA . SER A 1 321 ? -3.186 14.936 -15.157 1.00 92.50 321 SER A CA 1
ATOM 2325 C C . SER A 1 321 ? -4.185 16.037 -14.843 1.00 92.50 321 SER A C 1
ATOM 2327 O O . SER A 1 321 ? -3.925 16.916 -14.024 1.00 92.50 321 SER A O 1
ATOM 2329 N N . ASN A 1 322 ? -5.370 15.933 -15.441 1.00 94.56 322 ASN A N 1
ATOM 2330 C CA . ASN A 1 322 ? -6.531 16.763 -15.107 1.00 94.56 322 ASN A CA 1
ATOM 2331 C C . ASN A 1 322 ? -7.349 16.189 -13.936 1.00 94.56 322 ASN A C 1
ATOM 2333 O O . ASN A 1 322 ? -8.393 16.740 -13.596 1.00 94.56 322 ASN A O 1
ATOM 2337 N N . ALA A 1 323 ? -6.907 15.079 -13.336 1.00 96.31 323 ALA A N 1
ATOM 2338 C CA . ALA A 1 323 ? -7.605 14.438 -12.232 1.00 96.31 323 ALA A CA 1
ATOM 2339 C C . ALA A 1 323 ? -7.686 15.374 -11.022 1.00 96.31 323 ALA A C 1
ATOM 2341 O O . ALA A 1 323 ? -6.670 15.915 -10.582 1.00 96.31 323 ALA A O 1
ATOM 2342 N N . ASN A 1 324 ? -8.880 15.500 -10.446 1.00 97.88 324 ASN A N 1
ATOM 2343 C CA . ASN A 1 324 ? -9.006 16.018 -9.090 1.00 97.88 324 ASN A CA 1
ATOM 2344 C C . ASN A 1 324 ? -8.643 14.902 -8.105 1.00 97.88 324 ASN A C 1
ATOM 2346 O O . ASN A 1 324 ? -9.157 13.787 -8.217 1.00 97.88 324 ASN A O 1
ATOM 2350 N N . ILE A 1 325 ? -7.762 15.213 -7.162 1.00 98.25 325 ILE A N 1
ATOM 2351 C CA . ILE A 1 325 ? -7.321 14.327 -6.090 1.00 98.25 325 ILE A CA 1
ATOM 2352 C C . ILE A 1 325 ? -7.762 14.947 -4.770 1.00 98.25 325 ILE A C 1
ATOM 2354 O O . ILE A 1 325 ? -7.302 16.023 -4.397 1.00 98.25 325 ILE A O 1
ATOM 2358 N N . THR A 1 326 ? -8.632 14.249 -4.055 1.00 98.25 326 THR A N 1
ATOM 2359 C CA . THR A 1 326 ? -9.113 14.620 -2.729 1.00 98.25 326 THR A CA 1
ATOM 2360 C C . THR A 1 326 ? -8.709 13.526 -1.752 1.00 98.25 326 THR A C 1
ATOM 2362 O O . THR A 1 326 ? -9.192 12.397 -1.840 1.00 98.25 326 THR A O 1
ATOM 2365 N N . ASN A 1 327 ? -7.815 13.850 -0.821 1.00 98.69 327 ASN A N 1
ATOM 2366 C CA . ASN A 1 327 ? -7.302 12.903 0.162 1.00 98.69 327 ASN A CA 1
ATOM 2367 C C . ASN A 1 327 ? -7.750 13.273 1.578 1.00 98.69 327 ASN A C 1
ATOM 2369 O O . ASN A 1 327 ? -7.297 14.274 2.113 1.00 98.69 327 ASN A O 1
ATOM 2373 N N . ALA A 1 328 ? -8.586 12.450 2.197 1.00 98.50 328 ALA A N 1
ATOM 2374 C CA . ALA A 1 328 ? -8.924 12.456 3.620 1.00 98.50 328 ALA A CA 1
ATOM 2375 C C . ALA A 1 328 ? -8.262 11.305 4.402 1.00 98.50 328 ALA A C 1
ATOM 2377 O O . ALA A 1 328 ? -8.283 11.322 5.628 1.00 98.50 328 ALA A O 1
ATOM 2378 N N . GLY A 1 329 ? -7.690 10.321 3.702 1.00 98.69 329 GLY A N 1
ATOM 2379 C CA . GLY A 1 329 ? -6.966 9.186 4.269 1.00 98.69 329 GLY A CA 1
ATOM 2380 C C . GLY A 1 329 ? -5.442 9.357 4.211 1.00 98.69 329 GLY A C 1
ATOM 2381 O O . GLY A 1 329 ? -4.913 10.449 4.422 1.00 98.69 329 GLY A O 1
ATOM 2382 N N . ILE A 1 330 ? -4.724 8.288 3.867 1.00 98.88 330 ILE A N 1
ATOM 2383 C CA . ILE A 1 330 ? -3.266 8.285 3.671 1.00 98.88 330 ILE A CA 1
ATOM 2384 C C . ILE A 1 330 ? -2.947 8.013 2.199 1.00 98.88 330 ILE A C 1
ATOM 2386 O O . ILE A 1 330 ? -3.442 7.039 1.633 1.00 98.88 330 ILE A O 1
ATOM 2390 N N . ILE A 1 331 ? -2.094 8.842 1.591 1.00 98.88 331 ILE A N 1
ATOM 2391 C CA . ILE A 1 331 ? -1.398 8.514 0.341 1.00 98.88 331 ILE A CA 1
ATOM 2392 C C . ILE A 1 331 ? 0.105 8.616 0.591 1.00 98.88 331 ILE A C 1
ATOM 2394 O O . ILE A 1 331 ? 0.609 9.676 0.958 1.00 98.88 331 ILE A O 1
ATOM 2398 N N . SER A 1 332 ? 0.834 7.528 0.386 1.00 98.56 332 SER A N 1
ATOM 2399 C CA . SER A 1 332 ? 2.250 7.451 0.738 1.00 98.56 332 SER A CA 1
ATOM 2400 C C . SER A 1 332 ? 3.083 6.730 -0.313 1.00 98.56 332 SER A C 1
ATOM 2402 O O . SER A 1 332 ? 2.615 5.833 -1.014 1.00 98.56 332 SER A O 1
ATOM 2404 N N . GLY A 1 333 ? 4.361 7.077 -0.392 1.00 98.06 333 GLY A N 1
ATOM 2405 C CA . GLY A 1 333 ? 5.334 6.233 -1.062 1.00 98.06 333 GLY A CA 1
ATOM 2406 C C . GLY A 1 333 ? 6.745 6.453 -0.549 1.00 98.06 333 GLY A C 1
ATOM 2407 O O . GLY A 1 333 ? 7.075 7.557 -0.122 1.00 98.06 333 GLY A O 1
ATOM 2408 N N . ASN A 1 334 ? 7.592 5.421 -0.586 1.00 96.38 334 ASN A N 1
ATOM 2409 C CA . ASN A 1 334 ? 8.985 5.580 -0.154 1.00 96.38 334 ASN A CA 1
ATOM 2410 C C . ASN A 1 334 ? 9.769 6.536 -1.072 1.00 96.38 334 ASN A C 1
ATOM 2412 O O . ASN A 1 334 ? 10.700 7.204 -0.624 1.00 96.38 334 ASN A O 1
ATOM 2416 N N . HIS A 1 335 ? 9.353 6.675 -2.336 1.00 95.38 335 HIS A N 1
ATOM 2417 C CA . HIS A 1 335 ? 9.820 7.740 -3.219 1.00 95.38 335 HIS A CA 1
ATOM 2418 C C . HIS A 1 335 ? 8.936 8.985 -3.118 1.00 95.38 335 HIS A C 1
ATOM 2420 O O . HIS A 1 335 ? 9.429 10.072 -2.815 1.00 95.38 335 HIS A O 1
ATOM 2426 N N . SER A 1 336 ? 7.633 8.841 -3.378 1.00 96.81 336 SER A N 1
ATOM 2427 C CA . SER A 1 336 ? 6.719 9.985 -3.436 1.00 96.81 336 SER A CA 1
ATOM 2428 C C . SER A 1 336 ? 5.280 9.671 -3.054 1.00 96.81 336 SER A C 1
ATOM 2430 O O . SER A 1 336 ? 4.788 8.602 -3.393 1.00 96.81 336 SER A O 1
ATOM 2432 N N . ALA A 1 337 ? 4.539 10.621 -2.482 1.00 98.00 337 ALA A N 1
ATOM 2433 C CA . ALA A 1 337 ? 3.094 10.429 -2.324 1.00 98.00 337 ALA A CA 1
ATOM 2434 C C . ALA A 1 337 ? 2.380 10.507 -3.684 1.00 98.00 337 ALA A C 1
ATOM 2436 O O . ALA A 1 337 ? 1.669 9.581 -4.080 1.00 98.00 337 ALA A O 1
ATOM 2437 N N . LEU A 1 338 ? 2.615 11.594 -4.422 1.00 98.12 338 LEU A N 1
ATOM 2438 C CA . LEU A 1 338 ? 2.013 11.880 -5.721 1.00 98.12 338 LEU A CA 1
ATOM 2439 C C . LEU A 1 338 ? 3.103 12.241 -6.735 1.00 98.12 338 LEU A C 1
ATOM 2441 O O . LEU A 1 338 ? 3.925 13.119 -6.475 1.00 98.12 338 LEU A O 1
ATOM 2445 N N . LEU A 1 339 ? 3.090 11.601 -7.904 1.00 96.25 339 LEU A N 1
ATOM 2446 C CA . LEU A 1 339 ? 4.079 11.843 -8.953 1.00 96.25 339 LEU A CA 1
ATOM 2447 C C . LEU A 1 339 ? 3.442 11.857 -10.339 1.00 96.25 339 LEU A C 1
ATOM 2449 O O . LEU A 1 339 ? 2.760 10.922 -10.754 1.00 96.25 339 LEU A O 1
ATOM 2453 N N . VAL A 1 340 ? 3.702 12.915 -11.093 1.00 93.75 340 VAL A N 1
ATOM 2454 C CA . VAL A 1 340 ? 3.281 13.026 -12.493 1.00 93.75 340 VAL A CA 1
ATOM 2455 C C . VAL A 1 340 ? 4.389 13.637 -13.326 1.00 93.75 340 VAL A C 1
ATOM 2457 O O . VAL A 1 340 ? 5.320 14.249 -12.802 1.00 93.75 340 VAL A O 1
ATOM 2460 N N . ARG A 1 341 ? 4.294 13.505 -14.649 1.00 90.50 341 ARG A N 1
ATOM 2461 C CA . ARG A 1 341 ? 5.228 14.199 -15.534 1.00 90.50 341 ARG A CA 1
ATOM 2462 C C . ARG A 1 341 ? 5.045 15.714 -15.392 1.00 90.50 341 ARG A C 1
ATOM 2464 O O . ARG A 1 341 ? 3.946 16.218 -15.614 1.00 90.50 341 ARG A O 1
ATOM 2471 N N . GLY A 1 342 ? 6.121 16.421 -15.054 1.00 88.50 342 GLY A N 1
ATOM 2472 C CA . GLY A 1 342 ? 6.150 17.879 -14.915 1.00 88.50 342 GLY A CA 1
ATOM 2473 C C . GLY A 1 342 ? 7.021 18.538 -15.983 1.00 88.50 342 GLY A C 1
ATOM 2474 O O . GLY A 1 342 ? 7.392 17.908 -16.976 1.00 88.50 342 GLY A O 1
ATOM 2475 N N . LYS A 1 343 ? 7.359 19.811 -15.765 1.00 86.25 343 LYS A N 1
ATOM 2476 C CA . LYS A 1 343 ? 8.261 20.573 -16.637 1.00 86.25 343 LYS A CA 1
ATOM 2477 C C . LYS A 1 343 ? 9.162 21.476 -15.811 1.00 86.25 343 LYS A C 1
ATOM 2479 O O . LYS A 1 343 ? 8.671 22.193 -14.946 1.00 86.25 343 LYS A O 1
ATOM 2484 N N . ALA A 1 344 ? 10.455 21.506 -16.107 1.00 84.75 344 ALA A N 1
ATOM 2485 C CA . ALA A 1 344 ? 11.318 22.558 -15.601 1.00 84.75 344 ALA A CA 1
ATOM 2486 C C . ALA A 1 344 ? 11.474 23.645 -16.671 1.00 84.75 344 ALA A C 1
ATOM 2488 O O . ALA A 1 344 ? 12.234 23.534 -17.635 1.00 84.75 344 ALA A O 1
ATOM 2489 N N . ASN A 1 345 ? 10.724 24.723 -16.504 1.00 82.62 345 ASN A N 1
ATOM 2490 C CA . ASN A 1 345 ? 10.694 25.840 -17.421 1.00 82.62 345 ASN A CA 1
ATOM 2491 C C . ASN A 1 345 ? 11.961 26.703 -17.273 1.00 82.62 345 ASN A C 1
ATOM 2493 O O . ASN A 1 345 ? 12.216 27.323 -16.236 1.00 82.62 345 ASN A O 1
ATOM 2497 N N . ARG A 1 346 ? 12.760 26.719 -18.348 1.00 82.69 346 ARG A N 1
ATOM 2498 C CA . ARG A 1 346 ? 14.033 27.450 -18.478 1.00 82.69 346 ARG A CA 1
ATOM 2499 C C . ARG A 1 346 ? 13.916 28.730 -19.307 1.00 82.69 346 ARG A C 1
ATOM 2501 O O . ARG A 1 346 ? 14.943 29.293 -19.663 1.00 82.69 346 ARG A O 1
ATOM 2508 N N . ALA A 1 347 ? 12.701 29.193 -19.621 1.00 81.50 347 ALA A N 1
ATOM 2509 C CA . ALA A 1 347 ? 12.491 30.346 -20.502 1.00 81.50 347 ALA A CA 1
ATOM 2510 C C . ALA A 1 347 ? 13.209 31.618 -20.017 1.00 81.50 347 ALA A C 1
ATOM 2512 O O . ALA A 1 347 ? 13.687 32.398 -20.834 1.00 81.50 347 ALA A O 1
ATOM 2513 N N . TYR A 1 348 ? 13.308 31.803 -18.696 1.00 77.75 348 TYR A N 1
ATOM 2514 C CA . TYR A 1 348 ? 13.922 32.987 -18.084 1.00 77.75 348 TYR A CA 1
ATOM 2515 C C . TYR A 1 348 ? 15.301 32.721 -17.463 1.00 77.75 348 TYR A C 1
ATOM 2517 O O . TYR A 1 348 ? 16.100 33.643 -17.325 1.00 77.75 348 TYR A O 1
ATOM 2525 N N . SER A 1 349 ? 15.602 31.475 -17.079 1.00 77.88 349 SER A N 1
ATOM 2526 C CA . SER A 1 349 ? 16.910 31.083 -16.546 1.00 77.88 349 SER A CA 1
ATOM 2527 C C . SER A 1 349 ? 17.147 29.582 -16.712 1.00 77.88 349 SER A 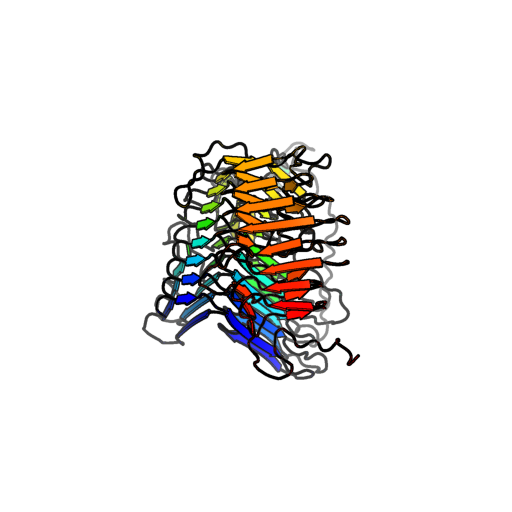C 1
ATOM 2529 O O . SER A 1 349 ? 16.326 28.760 -16.303 1.00 77.88 349 SER A O 1
ATOM 2531 N N . SER A 1 350 ? 18.294 29.217 -17.287 1.00 74.38 350 SER A N 1
ATOM 2532 C CA . SER A 1 350 ? 18.739 27.824 -17.402 1.00 74.38 350 SER A CA 1
ATOM 2533 C C . SER A 1 350 ? 19.326 27.276 -16.099 1.00 74.38 350 SER A C 1
ATOM 2535 O O . SER A 1 350 ? 19.196 26.082 -15.836 1.00 74.38 350 SER A O 1
ATOM 2537 N N . SER A 1 351 ? 19.938 28.137 -15.280 1.00 74.06 351 SER A N 1
ATOM 2538 C CA . SER A 1 351 ? 20.526 27.777 -13.984 1.00 74.06 351 SER A CA 1
ATOM 2539 C C . SER A 1 351 ? 19.496 27.733 -12.857 1.00 74.06 351 SER A C 1
ATOM 2541 O O . SER A 1 351 ? 19.610 26.896 -11.967 1.00 74.06 351 SER A O 1
ATOM 2543 N N . ASN A 1 352 ? 18.465 28.580 -12.923 1.00 76.62 352 ASN A N 1
ATOM 2544 C CA . ASN A 1 352 ? 17.383 28.648 -11.941 1.00 76.62 352 ASN A CA 1
ATOM 2545 C C . ASN A 1 352 ? 16.021 28.438 -12.619 1.00 76.62 352 ASN A C 1
ATOM 2547 O O . ASN A 1 352 ? 15.241 29.385 -12.751 1.00 76.62 352 ASN A O 1
ATOM 2551 N N . PRO A 1 353 ? 15.727 27.215 -13.089 1.00 81.06 353 PRO A N 1
ATOM 2552 C CA . PRO A 1 353 ? 14.446 26.934 -13.708 1.00 81.06 353 PRO A CA 1
ATOM 2553 C C . PRO A 1 353 ? 13.289 27.058 -12.724 1.00 81.06 353 PRO A C 1
ATOM 2555 O O . PRO A 1 353 ? 13.408 26.766 -11.533 1.00 81.06 353 PRO A O 1
ATOM 2558 N N . THR A 1 354 ? 12.132 27.405 -13.271 1.00 83.94 354 THR A N 1
ATOM 2559 C CA . THR A 1 354 ? 10.860 27.290 -12.558 1.00 83.94 354 THR A CA 1
ATOM 2560 C C . THR A 1 354 ? 10.307 25.887 -12.771 1.00 83.94 354 THR A C 1
ATOM 2562 O O . THR A 1 354 ? 10.262 25.394 -13.895 1.00 83.94 354 THR A O 1
ATOM 2565 N N . TYR A 1 355 ? 9.936 25.205 -11.692 1.00 86.19 355 TYR A N 1
ATOM 2566 C CA . TYR A 1 355 ? 9.412 23.844 -11.765 1.00 86.19 355 TYR A CA 1
ATOM 2567 C C . TYR A 1 355 ? 7.886 23.878 -11.758 1.00 86.19 355 TYR A C 1
ATOM 2569 O O . TYR A 1 355 ? 7.261 24.314 -10.793 1.00 86.19 355 TYR A O 1
ATOM 2577 N N . GLU A 1 356 ? 7.290 23.431 -12.856 1.00 87.88 356 GLU A N 1
ATOM 2578 C CA . GLU A 1 356 ? 5.852 23.427 -13.077 1.00 87.88 356 GLU A CA 1
ATOM 2579 C C . GLU A 1 356 ? 5.273 22.036 -12.820 1.00 87.88 356 GLU A C 1
ATOM 2581 O O . GLU A 1 356 ? 5.774 21.014 -13.308 1.00 87.88 356 GLU A O 1
ATOM 2586 N N . THR A 1 357 ? 4.169 22.003 -12.076 1.00 89.69 357 THR A N 1
ATOM 2587 C CA . THR A 1 357 ? 3.459 20.762 -11.778 1.00 89.69 357 THR A CA 1
ATOM 2588 C C . THR A 1 357 ? 2.755 20.184 -13.008 1.00 89.69 357 THR A C 1
ATOM 2590 O O . THR A 1 357 ? 2.190 20.899 -13.850 1.00 89.69 357 THR A O 1
ATOM 2593 N N . GLY A 1 358 ? 2.763 18.853 -13.097 1.00 90.88 358 GLY A N 1
ATOM 2594 C CA . GLY A 1 358 ? 1.939 18.102 -14.040 1.00 90.88 358 GLY A CA 1
ATOM 2595 C C . GLY A 1 358 ? 0.496 17.923 -13.576 1.00 90.88 358 GLY A C 1
ATOM 2596 O O . GLY A 1 358 ? -0.349 17.533 -14.378 1.00 90.88 358 GLY A O 1
ATOM 2597 N N . PHE A 1 359 ? 0.184 18.208 -12.311 1.00 92.81 359 PHE A N 1
ATOM 2598 C CA . PHE A 1 359 ? -1.195 18.216 -11.839 1.00 92.81 359 PHE A CA 1
ATOM 2599 C C . PHE A 1 359 ? -1.865 19.484 -12.357 1.00 92.81 359 PHE A C 1
ATOM 2601 O O . PHE A 1 359 ? -1.446 20.589 -12.035 1.00 92.81 359 PHE A O 1
ATOM 2608 N N . LYS A 1 360 ? -2.882 19.336 -13.200 1.00 93.31 360 LYS A N 1
ATOM 2609 C CA . LYS A 1 360 ? -3.705 20.436 -13.721 1.00 93.31 360 LYS A CA 1
ATOM 2610 C C . LYS A 1 360 ? -5.066 20.501 -13.024 1.00 93.31 360 LYS A C 1
ATOM 2612 O O . LYS A 1 360 ? -5.641 21.579 -12.914 1.00 93.31 360 LYS A O 1
ATOM 2617 N N . GLY A 1 361 ? -5.550 19.364 -12.516 1.00 94.00 361 GLY A N 1
ATOM 2618 C CA . GLY A 1 361 ? -6.682 19.301 -11.589 1.00 94.00 361 GLY A CA 1
ATOM 2619 C C . GLY A 1 361 ? -6.314 19.774 -10.179 1.00 94.00 361 GLY A C 1
ATOM 2620 O O . GLY A 1 361 ? -5.158 20.092 -9.891 1.00 94.00 361 GLY A O 1
ATOM 2621 N N . LYS A 1 362 ? -7.305 19.833 -9.287 1.00 95.62 362 LYS A N 1
ATOM 2622 C CA . LYS A 1 362 ? -7.092 20.187 -7.876 1.00 95.62 362 LYS A CA 1
ATOM 2623 C C . LYS A 1 362 ? -6.484 19.014 -7.114 1.00 95.62 362 LYS A C 1
ATOM 2625 O O . LYS A 1 362 ? -6.956 17.890 -7.251 1.00 95.62 362 LYS A O 1
ATOM 2630 N N . VAL A 1 363 ? -5.504 19.289 -6.264 1.00 97.00 363 VAL A N 1
ATOM 2631 C CA . VAL A 1 363 ? -4.981 18.356 -5.265 1.00 97.00 363 VAL A CA 1
ATOM 2632 C C . VAL A 1 363 ? -5.299 18.939 -3.894 1.00 97.00 363 VAL A C 1
ATOM 2634 O O . VAL A 1 363 ? -4.736 19.957 -3.503 1.00 97.00 363 VAL A O 1
ATOM 2637 N N . GLU A 1 364 ? -6.233 18.323 -3.183 1.00 97.62 364 GLU A N 1
ATOM 2638 C CA . GLU A 1 364 ? -6.721 18.773 -1.882 1.00 97.62 364 GLU A CA 1
ATOM 2639 C C . GLU A 1 364 ? -6.426 17.707 -0.826 1.00 97.62 364 GLU A C 1
ATOM 2641 O O . GLU A 1 364 ? -7.015 16.623 -0.832 1.00 97.62 364 GLU A O 1
ATOM 2646 N N . ASN A 1 365 ? -5.503 18.017 0.082 1.00 98.25 365 ASN A N 1
ATOM 2647 C CA . ASN A 1 365 ? -5.131 17.135 1.178 1.00 98.25 365 ASN A CA 1
ATOM 2648 C C . ASN A 1 365 ? -5.763 17.576 2.506 1.00 98.25 365 ASN A C 1
ATOM 2650 O O . ASN A 1 365 ? -5.395 18.606 3.070 1.00 98.25 365 ASN A O 1
ATOM 2654 N N . TYR A 1 366 ? -6.664 16.749 3.020 1.00 98.56 366 TYR A N 1
ATOM 2655 C CA . TYR A 1 366 ? -7.254 16.784 4.360 1.00 98.56 366 TYR A CA 1
ATOM 2656 C C . TYR A 1 366 ? -6.621 15.732 5.288 1.00 98.56 366 TYR A C 1
ATOM 2658 O O . TYR A 1 366 ? -6.692 15.882 6.503 1.00 98.56 366 TYR A O 1
ATOM 2666 N N . GLY A 1 367 ? -6.025 14.680 4.716 1.00 98.56 367 GLY A N 1
ATOM 2667 C CA . GLY A 1 367 ? -5.395 13.558 5.410 1.00 98.56 367 GLY A CA 1
ATOM 2668 C C . GLY A 1 367 ? -3.865 13.659 5.472 1.00 98.56 367 GLY A C 1
ATOM 2669 O O . GLY A 1 367 ? -3.306 14.718 5.760 1.00 98.56 367 GLY A O 1
ATOM 2670 N N . ILE A 1 368 ? -3.165 12.567 5.158 1.00 98.81 368 ILE A N 1
ATOM 2671 C CA . ILE A 1 368 ? -1.695 12.496 5.135 1.00 98.81 368 ILE A CA 1
ATOM 2672 C C . ILE A 1 368 ? -1.184 12.257 3.710 1.00 98.81 368 ILE A C 1
ATOM 2674 O O . ILE A 1 368 ? -1.610 11.302 3.058 1.00 98.81 368 ILE A O 1
ATOM 2678 N N . LEU A 1 369 ? -0.220 13.071 3.264 1.00 98.75 369 LEU A N 1
ATOM 2679 C CA . LEU A 1 369 ? 0.666 12.741 2.142 1.00 98.75 369 LEU A CA 1
ATOM 2680 C C . LEU A 1 369 ? 2.088 12.487 2.657 1.00 98.75 369 LEU A C 1
ATOM 2682 O O . LEU A 1 369 ? 2.623 13.316 3.393 1.00 98.75 369 LEU A O 1
ATOM 2686 N N . ALA A 1 370 ? 2.713 11.376 2.263 1.00 98.31 370 ALA A N 1
ATOM 2687 C CA . ALA A 1 370 ? 4.050 11.012 2.741 1.00 98.31 370 ALA A CA 1
ATOM 2688 C C . ALA A 1 370 ? 4.998 10.512 1.639 1.00 98.31 370 ALA A C 1
ATOM 2690 O O . ALA A 1 370 ? 4.608 9.719 0.783 1.00 98.31 370 ALA A O 1
ATOM 2691 N N . GLY A 1 371 ? 6.258 10.939 1.690 1.00 97.25 371 GLY A N 1
ATOM 2692 C CA . GLY A 1 371 ? 7.326 10.456 0.813 1.00 97.25 371 GLY A CA 1
ATOM 2693 C C . GLY A 1 371 ? 8.558 11.353 0.823 1.00 97.25 371 GLY A C 1
ATOM 2694 O O . GLY A 1 371 ? 8.559 12.404 1.459 1.00 97.25 371 GLY A O 1
ATOM 2695 N N . ARG A 1 372 ? 9.623 10.966 0.112 1.00 95.12 372 ARG A N 1
ATOM 2696 C CA . ARG A 1 372 ? 10.784 11.859 -0.099 1.00 95.12 372 ARG A CA 1
ATOM 2697 C C . ARG A 1 372 ? 10.401 13.075 -0.950 1.00 95.12 372 ARG A C 1
ATOM 2699 O O . ARG A 1 372 ? 10.940 14.161 -0.761 1.00 95.12 372 ARG A O 1
ATOM 2706 N N . LEU A 1 373 ? 9.442 12.879 -1.855 1.00 94.38 373 LEU A N 1
ATOM 2707 C CA . LEU A 1 373 ? 8.677 13.913 -2.554 1.00 94.38 373 LEU A CA 1
ATOM 2708 C C . LEU A 1 373 ? 7.201 13.824 -2.170 1.00 94.38 373 LEU A C 1
ATOM 2710 O O . LEU A 1 373 ? 6.624 12.740 -2.137 1.00 94.38 373 LEU A O 1
ATOM 2714 N N . ILE A 1 374 ? 6.543 14.948 -1.927 1.00 95.00 374 ILE A N 1
ATOM 2715 C CA . ILE A 1 374 ? 5.118 14.929 -1.589 1.00 95.00 374 ILE A CA 1
ATOM 2716 C C . ILE A 1 374 ? 4.268 14.991 -2.858 1.00 95.00 374 ILE A C 1
ATOM 2718 O O . ILE A 1 374 ? 3.535 14.051 -3.159 1.00 95.00 374 ILE A O 1
ATOM 2722 N N . ALA A 1 375 ? 4.388 16.070 -3.629 1.00 92.88 375 ALA A N 1
ATOM 2723 C CA . ALA A 1 375 ? 3.715 16.242 -4.910 1.00 92.88 375 ALA A CA 1
ATOM 2724 C C . ALA A 1 375 ? 4.761 16.611 -5.962 1.00 92.88 375 ALA A C 1
ATOM 2726 O O . ALA A 1 375 ? 5.041 17.783 -6.232 1.00 92.88 375 ALA A O 1
ATOM 2727 N N . GLY A 1 376 ? 5.356 15.578 -6.548 1.00 89.56 376 GLY A N 1
ATOM 2728 C CA . GLY A 1 376 ? 6.509 15.701 -7.420 1.00 89.56 376 GLY A CA 1
ATOM 2729 C C . GLY A 1 376 ? 6.164 15.842 -8.898 1.00 89.56 376 GLY A C 1
ATOM 2730 O O . GLY A 1 376 ? 5.162 15.317 -9.397 1.00 89.56 376 GLY A O 1
ATOM 2731 N N . GLY A 1 377 ? 7.065 16.512 -9.607 1.00 90.44 377 GLY A N 1
ATOM 2732 C CA . GLY A 1 377 ? 7.219 16.428 -11.048 1.00 90.44 377 GLY A CA 1
ATOM 2733 C C . GLY A 1 377 ? 8.538 15.750 -11.408 1.00 90.44 377 GLY A C 1
ATOM 2734 O O . GLY A 1 377 ? 9.480 15.710 -10.614 1.00 90.44 377 GLY A O 1
ATOM 2735 N N . TYR A 1 378 ? 8.612 15.223 -12.624 1.00 89.62 378 TYR A N 1
ATOM 2736 C CA . TYR A 1 378 ? 9.869 14.749 -13.186 1.00 89.62 378 TYR A CA 1
ATOM 2737 C C . TYR A 1 378 ? 9.982 15.072 -14.676 1.00 89.62 378 TYR A C 1
ATOM 2739 O O . TYR A 1 378 ? 8.970 15.194 -15.376 1.00 89.62 378 TYR A O 1
ATOM 2747 N N . GLU A 1 379 ? 11.220 15.209 -15.151 1.00 85.69 379 GLU A N 1
ATOM 2748 C CA . GLU A 1 379 ? 11.558 15.410 -16.562 1.00 85.69 379 GLU A CA 1
ATOM 2749 C C . GLU A 1 379 ? 12.811 14.621 -16.953 1.00 85.69 379 GLU A C 1
ATOM 2751 O O . GLU A 1 379 ? 13.639 14.287 -16.102 1.00 85.69 379 GLU A O 1
ATOM 2756 N N . LEU A 1 380 ? 12.950 14.325 -18.246 1.00 81.56 380 LEU A N 1
ATOM 2757 C CA . LEU A 1 380 ? 14.174 13.749 -18.792 1.00 81.56 380 LEU A CA 1
ATOM 2758 C C . LEU A 1 380 ? 15.317 14.758 -18.634 1.00 81.56 380 LEU A C 1
ATOM 2760 O O . LEU A 1 380 ? 15.198 15.901 -19.072 1.00 81.56 380 LEU A O 1
ATOM 2764 N N . ASP A 1 381 ? 16.429 14.315 -18.057 1.00 73.75 381 ASP A N 1
ATOM 2765 C CA . ASP A 1 381 ? 17.617 15.138 -17.867 1.00 73.75 381 ASP A CA 1
ATOM 2766 C C . ASP A 1 381 ? 18.857 14.405 -18.394 1.00 73.75 381 ASP A C 1
ATOM 2768 O O . ASP A 1 381 ? 19.462 13.611 -17.674 1.00 73.75 381 ASP A O 1
ATOM 2772 N N . PRO A 1 382 ? 19.260 14.660 -19.650 1.00 65.25 382 PRO A N 1
ATOM 2773 C CA . PRO A 1 382 ? 20.413 13.998 -20.250 1.00 65.25 382 PRO A CA 1
ATOM 2774 C C . PRO A 1 382 ? 21.751 14.456 -19.647 1.00 65.25 382 PRO A C 1
ATOM 2776 O O . PRO A 1 382 ? 22.784 13.891 -19.991 1.00 65.25 382 PRO A O 1
ATOM 2779 N N . THR A 1 383 ? 21.747 15.480 -18.786 1.00 60.56 383 THR A N 1
ATOM 2780 C CA . THR A 1 383 ? 22.960 16.051 -18.177 1.00 60.56 383 THR A CA 1
ATOM 2781 C C . THR A 1 383 ? 23.235 15.531 -16.768 1.00 60.56 383 THR A C 1
ATOM 2783 O O . THR A 1 383 ? 24.304 15.785 -16.219 1.00 60.56 383 THR A O 1
ATOM 2786 N N . SER A 1 384 ? 22.285 14.805 -16.177 1.00 61.25 384 SER A N 1
ATOM 2787 C CA . SER A 1 384 ? 22.404 14.250 -14.833 1.00 61.25 384 SER A CA 1
ATOM 2788 C C . SER A 1 384 ? 22.954 12.821 -14.853 1.00 61.25 384 SER A C 1
ATOM 2790 O O . SER A 1 384 ? 22.756 12.065 -15.804 1.00 61.25 384 SER A O 1
ATOM 2792 N N . ASN A 1 385 ? 23.602 12.420 -13.753 1.00 58.53 385 ASN A N 1
ATOM 2793 C CA . ASN A 1 385 ? 24.033 11.036 -13.516 1.00 58.53 385 ASN A CA 1
ATOM 2794 C C . ASN A 1 385 ? 22.847 10.047 -13.470 1.00 58.53 385 ASN A C 1
ATOM 2796 O O . ASN A 1 385 ? 23.037 8.838 -13.607 1.00 58.53 385 ASN A O 1
ATOM 2800 N N . GLN A 1 386 ? 21.622 10.556 -13.304 1.00 69.38 386 GLN A N 1
ATOM 2801 C CA . GLN A 1 386 ? 20.370 9.820 -13.467 1.00 69.38 386 GLN A CA 1
ATOM 2802 C C . GLN A 1 386 ? 19.604 10.327 -14.697 1.00 69.38 386 GLN A C 1
ATOM 2804 O O . GLN A 1 386 ? 19.593 11.519 -14.977 1.00 69.38 386 GLN A O 1
ATOM 2809 N N . SER A 1 387 ? 18.905 9.432 -15.409 1.00 71.06 387 SER A N 1
ATOM 2810 C CA . SER A 1 387 ? 18.195 9.777 -16.659 1.00 71.06 387 SER A CA 1
ATOM 2811 C C . SER A 1 387 ? 17.075 10.808 -16.467 1.00 71.06 387 SER A C 1
ATOM 2813 O O . SER A 1 387 ? 16.648 11.441 -17.428 1.00 71.06 387 SER A O 1
ATOM 2815 N N . TYR A 1 388 ? 16.557 10.926 -15.243 1.00 81.69 388 TYR A N 1
ATOM 2816 C CA . TYR A 1 388 ? 15.428 11.782 -14.905 1.00 81.69 388 TYR A CA 1
ATOM 2817 C C . TYR A 1 388 ? 15.749 12.650 -13.711 1.00 81.69 388 TYR A C 1
ATOM 2819 O O . TYR A 1 388 ? 16.320 12.192 -12.724 1.00 81.69 388 TYR A O 1
ATOM 2827 N N . ARG A 1 389 ? 15.314 13.900 -13.783 1.00 86.50 389 ARG A N 1
ATOM 2828 C CA . ARG A 1 389 ? 15.344 14.832 -12.667 1.00 86.50 389 ARG A CA 1
ATOM 2829 C C . ARG A 1 389 ? 13.977 14.850 -12.006 1.00 86.50 389 ARG A C 1
ATOM 2831 O O . ARG A 1 389 ? 12.981 15.096 -12.680 1.00 86.50 389 ARG A O 1
ATOM 2838 N N . TYR A 1 390 ? 13.958 14.638 -10.697 1.00 90.50 390 TYR A N 1
ATOM 2839 C CA . TYR A 1 390 ? 12.761 14.731 -9.869 1.00 90.50 390 TYR A CA 1
ATOM 2840 C C . TYR A 1 390 ? 12.788 16.032 -9.069 1.00 90.50 390 TYR A C 1
ATOM 2842 O O . TYR A 1 390 ? 13.854 16.447 -8.608 1.00 90.50 390 TYR A O 1
ATOM 2850 N N . PHE A 1 391 ? 11.638 16.677 -8.914 1.00 89.75 391 PHE A N 1
ATOM 2851 C CA . PHE A 1 391 ? 11.518 17.971 -8.247 1.00 89.75 391 PHE A CA 1
ATOM 2852 C C . PHE A 1 391 ? 10.163 18.126 -7.554 1.00 89.75 391 PHE A C 1
ATOM 2854 O O . PHE A 1 391 ? 9.155 17.573 -7.991 1.00 89.75 391 PHE A O 1
ATOM 2861 N N . GLU A 1 392 ? 10.137 18.898 -6.472 1.00 89.12 392 GLU A N 1
ATOM 2862 C CA . GLU A 1 392 ? 8.928 19.153 -5.682 1.00 89.12 392 GLU A CA 1
ATOM 2863 C C . GLU A 1 392 ? 8.058 20.251 -6.315 1.00 89.12 392 GLU A C 1
ATOM 2865 O O . GLU A 1 392 ? 8.579 21.228 -6.856 1.00 89.12 392 GLU A O 1
ATOM 2870 N N . THR A 1 393 ? 6.730 20.115 -6.226 1.00 87.50 393 THR A N 1
ATOM 2871 C CA . THR A 1 393 ? 5.775 21.099 -6.780 1.00 87.50 393 THR A CA 1
ATOM 2872 C C . THR A 1 393 ? 4.684 21.536 -5.797 1.00 87.50 393 THR A C 1
ATOM 2874 O O . THR A 1 393 ? 3.641 22.047 -6.200 1.00 87.50 393 THR A O 1
ATOM 2877 N N . LEU A 1 394 ? 4.944 21.407 -4.491 1.00 85.25 394 LEU A N 1
ATOM 2878 C CA . LEU A 1 394 ? 4.015 21.761 -3.404 1.00 85.25 394 LEU A CA 1
ATOM 2879 C C . LEU A 1 394 ? 3.498 23.204 -3.429 1.00 85.25 394 LEU A C 1
ATOM 2881 O O . LEU A 1 394 ? 2.411 23.461 -2.926 1.00 85.25 394 LEU A O 1
ATOM 2885 N N . ASN A 1 395 ? 4.271 24.136 -3.991 1.00 81.25 395 ASN A N 1
ATOM 2886 C CA . ASN A 1 395 ? 3.912 25.555 -4.052 1.00 81.25 395 ASN A CA 1
ATOM 2887 C C . ASN A 1 395 ? 2.943 25.884 -5.201 1.00 81.25 395 ASN A C 1
ATOM 2889 O O . ASN A 1 395 ? 2.587 27.046 -5.391 1.00 81.25 395 ASN A O 1
ATOM 2893 N N . ALA A 1 396 ? 2.548 24.899 -6.011 1.00 85.06 396 ALA A N 1
ATOM 2894 C CA . ALA A 1 396 ? 1.599 25.121 -7.088 1.00 85.06 396 ALA A CA 1
ATOM 2895 C C . ALA A 1 396 ? 0.212 25.493 -6.532 1.00 85.06 396 ALA A C 1
ATOM 2897 O O . ALA A 1 396 ? -0.300 24.846 -5.625 1.00 85.06 396 ALA A O 1
ATOM 2898 N N . ASN A 1 397 ? -0.436 26.502 -7.123 1.00 87.31 397 ASN A N 1
ATOM 2899 C CA . ASN A 1 397 ? -1.711 27.061 -6.636 1.00 87.31 397 ASN A CA 1
ATOM 2900 C C . ASN A 1 397 ? -2.860 26.042 -6.522 1.00 87.31 397 ASN A C 1
ATOM 2902 O O . ASN A 1 397 ? -3.821 26.247 -5.776 1.00 87.31 397 ASN A O 1
ATOM 2906 N N . ASN A 1 398 ? -2.803 24.972 -7.312 1.00 89.38 398 ASN A N 1
ATOM 2907 C CA . ASN A 1 398 ? -3.792 23.902 -7.338 1.00 89.38 398 ASN A CA 1
ATOM 2908 C C . ASN A 1 398 ? -3.478 22.754 -6.366 1.00 89.38 398 ASN A C 1
ATOM 2910 O O . ASN A 1 398 ? -4.263 21.811 -6.307 1.00 89.38 398 ASN A O 1
ATOM 2914 N N . VAL A 1 399 ? -2.382 22.834 -5.608 1.00 92.62 399 VAL A N 1
ATOM 2915 C CA . VAL A 1 399 ? -2.016 21.890 -4.550 1.00 92.62 399 VAL A CA 1
ATOM 2916 C C . VAL A 1 399 ? -2.250 22.566 -3.204 1.00 92.62 399 VAL A C 1
ATOM 2918 O O . VAL A 1 399 ? -1.587 23.535 -2.851 1.00 92.62 399 VAL A O 1
ATOM 2921 N N . LYS A 1 400 ? -3.226 22.070 -2.446 1.00 95.31 400 LYS A N 1
ATOM 2922 C CA . LYS A 1 400 ? -3.646 22.644 -1.167 1.00 95.31 400 LYS A CA 1
ATOM 2923 C C . LYS A 1 400 ? -3.587 21.603 -0.066 1.00 95.31 400 LYS A C 1
ATOM 2925 O O . LYS A 1 400 ? -3.990 20.456 -0.248 1.00 95.31 400 LYS A O 1
ATOM 2930 N N . ASN A 1 401 ? -3.133 22.047 1.100 1.00 96.06 401 ASN A N 1
ATOM 2931 C CA . ASN A 1 401 ? -2.948 21.206 2.273 1.00 96.06 401 ASN A CA 1
ATOM 2932 C C . ASN A 1 401 ? -3.592 21.809 3.515 1.00 96.06 401 ASN A C 1
ATOM 2934 O O . ASN A 1 401 ? -3.163 22.873 3.969 1.00 96.06 401 ASN A O 1
ATOM 2938 N N . THR A 1 402 ? -4.545 21.083 4.084 1.00 96.94 402 THR A N 1
ATOM 2939 C CA . THR A 1 402 ? -5.097 21.288 5.427 1.00 96.94 402 THR A CA 1
ATOM 2940 C C . THR A 1 402 ? -4.690 20.146 6.372 1.00 96.94 402 THR A C 1
ATOM 2942 O O . THR A 1 402 ? -4.700 20.340 7.581 1.00 96.94 402 THR A O 1
ATOM 2945 N N . GLY A 1 403 ? -4.300 18.979 5.848 1.00 97.62 403 GLY A N 1
ATOM 2946 C CA . GLY A 1 403 ? -3.816 17.829 6.620 1.00 97.62 403 GLY A CA 1
ATOM 2947 C C . GLY A 1 403 ? -2.315 17.875 6.943 1.00 97.62 403 GLY A C 1
ATOM 2948 O O . GLY A 1 403 ? -1.760 18.940 7.218 1.00 97.62 403 GLY A O 1
ATOM 2949 N N . LEU A 1 404 ? -1.631 16.728 6.885 1.00 98.06 404 LEU A N 1
ATOM 2950 C CA . LEU A 1 404 ? -0.187 16.606 7.127 1.00 98.06 404 LEU A CA 1
ATOM 2951 C C . LEU A 1 404 ? 0.594 16.230 5.867 1.00 98.06 404 LEU A C 1
ATOM 2953 O O . LEU A 1 404 ? 0.175 15.373 5.087 1.00 98.06 404 LEU A O 1
ATOM 2957 N N . TYR A 1 405 ? 1.781 16.819 5.728 1.00 98.06 405 TYR A N 1
ATOM 2958 C CA . TYR A 1 405 ? 2.842 16.308 4.864 1.00 98.06 405 TYR A CA 1
ATOM 2959 C C . TYR A 1 405 ? 3.962 15.705 5.707 1.00 98.06 405 TYR A C 1
ATOM 2961 O O . TYR A 1 405 ? 4.423 16.342 6.655 1.00 98.06 405 TYR A O 1
ATOM 2969 N N . ILE A 1 406 ? 4.418 14.511 5.336 1.00 97.81 406 ILE A N 1
ATOM 2970 C CA . ILE A 1 406 ? 5.519 13.798 5.992 1.00 97.81 406 ILE A CA 1
ATOM 2971 C C . ILE A 1 406 ? 6.623 13.570 4.962 1.00 97.81 406 ILE A C 1
ATOM 2973 O O . ILE A 1 406 ? 6.514 12.708 4.090 1.00 97.81 406 ILE A O 1
ATOM 2977 N N . THR A 1 407 ? 7.683 14.365 5.051 1.00 96.62 407 THR A N 1
ATOM 2978 C CA . THR A 1 407 ? 8.861 14.222 4.195 1.00 96.62 407 THR A CA 1
ATOM 2979 C C . THR A 1 407 ? 9.775 13.149 4.765 1.00 96.62 407 THR A C 1
ATOM 2981 O O . THR A 1 407 ? 10.060 13.166 5.964 1.00 96.62 407 THR A O 1
ATOM 2984 N N . LEU A 1 408 ? 10.231 12.236 3.911 1.00 95.75 408 LEU A N 1
ATOM 2985 C CA . LEU A 1 408 ? 11.180 11.181 4.265 1.00 95.75 408 LEU A CA 1
ATOM 2986 C C . LEU A 1 408 ? 12.598 11.532 3.804 1.00 95.75 408 LEU A C 1
ATOM 2988 O O . LEU A 1 408 ? 12.770 12.163 2.760 1.00 95.75 408 LEU A O 1
ATOM 2992 N N . ASP A 1 409 ? 13.606 11.064 4.536 1.00 94.31 409 ASP A N 1
ATOM 2993 C CA . ASP A 1 409 ? 15.006 11.179 4.125 1.00 94.31 409 ASP A CA 1
ATOM 2994 C C . ASP A 1 409 ? 15.427 10.049 3.156 1.00 94.31 409 ASP A C 1
ATOM 2996 O O . ASP A 1 409 ? 14.628 9.217 2.716 1.00 94.31 409 ASP A O 1
ATOM 3000 N N . LYS A 1 410 ? 16.717 10.008 2.787 1.00 92.38 410 LYS A N 1
ATOM 3001 C CA . LYS A 1 410 ? 17.280 8.951 1.921 1.00 92.38 410 LYS A CA 1
ATOM 3002 C C . LYS A 1 410 ? 17.203 7.548 2.544 1.00 92.38 410 LYS A C 1
ATOM 3004 O O . LYS A 1 410 ? 17.254 6.572 1.805 1.00 92.38 410 LYS A O 1
ATOM 3009 N N . ASN A 1 411 ? 17.063 7.460 3.863 1.00 92.06 411 ASN A N 1
ATOM 3010 C CA . ASN A 1 411 ? 16.935 6.227 4.630 1.00 92.06 411 ASN A CA 1
ATOM 3011 C C . ASN A 1 411 ? 15.470 5.939 4.999 1.00 92.06 411 ASN A C 1
ATOM 3013 O O . ASN A 1 411 ? 15.219 5.140 5.902 1.00 92.06 411 ASN A O 1
ATOM 3017 N N . GLU A 1 412 ? 14.501 6.567 4.327 1.00 93.81 412 GLU A N 1
ATOM 3018 C CA . GLU A 1 412 ? 13.067 6.337 4.546 1.00 93.81 412 GLU A CA 1
ATOM 3019 C C . GLU A 1 412 ? 12.609 6.672 5.983 1.00 93.81 412 GLU A C 1
ATOM 3021 O O . GLU A 1 412 ? 11.546 6.227 6.421 1.00 93.81 412 GLU A O 1
ATOM 3026 N N . GLN A 1 413 ? 13.402 7.462 6.716 1.00 94.81 413 GLN A N 1
ATOM 3027 C CA . GLN A 1 413 ? 13.067 7.953 8.049 1.00 94.81 413 GLN A CA 1
ATOM 3028 C C . GLN A 1 413 ? 12.273 9.247 7.938 1.00 94.81 413 GLN A C 1
ATOM 3030 O O . GLN A 1 413 ? 12.472 10.026 7.002 1.00 94.81 413 GLN A O 1
ATOM 3035 N N . VAL A 1 414 ? 11.409 9.525 8.915 1.00 95.38 414 VAL A N 1
ATOM 3036 C CA . VAL A 1 414 ? 10.714 10.818 8.977 1.00 95.38 414 VAL A CA 1
ATOM 3037 C C . VAL A 1 414 ? 11.743 11.948 9.093 1.00 95.38 414 VAL A C 1
ATOM 3039 O O . VAL A 1 414 ? 12.474 12.073 10.076 1.00 95.38 414 VAL A O 1
ATOM 3042 N N . GLU A 1 415 ? 11.811 12.801 8.074 1.00 94.62 415 GLU A N 1
ATOM 3043 C CA . GLU A 1 415 ? 12.700 13.958 8.026 1.00 94.62 415 GLU A CA 1
ATOM 3044 C C . GLU A 1 415 ? 12.006 15.207 8.575 1.00 94.62 415 GLU A C 1
ATOM 3046 O O . GLU A 1 415 ? 12.566 15.938 9.396 1.00 94.62 415 GLU A O 1
ATOM 3051 N N . LYS A 1 416 ? 10.775 15.453 8.131 1.00 95.62 416 LYS A N 1
ATOM 3052 C CA . LYS A 1 416 ? 10.047 16.675 8.460 1.00 95.62 416 LYS A CA 1
ATOM 3053 C C . LYS A 1 416 ? 8.548 16.442 8.393 1.00 95.62 416 LYS A C 1
ATOM 3055 O O . LYS A 1 416 ? 8.051 15.865 7.432 1.00 95.62 416 LYS A O 1
ATOM 3060 N N . ILE A 1 417 ? 7.832 16.992 9.367 1.00 97.50 417 ILE A N 1
ATOM 3061 C CA . ILE A 1 417 ? 6.372 17.071 9.351 1.00 97.50 417 ILE A CA 1
ATOM 3062 C C . ILE A 1 417 ? 5.973 18.517 9.057 1.00 97.50 417 ILE A C 1
ATOM 3064 O O . ILE A 1 417 ? 6.459 19.450 9.698 1.00 97.50 417 ILE A O 1
ATOM 3068 N N . THR A 1 418 ? 5.096 18.716 8.075 1.00 96.25 418 THR A N 1
ATOM 3069 C CA . THR A 1 418 ? 4.515 20.026 7.760 1.00 96.25 418 THR A CA 1
ATOM 3070 C C . THR A 1 418 ? 3.009 19.972 7.961 1.00 96.25 418 THR A C 1
ATOM 3072 O O . THR A 1 418 ? 2.307 19.235 7.268 1.00 96.25 418 THR A O 1
ATOM 3075 N N . VAL A 1 419 ? 2.517 20.776 8.902 1.00 96.62 419 VAL A N 1
ATOM 3076 C CA . VAL A 1 419 ? 1.085 20.941 9.159 1.00 96.62 419 VAL A CA 1
ATOM 3077 C C . VAL A 1 419 ? 0.496 21.879 8.108 1.00 96.62 419 VAL A C 1
ATOM 3079 O O . VAL A 1 419 ? 1.039 22.954 7.849 1.00 96.62 419 VAL A O 1
ATOM 3082 N N . GLY A 1 420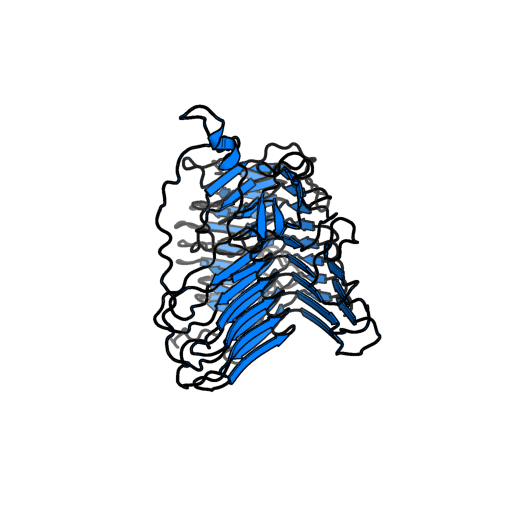 ? -0.596 21.458 7.476 1.00 93.25 420 GLY A N 1
ATOM 3083 C CA . GLY A 1 420 ? -1.302 22.234 6.469 1.00 93.25 420 GLY A CA 1
ATOM 3084 C C . GLY A 1 420 ? -1.897 23.516 7.040 1.00 93.25 420 GLY A C 1
ATOM 3085 O O . GLY A 1 420 ? -2.455 23.530 8.133 1.00 93.25 420 GLY A O 1
ATOM 3086 N N . ASN A 1 421 ? -1.784 24.600 6.279 1.00 90.94 421 ASN A N 1
ATOM 3087 C CA . ASN A 1 421 ? -2.271 25.930 6.645 1.00 90.94 421 ASN A CA 1
ATOM 3088 C C . ASN A 1 421 ? -3.285 26.495 5.636 1.00 90.94 421 ASN A C 1
ATOM 3090 O O . ASN A 1 421 ? -3.732 27.632 5.782 1.00 90.94 421 ASN A O 1
ATOM 3094 N N . HIS A 1 422 ? -3.651 25.730 4.605 1.00 92.19 422 HIS A N 1
ATOM 3095 C CA . HIS A 1 422 ? -4.634 26.176 3.630 1.00 92.19 422 HIS A CA 1
ATOM 3096 C C . HIS A 1 422 ? -6.047 26.058 4.196 1.00 92.19 422 HIS A C 1
ATOM 3098 O O . HIS A 1 422 ? -6.390 25.092 4.878 1.00 92.19 422 HIS A O 1
ATOM 3104 N N . THR A 1 423 ? -6.894 27.020 3.838 1.00 87.88 423 THR A N 1
ATOM 3105 C CA . THR A 1 423 ? -8.339 26.931 4.054 1.00 87.88 423 THR A CA 1
ATOM 3106 C C . THR A 1 423 ? -8.985 26.236 2.858 1.00 87.88 423 THR A C 1
ATOM 3108 O O . THR A 1 423 ? -8.913 26.721 1.725 1.00 87.88 423 THR A O 1
ATOM 3111 N N . LEU A 1 424 ? -9.608 25.091 3.118 1.00 86.50 424 LEU A N 1
ATOM 3112 C CA . LEU A 1 424 ? -10.409 24.328 2.167 1.00 86.50 424 LEU A CA 1
ATOM 3113 C C . LEU A 1 424 ? -11.865 24.292 2.634 1.00 86.50 424 LEU A C 1
ATOM 3115 O O . LEU A 1 424 ? -12.152 24.466 3.820 1.00 86.50 424 LEU A O 1
ATOM 3119 N N . SER A 1 425 ? -12.791 24.063 1.703 1.00 85.19 425 SER A N 1
ATOM 3120 C CA . SER A 1 425 ? -14.165 23.728 2.079 1.00 85.19 425 SER A CA 1
ATOM 3121 C C . SER A 1 425 ? -14.162 22.441 2.912 1.00 85.19 425 SER A C 1
ATOM 3123 O O . SER A 1 425 ? -13.355 21.558 2.630 1.00 85.19 425 SER A O 1
ATOM 3125 N N . PRO A 1 426 ? -15.036 22.304 3.923 1.00 84.75 426 PRO A N 1
ATOM 3126 C CA . PRO A 1 426 ? -15.110 21.079 4.707 1.00 84.75 426 PRO A CA 1
ATOM 3127 C C . PRO A 1 426 ? -15.265 19.842 3.817 1.00 84.75 426 PRO A C 1
ATOM 3129 O O . PRO A 1 426 ? -16.104 19.818 2.910 1.00 84.75 426 PRO A O 1
ATOM 3132 N N . PHE A 1 427 ? -14.462 18.810 4.079 1.00 91.62 427 PHE A N 1
ATOM 3133 C CA . PHE A 1 427 ? -14.545 17.562 3.331 1.00 91.62 427 PHE A CA 1
ATOM 3134 C C . PHE A 1 427 ? -15.919 16.933 3.566 1.00 91.62 427 PHE A C 1
ATOM 3136 O O . PHE A 1 427 ? -16.285 16.651 4.705 1.00 91.62 427 PHE A O 1
ATOM 3143 N N . THR A 1 428 ? -16.686 16.739 2.493 1.00 90.69 428 THR A N 1
ATOM 3144 C CA . THR A 1 428 ? -18.009 16.114 2.555 1.00 90.69 428 THR A CA 1
ATOM 3145 C C . THR A 1 428 ? -17.973 14.783 1.824 1.00 90.69 428 THR A C 1
ATOM 3147 O O . THR A 1 428 ? -17.656 14.735 0.636 1.00 90.69 428 THR A O 1
ATOM 3150 N N . TYR A 1 429 ? -18.312 13.704 2.523 1.00 87.06 429 TYR A N 1
ATOM 3151 C CA . TYR A 1 429 ? -18.310 12.351 1.976 1.00 87.06 429 TYR A CA 1
ATOM 3152 C C . TYR A 1 429 ? -19.489 11.557 2.533 1.00 87.06 429 TYR A C 1
ATOM 3154 O O . TYR A 1 429 ? -19.753 11.589 3.732 1.00 87.06 429 TYR A O 1
ATOM 3162 N N . ASN A 1 430 ? -20.239 10.889 1.651 1.00 82.94 430 ASN A N 1
ATOM 3163 C CA . ASN A 1 430 ? -21.462 10.145 1.987 1.00 82.94 430 ASN A CA 1
ATOM 3164 C C . ASN A 1 430 ? -22.459 10.930 2.864 1.00 82.94 430 ASN A C 1
ATOM 3166 O O . ASN A 1 430 ? -23.032 10.393 3.809 1.00 82.94 430 ASN A O 1
ATOM 3170 N N . GLY A 1 431 ? -22.651 12.219 2.560 1.00 86.06 431 GLY A N 1
ATOM 3171 C CA . GLY A 1 431 ? -23.578 13.100 3.283 1.00 86.06 431 GLY A CA 1
ATOM 3172 C C . GLY A 1 431 ? -23.076 13.590 4.646 1.00 86.06 431 GLY A C 1
ATOM 3173 O O . GLY A 1 431 ? -23.825 14.263 5.349 1.00 86.06 431 GLY A O 1
ATOM 3174 N N . LYS A 1 432 ? -21.829 13.281 5.021 1.00 90.38 432 LYS A N 1
ATOM 3175 C CA . LYS A 1 432 ? -21.206 13.706 6.280 1.00 90.38 432 LYS A CA 1
ATOM 3176 C C . LYS A 1 432 ? -20.122 14.733 6.015 1.00 90.38 432 LYS A C 1
ATOM 3178 O O . LYS A 1 432 ? -19.349 14.578 5.072 1.00 90.38 432 LYS A O 1
ATOM 3183 N N . THR A 1 433 ? -20.052 15.746 6.869 1.00 94.94 433 THR A N 1
ATOM 3184 C CA . THR A 1 433 ? -19.065 16.824 6.779 1.00 94.94 433 THR A CA 1
ATOM 3185 C C . THR A 1 433 ? -18.024 16.661 7.869 1.00 94.94 433 THR A C 1
ATOM 3187 O O . THR A 1 433 ? -18.379 16.597 9.040 1.00 94.94 433 THR A O 1
ATOM 3190 N N . TYR A 1 434 ? -16.752 16.631 7.490 1.00 96.12 434 TYR A N 1
ATOM 3191 C CA . TYR A 1 434 ? -15.641 16.371 8.393 1.00 96.12 434 TYR A CA 1
ATOM 3192 C C . TYR A 1 434 ? -14.835 17.635 8.683 1.00 96.12 434 TYR A C 1
ATOM 3194 O O . TYR A 1 434 ? -14.591 18.457 7.795 1.00 96.12 434 TYR A O 1
ATOM 3202 N N . GLN A 1 435 ? -14.367 17.753 9.923 1.00 95.62 435 GLN A N 1
ATOM 3203 C CA . GLN A 1 435 ? -13.392 18.766 10.325 1.00 95.62 435 GLN A CA 1
ATOM 3204 C C . GLN A 1 435 ? -12.014 18.129 10.494 1.00 95.62 435 GLN A C 1
ATOM 3206 O O . GLN A 1 435 ? -11.875 17.120 11.183 1.00 95.62 435 GLN A O 1
ATOM 3211 N N . VAL A 1 436 ? -11.000 18.732 9.875 1.00 97.12 436 VAL A N 1
ATOM 3212 C CA . VAL A 1 436 ? -9.611 18.277 9.997 1.00 97.12 436 VAL A CA 1
ATOM 3213 C C . VAL A 1 436 ? -9.033 18.733 11.328 1.00 97.12 436 VAL A C 1
ATOM 3215 O O . VAL A 1 436 ? -9.158 19.898 11.704 1.00 97.12 436 VAL A O 1
ATOM 3218 N N . GLU A 1 437 ? -8.370 17.814 12.014 1.00 96.25 437 GLU A N 1
ATOM 3219 C CA . GLU A 1 437 ? -7.639 18.052 13.245 1.00 96.25 437 GLU A CA 1
ATOM 3220 C C . GLU A 1 437 ? -6.269 17.373 13.148 1.00 96.25 437 GLU A C 1
ATOM 3222 O O . GLU A 1 437 ? -6.142 16.152 13.199 1.00 96.25 437 GLU A O 1
ATOM 3227 N N . ASN A 1 438 ? -5.219 18.171 12.976 1.00 97.81 438 ASN A N 1
ATOM 3228 C CA . ASN A 1 438 ? -3.860 17.645 12.946 1.00 97.81 438 ASN A CA 1
ATOM 3229 C C . ASN A 1 438 ? -3.333 17.521 14.374 1.00 97.81 438 ASN A C 1
ATOM 3231 O O . ASN A 1 438 ? -3.363 18.491 15.133 1.00 97.81 438 ASN A O 1
ATOM 3235 N N . ALA A 1 439 ? -2.841 16.336 14.716 1.00 97.00 439 ALA A N 1
ATOM 3236 C CA . ALA A 1 439 ? -2.245 16.055 16.005 1.00 97.00 439 ALA A CA 1
ATOM 3237 C C . ALA A 1 439 ? -1.045 16.988 16.281 1.00 97.00 439 ALA A C 1
ATOM 3239 O O . ALA A 1 439 ? -0.266 17.272 15.359 1.00 97.00 439 ALA A O 1
ATOM 3240 N N . PRO A 1 440 ? -0.877 17.467 17.528 1.00 96.62 440 PRO A N 1
ATOM 3241 C CA . PRO A 1 440 ? 0.293 18.236 17.936 1.00 96.62 440 PRO A CA 1
ATOM 3242 C C . PRO A 1 440 ? 1.610 17.529 17.604 1.00 96.62 440 PRO A C 1
ATOM 3244 O O . PRO A 1 440 ? 1.732 16.315 17.744 1.00 96.62 440 PRO A O 1
ATOM 3247 N N . LEU A 1 441 ? 2.610 18.304 17.177 1.00 96.69 441 LEU A N 1
ATOM 3248 C CA . LEU A 1 441 ? 3.966 17.797 16.969 1.00 96.69 441 LEU A CA 1
ATOM 3249 C C . LEU A 1 441 ? 4.624 17.493 18.318 1.00 96.69 441 LEU A C 1
ATOM 3251 O O . LEU A 1 441 ? 4.527 18.292 19.252 1.00 96.69 441 LEU A O 1
ATOM 3255 N N . SER A 1 442 ? 5.362 16.390 18.383 1.00 94.31 442 SER A N 1
ATOM 3256 C CA . SER A 1 442 ? 6.231 16.086 19.517 1.00 94.31 442 SER A CA 1
ATOM 3257 C C . SER A 1 442 ? 7.413 17.065 19.600 1.00 94.31 442 SER A C 1
ATOM 3259 O O . SER A 1 442 ? 7.714 17.818 18.665 1.00 94.31 442 SER A O 1
ATOM 3261 N N . SER A 1 443 ? 8.135 17.043 20.723 1.00 91.44 443 SER A N 1
ATOM 3262 C CA . SER A 1 443 ? 9.282 17.930 20.977 1.00 91.44 443 SER A CA 1
ATOM 3263 C C . SER A 1 443 ? 10.394 17.804 19.925 1.00 91.44 443 SER A C 1
ATOM 3265 O O . SER A 1 443 ? 11.003 18.807 19.548 1.00 91.44 443 SER A O 1
ATOM 3267 N N . ASN A 1 444 ? 10.623 16.594 19.400 1.00 90.69 444 ASN A N 1
ATOM 3268 C CA . ASN A 1 444 ? 11.618 16.322 18.359 1.00 90.69 444 ASN A CA 1
ATOM 3269 C C . ASN A 1 444 ? 11.136 16.678 16.935 1.00 90.69 444 ASN A C 1
ATOM 3271 O O . ASN A 1 444 ? 11.941 16.670 16.004 1.00 90.69 444 ASN A O 1
ATOM 3275 N N . LYS A 1 445 ? 9.848 17.024 16.758 1.00 93.62 445 LYS A N 1
ATOM 3276 C CA . LYS A 1 445 ? 9.201 17.359 15.471 1.00 93.62 445 LYS A CA 1
ATOM 3277 C C . LYS A 1 445 ? 9.269 16.250 14.411 1.00 93.62 445 LYS A C 1
ATOM 3279 O O . LYS A 1 445 ? 9.125 16.528 13.217 1.00 93.62 445 LYS A O 1
ATOM 3284 N N . LYS A 1 446 ? 9.507 15.011 14.838 1.00 93.50 446 LYS A N 1
ATOM 3285 C CA . LYS A 1 446 ? 9.510 13.796 14.011 1.00 93.50 446 LYS A CA 1
ATOM 3286 C C . LYS A 1 446 ? 8.313 12.896 14.286 1.00 93.50 446 LYS A C 1
ATOM 3288 O O . LYS A 1 446 ? 8.112 11.942 13.546 1.00 93.50 446 LYS A O 1
ATOM 3293 N N . ASP A 1 447 ? 7.515 13.227 15.297 1.00 96.25 447 ASP A N 1
ATOM 3294 C CA . ASP A 1 447 ? 6.260 12.551 15.594 1.00 96.25 447 ASP A CA 1
ATOM 3295 C C . ASP A 1 447 ? 5.115 13.562 15.771 1.00 96.25 447 ASP A C 1
ATOM 3297 O O . ASP A 1 447 ? 5.343 14.765 15.957 1.00 96.25 447 ASP A O 1
ATOM 3301 N N . SER A 1 448 ? 3.882 13.071 15.693 1.00 97.06 448 SER A N 1
ATOM 3302 C CA . SER A 1 448 ? 2.689 13.806 16.095 1.00 97.06 448 SER A CA 1
ATOM 3303 C C . SER A 1 448 ? 1.589 12.886 16.599 1.00 97.06 448 SER A C 1
ATOM 3305 O O . SER A 1 448 ? 1.240 11.900 15.945 1.00 97.06 448 SER A O 1
ATOM 3307 N N . GLU A 1 449 ? 1.020 13.261 17.742 1.00 96.50 449 GLU A N 1
ATOM 3308 C CA . GLU A 1 449 ? 0.039 12.469 18.482 1.00 96.50 449 GLU A CA 1
ATOM 3309 C C . GLU A 1 449 ? -0.962 13.367 19.220 1.00 96.50 449 GLU A C 1
ATOM 3311 O O . GLU A 1 449 ? -0.624 14.445 19.716 1.00 96.50 449 GLU A O 1
ATOM 3316 N N . LYS A 1 450 ? -2.226 12.942 19.252 1.00 96.69 450 LYS A N 1
ATOM 3317 C CA . LYS A 1 450 ? -3.295 13.579 20.021 1.00 96.69 450 LYS A CA 1
ATOM 3318 C C . LYS A 1 450 ? -3.631 12.697 21.215 1.00 96.69 450 LYS A C 1
ATOM 3320 O O . LYS A 1 450 ? -4.084 11.574 21.035 1.00 96.69 450 LYS A O 1
ATOM 3325 N N . LEU A 1 451 ? -3.478 13.236 22.417 1.00 95.75 451 LEU A N 1
ATOM 3326 C CA . LEU A 1 451 ? -3.808 12.558 23.668 1.00 95.75 451 LEU A CA 1
ATOM 3327 C C . LEU A 1 451 ? -5.231 12.904 24.131 1.00 95.75 451 LEU A C 1
ATOM 3329 O O . LEU A 1 451 ? -5.620 14.074 24.122 1.00 95.75 451 LEU A O 1
ATOM 3333 N N . THR A 1 452 ? -5.995 11.915 24.595 1.00 95.44 452 THR A N 1
ATOM 3334 C CA . THR A 1 452 ? -7.217 12.157 25.381 1.00 95.44 452 THR A CA 1
ATOM 3335 C C . THR A 1 452 ? -6.855 12.362 26.849 1.00 95.44 452 THR A C 1
ATOM 3337 O O . THR A 1 452 ? -6.166 11.530 27.422 1.00 95.44 452 THR A O 1
ATOM 3340 N N . THR A 1 453 ? -7.319 13.427 27.495 1.00 93.44 453 THR A N 1
ATOM 3341 C CA . THR A 1 453 ? -7.034 13.681 28.926 1.00 93.44 453 THR A CA 1
ATOM 3342 C C . THR A 1 453 ? -8.215 13.378 29.850 1.00 93.44 453 THR A C 1
ATOM 3344 O O . THR A 1 453 ? -8.116 13.563 31.057 1.00 93.44 453 THR A O 1
ATOM 3347 N N . SER A 1 454 ? -9.347 12.977 29.278 1.00 94.88 454 SER A N 1
ATOM 3348 C CA . SER A 1 454 ? -10.587 12.616 29.960 1.00 94.88 454 SER A CA 1
ATOM 3349 C C . SER A 1 454 ? -11.418 11.733 29.033 1.00 94.88 454 SER A C 1
ATOM 3351 O O . SER A 1 454 ? -11.083 11.596 27.851 1.00 94.88 454 SER A O 1
ATOM 3353 N N . GLU A 1 455 ? -12.540 11.213 29.533 1.00 95.75 455 GLU A N 1
ATOM 3354 C CA . GLU A 1 455 ? -13.564 10.623 28.670 1.00 95.75 455 GLU A CA 1
ATOM 3355 C C . GLU A 1 455 ? -13.921 11.590 27.529 1.00 95.75 455 GLU A C 1
ATOM 3357 O O . GLU A 1 455 ? -14.044 12.805 27.736 1.00 95.75 455 GLU A O 1
ATOM 3362 N N . SER A 1 456 ? -14.004 11.067 26.305 1.00 94.88 456 SER A N 1
ATOM 3363 C CA . SER A 1 456 ? -14.114 11.891 25.103 1.00 94.88 456 SER A CA 1
ATOM 3364 C C . SER A 1 456 ? -15.062 11.293 24.074 1.00 94.88 456 SER A C 1
ATOM 3366 O O . SER A 1 456 ? -15.085 10.089 23.837 1.00 94.88 456 SER A O 1
ATOM 3368 N N . THR A 1 457 ? -15.823 12.161 23.411 1.00 97.19 457 THR A N 1
ATOM 3369 C CA . THR A 1 457 ? -16.610 11.814 22.227 1.00 97.19 457 THR A CA 1
ATOM 3370 C C . THR A 1 457 ? -16.098 12.624 21.043 1.00 97.19 457 THR A C 1
ATOM 3372 O O . THR A 1 457 ? -16.129 13.855 21.052 1.00 97.19 457 THR A O 1
ATOM 3375 N N . ILE A 1 458 ? -15.630 11.929 20.011 1.00 97.56 458 ILE A N 1
ATOM 3376 C CA . ILE A 1 458 ? -15.061 12.498 18.794 1.00 97.56 458 ILE A CA 1
ATOM 3377 C C . ILE A 1 458 ? -15.991 12.146 17.634 1.00 97.56 458 ILE A C 1
ATOM 3379 O O . ILE A 1 458 ? -16.118 10.982 17.253 1.00 97.56 458 ILE A O 1
ATOM 3383 N N . ASN A 1 459 ? -16.619 13.175 17.063 1.00 97.19 459 ASN A N 1
ATOM 3384 C CA . ASN A 1 459 ? -17.594 13.034 15.987 1.00 97.19 459 ASN A CA 1
ATOM 3385 C C . ASN A 1 459 ? -17.174 13.834 14.754 1.00 97.19 459 ASN A C 1
ATOM 3387 O O . ASN A 1 459 ? -16.797 15.004 14.875 1.00 97.19 459 ASN A O 1
ATOM 3391 N N . ASN A 1 460 ? -17.292 13.221 13.571 1.00 96.88 460 ASN A N 1
ATOM 3392 C CA . ASN A 1 460 ? -17.075 13.884 12.282 1.00 96.88 460 ASN A CA 1
ATOM 3393 C C . ASN A 1 460 ? -15.700 14.570 12.164 1.00 96.88 460 ASN A C 1
ATOM 3395 O O . ASN A 1 460 ? -15.582 15.688 11.649 1.00 96.88 460 ASN A O 1
ATOM 3399 N N . LYS A 1 461 ? -14.644 13.908 12.650 1.00 97.38 461 LYS A N 1
ATOM 3400 C CA . LYS A 1 461 ? -13.264 14.410 12.574 1.00 97.38 461 LYS A CA 1
ATOM 3401 C C . LYS A 1 461 ? -12.413 13.609 11.599 1.00 97.38 461 LYS A C 1
ATOM 3403 O O . LYS A 1 461 ? -12.601 12.406 11.454 1.00 97.38 461 LYS A O 1
ATOM 3408 N N . ILE A 1 462 ? -11.459 14.285 10.964 1.00 98.50 462 ILE A N 1
ATOM 3409 C CA . ILE A 1 462 ? -10.284 13.659 10.348 1.00 98.50 462 ILE A CA 1
ATOM 3410 C C . ILE A 1 462 ? -9.100 13.977 11.258 1.00 98.50 462 ILE A C 1
ATOM 3412 O O . ILE A 1 462 ? -8.662 15.125 11.284 1.00 98.50 462 ILE A O 1
ATOM 3416 N N . ILE A 1 463 ? -8.618 12.995 12.020 1.00 98.56 463 ILE A N 1
ATOM 3417 C CA . ILE A 1 463 ? -7.456 13.156 12.901 1.00 98.56 463 ILE A CA 1
ATOM 3418 C C . ILE A 1 463 ? -6.222 12.625 12.182 1.00 98.56 463 ILE A C 1
ATOM 3420 O O . ILE A 1 463 ? -6.195 11.459 11.797 1.00 98.56 463 ILE A O 1
ATOM 3424 N N . ASN A 1 464 ? -5.204 13.466 12.014 1.00 98.75 464 ASN A N 1
ATOM 3425 C CA . ASN A 1 464 ? -3.955 13.087 11.351 1.00 98.75 464 ASN A CA 1
ATOM 3426 C C . ASN A 1 464 ? -2.784 13.134 12.324 1.00 98.75 464 ASN A C 1
ATOM 3428 O O . ASN A 1 464 ? -2.553 14.173 12.940 1.00 98.75 464 ASN A O 1
ATOM 3432 N N . GLY A 1 465 ? -1.993 12.069 12.379 1.00 98.25 465 GLY A N 1
ATOM 3433 C CA . GLY A 1 465 ? -0.748 12.024 13.137 1.00 98.25 465 GLY A CA 1
ATOM 3434 C C . GLY A 1 465 ? 0.281 11.094 12.504 1.00 98.25 465 GLY A C 1
ATOM 3435 O O . GLY A 1 465 ? -0.046 10.262 11.654 1.00 98.25 465 GLY A O 1
ATOM 3436 N N . VAL A 1 466 ? 1.546 11.242 12.892 1.00 97.62 466 VAL A N 1
ATOM 3437 C CA . VAL A 1 466 ? 2.577 10.274 12.501 1.00 97.62 466 VAL A CA 1
ATOM 3438 C C . VAL A 1 466 ? 2.426 9.017 13.351 1.00 97.62 466 VAL A C 1
ATOM 3440 O O . VAL A 1 466 ? 2.317 7.923 12.795 1.00 97.62 466 VAL A O 1
ATOM 3443 N N . GLY A 1 467 ? 2.323 9.181 14.669 1.00 96.62 467 GLY A N 1
ATOM 3444 C CA . GLY A 1 467 ? 2.039 8.112 15.611 1.00 96.62 467 GLY A CA 1
ATOM 3445 C C . GLY A 1 467 ? 3.151 7.074 15.705 1.00 96.62 467 GLY A C 1
ATOM 3446 O O . GLY A 1 467 ? 2.841 5.883 15.675 1.00 96.62 467 GLY A O 1
ATOM 3447 N N . ILE A 1 468 ? 4.419 7.499 15.762 1.00 94.62 468 ILE A N 1
ATOM 3448 C CA . ILE A 1 468 ? 5.565 6.591 15.931 1.00 94.62 468 ILE A CA 1
ATOM 3449 C C . ILE A 1 468 ? 5.529 5.961 17.325 1.00 94.62 468 ILE A C 1
ATOM 3451 O O . ILE A 1 468 ? 5.592 4.735 17.434 1.00 94.62 468 ILE A O 1
ATOM 3455 N N . GLU A 1 469 ? 5.385 6.767 18.377 1.00 91.62 469 GLU A N 1
ATOM 3456 C CA . GLU A 1 469 ? 5.399 6.279 19.760 1.00 91.62 469 GLU A CA 1
ATOM 3457 C C . GLU A 1 469 ? 4.016 5.810 20.236 1.00 91.62 469 GLU A C 1
ATOM 3459 O O . GLU A 1 469 ? 3.860 4.639 20.593 1.00 91.62 469 GLU A O 1
ATOM 3464 N N . ASN A 1 470 ? 3.001 6.688 20.213 1.00 90.44 470 ASN A N 1
ATOM 3465 C CA . ASN A 1 470 ? 1.688 6.410 20.821 1.00 90.44 470 ASN A CA 1
ATOM 3466 C C . ASN A 1 470 ? 0.500 6.473 19.851 1.00 90.44 470 ASN A C 1
ATOM 3468 O O . ASN A 1 470 ? -0.646 6.545 20.280 1.00 90.44 470 ASN A O 1
ATOM 3472 N N . GLY A 1 471 ? 0.742 6.417 18.543 1.00 95.62 471 GLY A N 1
ATOM 3473 C CA . GLY A 1 471 ? -0.314 6.535 17.537 1.00 95.62 471 GLY A CA 1
ATOM 3474 C C . GLY A 1 471 ? -0.819 7.965 17.316 1.00 95.62 471 GLY A C 1
ATOM 3475 O O . GLY A 1 471 ? -0.565 8.875 18.098 1.00 95.62 471 GLY A O 1
ATOM 3476 N N . ALA A 1 472 ? -1.522 8.189 16.204 1.00 98.19 472 ALA A N 1
ATOM 3477 C CA . ALA A 1 472 ? -2.069 9.504 15.869 1.00 98.19 472 ALA A CA 1
ATOM 3478 C C . ALA A 1 472 ? -3.103 9.980 16.899 1.00 98.19 472 ALA A C 1
ATOM 3480 O O . ALA A 1 472 ? -3.166 11.171 17.208 1.00 98.19 472 ALA A O 1
ATOM 3481 N N . LEU A 1 473 ? -3.890 9.047 17.437 1.00 98.56 473 LEU A N 1
ATOM 3482 C CA . LEU A 1 473 ? -4.755 9.239 18.593 1.00 98.56 473 LEU A CA 1
ATOM 3483 C C . LEU A 1 473 ? -4.346 8.257 19.694 1.00 98.56 473 LEU A C 1
ATOM 3485 O O . LEU A 1 473 ? -4.452 7.047 19.510 1.00 98.56 473 LEU A O 1
ATOM 3489 N N . PHE A 1 474 ? -3.942 8.782 20.845 1.00 97.88 474 PHE A N 1
ATOM 3490 C CA . PHE A 1 474 ? -3.689 8.010 22.053 1.00 97.88 474 PHE A CA 1
ATOM 3491 C C . PHE A 1 474 ? -4.870 8.171 23.020 1.00 97.88 474 PHE A C 1
ATOM 3493 O O . PHE A 1 474 ? -5.056 9.228 23.632 1.00 97.88 474 PHE A O 1
ATOM 3500 N N . ALA A 1 475 ? -5.685 7.122 23.126 1.00 97.88 475 ALA A N 1
ATOM 3501 C CA . ALA A 1 475 ? -6.847 7.054 24.000 1.00 97.88 475 ALA A CA 1
ATOM 3502 C C . ALA A 1 475 ? -6.466 6.438 25.355 1.00 97.88 475 ALA A C 1
ATOM 3504 O O . ALA A 1 475 ? -6.382 5.223 25.487 1.00 97.88 475 ALA A O 1
ATOM 3505 N N . THR A 1 476 ? -6.247 7.272 26.369 1.00 96.00 476 THR A N 1
ATOM 3506 C CA . THR A 1 476 ? -5.952 6.847 27.758 1.00 96.00 476 THR A CA 1
ATOM 3507 C C . THR A 1 476 ? -7.194 6.755 28.642 1.00 96.00 476 THR A C 1
ATOM 3509 O O . THR A 1 476 ? -7.104 6.391 29.806 1.00 96.00 476 THR A O 1
ATOM 3512 N N . HIS A 1 477 ? -8.353 7.130 28.107 1.00 95.38 477 HIS A N 1
ATOM 3513 C CA . HIS A 1 477 ? -9.639 7.121 28.794 1.00 95.38 477 HIS A CA 1
ATOM 3514 C C . HIS A 1 477 ? -10.715 6.601 27.842 1.00 95.38 477 HIS A C 1
ATOM 3516 O O . HIS A 1 477 ? -10.488 6.509 26.628 1.00 95.38 477 HIS A O 1
ATOM 3522 N N . THR A 1 478 ? -11.906 6.326 28.379 1.00 97.12 478 THR A N 1
ATOM 3523 C CA . THR A 1 478 ? -13.060 5.932 27.569 1.00 97.12 478 THR A CA 1
ATOM 3524 C C . THR A 1 478 ? -13.287 6.915 26.422 1.00 97.12 478 THR A C 1
ATOM 3526 O O . THR A 1 478 ? -13.459 8.116 26.629 1.00 97.12 478 THR A O 1
ATOM 3529 N N . THR A 1 479 ? -13.236 6.418 25.190 1.00 98.38 479 THR A N 1
ATOM 3530 C CA . THR A 1 479 ? -13.287 7.255 23.991 1.00 98.38 479 THR A CA 1
ATOM 3531 C C . THR A 1 479 ? -14.293 6.699 22.996 1.00 98.38 479 THR A C 1
ATOM 3533 O O . THR A 1 479 ? -14.172 5.571 22.522 1.00 98.38 479 THR A O 1
ATOM 3536 N N . HIS A 1 480 ? -15.272 7.520 22.629 1.00 98.50 480 HIS A N 1
ATOM 3537 C CA . HIS A 1 480 ? -16.262 7.207 21.607 1.00 98.50 480 HIS A CA 1
ATOM 3538 C C . HIS A 1 480 ? -15.907 7.921 20.302 1.00 98.50 480 HIS A C 1
ATOM 3540 O O . HIS A 1 480 ? -15.866 9.148 20.242 1.00 98.50 480 HIS A O 1
ATOM 3546 N N . LEU A 1 481 ? -15.673 7.155 19.241 1.00 98.25 481 LEU A N 1
ATOM 3547 C CA . LEU A 1 481 ? -15.368 7.637 17.898 1.00 98.25 481 LEU A CA 1
ATOM 3548 C C . LEU A 1 481 ? -16.545 7.340 16.975 1.00 98.25 481 LEU A C 1
ATOM 3550 O O . LEU A 1 481 ? -16.755 6.186 16.593 1.00 98.25 481 LEU A O 1
ATOM 3554 N N . THR A 1 482 ? -17.278 8.377 16.574 1.00 97.81 482 THR A N 1
ATOM 3555 C CA . THR A 1 482 ? -18.381 8.238 15.616 1.00 97.81 482 THR A CA 1
ATOM 3556 C C . THR A 1 482 ? -18.073 8.990 14.333 1.00 97.81 482 THR A C 1
ATOM 3558 O O . THR A 1 482 ? -17.607 10.131 14.361 1.00 97.81 482 THR A O 1
ATOM 3561 N N . ASP A 1 483 ? -18.347 8.372 13.187 1.00 97.25 483 ASP A N 1
ATOM 3562 C CA . ASP A 1 483 ? -18.287 9.037 11.883 1.00 97.25 483 ASP A CA 1
ATOM 3563 C C . ASP A 1 483 ? -16.963 9.758 11.616 1.00 97.25 483 ASP A C 1
ATOM 3565 O O . ASP A 1 483 ? -16.956 10.866 11.086 1.00 97.25 483 ASP A O 1
ATOM 3569 N N . SER A 1 484 ? -15.843 9.163 12.019 1.00 98.00 484 SER A N 1
ATOM 3570 C CA . SER A 1 484 ? -14.532 9.814 11.983 1.00 98.00 484 SER A CA 1
ATOM 3571 C C . SER A 1 484 ? -13.523 9.026 11.147 1.00 98.00 484 SER A C 1
ATOM 3573 O O . SER A 1 484 ? -13.733 7.860 10.816 1.00 98.00 484 SER A O 1
ATOM 3575 N N . ILE A 1 485 ? -12.431 9.681 10.765 1.00 98.69 485 ILE A N 1
ATOM 3576 C CA . ILE A 1 485 ? -11.295 9.084 10.060 1.00 98.69 485 ILE A CA 1
ATOM 3577 C C . ILE A 1 485 ? -10.050 9.384 10.887 1.00 98.69 485 ILE A C 1
ATOM 3579 O O . ILE A 1 485 ? -9.758 10.547 11.153 1.00 98.69 485 ILE A O 1
ATOM 3583 N N . ILE A 1 486 ? -9.319 8.355 11.298 1.00 98.81 486 ILE A N 1
ATOM 3584 C CA . ILE A 1 486 ? -8.073 8.493 12.052 1.00 98.81 486 ILE A CA 1
ATOM 3585 C C . ILE A 1 486 ? -6.940 7.966 11.182 1.00 98.81 486 ILE A C 1
ATOM 3587 O O . ILE A 1 486 ? -6.931 6.797 10.800 1.00 98.81 486 ILE A O 1
ATOM 3591 N N . ASN A 1 487 ? -5.994 8.837 10.858 1.00 98.88 487 ASN A N 1
ATOM 3592 C CA . ASN A 1 487 ? -4.852 8.541 10.010 1.00 98.88 487 ASN A CA 1
ATOM 3593 C C . ASN A 1 487 ? -3.580 8.557 10.849 1.00 98.88 487 ASN A C 1
ATOM 3595 O O . ASN A 1 487 ? -3.160 9.617 11.315 1.00 98.88 487 ASN A O 1
ATOM 3599 N N . GLY A 1 488 ? -2.957 7.391 10.993 1.00 98.50 488 GLY A N 1
ATOM 3600 C CA . GLY A 1 488 ? -1.614 7.246 11.531 1.00 98.50 488 GLY A CA 1
ATOM 3601 C C . GLY A 1 488 ? -0.638 6.866 10.438 1.00 98.50 488 GLY A C 1
ATOM 3602 O O . GLY A 1 488 ? -0.823 5.847 9.778 1.00 98.50 488 GLY A O 1
ATOM 3603 N N . TYR A 1 489 ? 0.425 7.647 10.245 1.00 98.25 489 TYR A N 1
ATOM 3604 C CA . TYR A 1 489 ? 1.473 7.227 9.314 1.00 98.25 489 TYR A CA 1
ATOM 3605 C C . TYR A 1 489 ? 2.105 5.900 9.749 1.00 98.25 489 TYR A C 1
ATOM 3607 O O . TYR A 1 489 ? 2.287 5.018 8.923 1.00 98.25 489 TYR A O 1
ATOM 3615 N N . LYS A 1 490 ? 2.369 5.706 11.040 1.00 97.75 490 LYS A N 1
ATOM 3616 C CA . LYS A 1 490 ? 2.689 4.389 11.594 1.00 97.75 490 LYS A CA 1
ATOM 3617 C C . LYS A 1 490 ? 1.465 3.784 12.268 1.00 97.75 490 LYS A C 1
ATOM 3619 O O . LYS A 1 490 ? 0.944 2.786 11.776 1.00 97.75 490 LYS A O 1
ATOM 3624 N N . THR A 1 491 ? 1.023 4.376 13.375 1.00 98.50 491 THR A N 1
ATOM 3625 C CA . THR A 1 491 ? -0.062 3.830 14.195 1.00 98.50 491 THR A CA 1
ATOM 3626 C C . THR A 1 491 ? -1.246 4.787 14.230 1.00 98.50 491 THR A C 1
ATOM 3628 O O . THR A 1 491 ? -1.064 5.968 14.517 1.00 98.50 491 THR A O 1
ATOM 3631 N N . ALA A 1 492 ? -2.461 4.318 13.931 1.00 98.75 492 ALA A N 1
ATOM 3632 C CA . ALA A 1 492 ? -3.644 5.186 13.916 1.00 98.75 492 ALA A CA 1
ATOM 3633 C C . ALA A 1 492 ? -4.176 5.458 15.329 1.00 98.75 492 ALA A C 1
ATOM 3635 O O . ALA A 1 492 ? -4.303 6.614 15.729 1.00 98.75 492 ALA A O 1
ATOM 3636 N N . LEU A 1 493 ? -4.450 4.397 16.085 1.00 98.75 493 LEU A N 1
ATOM 3637 C CA . LEU A 1 493 ? -4.981 4.464 17.440 1.00 98.75 493 LEU A CA 1
ATOM 3638 C C . LEU A 1 493 ? -4.079 3.679 18.392 1.00 98.75 493 LEU A C 1
ATOM 3640 O O . LEU A 1 493 ? -3.763 2.525 18.112 1.00 98.75 493 LEU A O 1
ATOM 3644 N N . LYS A 1 494 ? -3.724 4.275 19.531 1.00 98.38 494 LYS A N 1
ATOM 3645 C CA . LYS A 1 494 ? -3.247 3.532 20.698 1.00 98.38 494 LYS A CA 1
ATOM 3646 C C . LYS A 1 494 ? -4.296 3.551 21.798 1.00 98.38 494 LYS A C 1
ATOM 3648 O O . LYS A 1 494 ? -4.865 4.607 22.079 1.00 98.38 494 LYS A O 1
ATOM 3653 N N . VAL A 1 495 ? -4.520 2.404 22.418 1.00 98.06 495 VAL A N 1
ATOM 3654 C CA . VAL A 1 495 ? -5.363 2.248 23.603 1.00 98.06 495 VAL A CA 1
ATOM 3655 C C . VAL A 1 495 ? -4.442 2.162 24.811 1.00 98.06 495 VAL A C 1
ATOM 3657 O O . VAL A 1 495 ? -3.474 1.409 24.801 1.00 98.06 495 VAL A O 1
ATOM 3660 N N . GLY A 1 496 ? -4.683 3.021 25.794 1.00 93.88 496 GLY A N 1
ATOM 3661 C CA . GLY A 1 496 ? -3.942 3.030 27.045 1.00 93.88 496 GLY A CA 1
ATOM 3662 C C . GLY A 1 496 ? -4.510 2.053 28.065 1.00 93.88 496 GLY A C 1
ATOM 3663 O O . GLY A 1 496 ? -5.628 1.551 27.927 1.00 93.88 496 GLY A O 1
ATOM 3664 N N . GLU A 1 497 ? -3.742 1.848 29.122 1.00 91.44 497 GLU A N 1
ATOM 3665 C CA . GLU A 1 497 ? -4.070 0.976 30.237 1.00 91.44 497 GLU A CA 1
ATOM 3666 C C . GLU A 1 497 ? -5.486 1.245 30.773 1.00 91.44 497 GLU A C 1
ATOM 3668 O O . GLU A 1 497 ? -5.829 2.366 31.156 1.00 91.44 497 GLU A O 1
ATOM 3673 N N . ASN A 1 498 ? -6.315 0.195 30.804 1.00 85.44 498 ASN A N 1
ATOM 3674 C CA . ASN A 1 498 ? -7.706 0.221 31.272 1.00 85.44 498 ASN A CA 1
ATOM 3675 C C . ASN A 1 498 ? -8.641 1.170 30.491 1.00 85.44 498 ASN A C 1
ATOM 3677 O O . ASN A 1 498 ? -9.756 1.445 30.941 1.00 85.44 498 ASN A O 1
ATOM 3681 N N . ALA A 1 499 ? -8.223 1.667 29.322 1.00 93.38 499 ALA A N 1
ATOM 3682 C CA . ALA A 1 499 ? -9.063 2.487 28.461 1.00 93.38 499 ALA A CA 1
ATOM 3683 C C . ALA A 1 499 ? -10.018 1.627 27.618 1.00 93.38 499 ALA A C 1
ATOM 3685 O O . ALA A 1 499 ? -9.688 0.529 27.164 1.00 93.38 499 ALA A O 1
ATOM 3686 N N . GLN A 1 500 ? -11.207 2.176 27.368 1.00 96.44 500 GLN A N 1
ATOM 3687 C CA . GLN A 1 500 ? -12.225 1.567 26.515 1.00 96.44 500 GLN A CA 1
ATOM 3688 C C . GLN A 1 500 ? -12.442 2.432 25.275 1.00 96.44 500 GLN A C 1
ATOM 3690 O O . GLN A 1 500 ? -12.738 3.621 25.383 1.00 96.44 500 GLN A O 1
ATOM 3695 N N . VAL A 1 501 ? -12.323 1.865 24.078 1.00 98.50 501 VAL A N 1
ATOM 3696 C CA . VAL A 1 501 ? -12.560 2.608 22.836 1.00 98.50 501 VAL A CA 1
ATOM 3697 C C . VAL A 1 501 ? -13.722 2.007 22.064 1.00 98.50 501 VAL A C 1
ATOM 3699 O O . VAL A 1 501 ? -13.707 0.842 21.673 1.00 98.50 501 VAL A O 1
ATOM 3702 N N . HIS A 1 502 ? -14.721 2.838 21.782 1.00 98.38 502 HIS A N 1
ATOM 3703 C CA . HIS A 1 502 ? -15.885 2.469 20.987 1.00 98.38 502 HIS A CA 1
ATOM 3704 C C . HIS A 1 502 ? -15.817 3.143 19.622 1.00 98.38 502 HIS A C 1
ATOM 3706 O O . HIS A 1 502 ? -15.910 4.366 19.516 1.00 98.38 502 HIS A O 1
ATOM 3712 N N . LEU A 1 503 ? -15.698 2.346 18.565 1.00 98.56 503 LEU A N 1
ATOM 3713 C CA . LEU A 1 503 ? -15.667 2.807 17.185 1.00 98.56 503 LEU A CA 1
ATOM 3714 C C . LEU A 1 503 ? -17.003 2.516 16.499 1.00 98.56 503 LEU A C 1
ATOM 3716 O O . LEU A 1 503 ? -17.472 1.377 16.438 1.00 98.56 503 LEU A O 1
ATOM 3720 N N . ASN A 1 504 ? -17.622 3.565 15.967 1.00 97.38 504 ASN A N 1
ATOM 3721 C CA . ASN A 1 504 ? -18.897 3.505 15.270 1.00 97.38 504 ASN A CA 1
ATOM 3722 C C . ASN A 1 504 ? -18.808 4.235 13.926 1.00 97.38 504 ASN A C 1
ATOM 3724 O O . ASN A 1 504 ? -18.654 5.454 13.884 1.00 97.38 504 ASN A O 1
ATOM 3728 N N . ASN A 1 505 ? -18.920 3.488 12.822 1.00 96.62 505 ASN A N 1
ATOM 3729 C CA . ASN A 1 505 ? -18.788 4.033 11.467 1.00 96.62 505 ASN A CA 1
ATOM 3730 C C . ASN A 1 505 ? -17.506 4.888 11.307 1.00 96.62 505 ASN A C 1
ATOM 3732 O O . ASN A 1 505 ? -17.515 5.967 10.712 1.00 96.62 505 ASN A O 1
ATOM 3736 N N . THR A 1 506 ? -16.406 4.408 11.889 1.00 98.19 506 THR A N 1
ATOM 3737 C CA . THR A 1 506 ? -15.106 5.091 11.896 1.00 98.19 506 THR A CA 1
ATOM 3738 C C . THR A 1 506 ? -14.107 4.348 11.011 1.00 98.19 506 THR A C 1
ATOM 3740 O O . THR A 1 506 ? -14.153 3.125 10.907 1.00 98.19 506 THR A O 1
ATOM 3743 N N . ILE A 1 507 ? -13.205 5.077 10.355 1.00 98.69 507 ILE A N 1
ATOM 3744 C CA . ILE A 1 507 ? -12.117 4.511 9.550 1.00 98.69 507 ILE A CA 1
ATOM 3745 C C . ILE A 1 507 ? -10.800 4.723 10.294 1.00 98.69 507 ILE A C 1
ATOM 3747 O O . ILE A 1 507 ? -10.456 5.862 10.605 1.00 98.69 507 ILE A O 1
ATOM 3751 N N . LEU A 1 508 ? -10.051 3.653 10.554 1.00 98.88 508 LEU A N 1
ATOM 3752 C CA . LEU A 1 508 ? -8.675 3.729 11.052 1.00 98.88 508 LEU A CA 1
ATOM 3753 C C . LEU A 1 508 ? -7.710 3.362 9.930 1.00 98.88 508 LEU A C 1
ATOM 3755 O O . LEU A 1 508 ? -7.824 2.276 9.368 1.00 98.88 508 LEU A O 1
ATOM 3759 N N . ASN A 1 509 ? -6.757 4.237 9.618 1.00 98.81 509 ASN A N 1
ATOM 3760 C CA . ASN A 1 509 ? -5.787 4.048 8.544 1.00 98.81 509 ASN A CA 1
ATOM 3761 C C . ASN A 1 509 ? -4.359 4.010 9.078 1.00 98.81 509 ASN A C 1
ATOM 3763 O O . ASN A 1 509 ? -3.922 4.961 9.726 1.00 98.81 509 ASN A O 1
ATOM 3767 N N . ALA A 1 510 ? -3.625 2.963 8.705 1.00 97.94 510 ALA A N 1
ATOM 3768 C CA . ALA A 1 510 ? -2.177 2.879 8.834 1.00 97.94 510 ALA A CA 1
ATOM 3769 C C . ALA A 1 510 ? -1.498 2.917 7.451 1.00 97.94 510 ALA A C 1
ATOM 3771 O O . ALA A 1 510 ? -2.127 2.640 6.418 1.00 97.94 510 ALA A O 1
ATOM 3772 N N . ASN A 1 511 ? -0.207 3.261 7.400 1.00 96.12 511 ASN A N 1
ATOM 3773 C CA . ASN A 1 511 ? 0.570 3.157 6.162 1.00 96.12 511 ASN A CA 1
ATOM 3774 C C . ASN A 1 511 ? 0.663 1.697 5.681 1.00 96.12 511 ASN A C 1
ATOM 3776 O O . ASN A 1 511 ? 0.638 0.759 6.472 1.00 96.12 511 ASN A O 1
ATOM 3780 N N . GLY A 1 512 ? 0.780 1.492 4.370 1.00 88.25 512 GLY A N 1
ATOM 3781 C CA . GLY A 1 512 ? 0.816 0.150 3.780 1.00 88.25 512 GLY A CA 1
ATOM 3782 C C . GLY A 1 512 ? 2.211 -0.470 3.642 1.00 88.25 512 GLY A C 1
ATOM 3783 O O . GLY A 1 512 ? 2.321 -1.578 3.124 1.00 88.25 512 GLY A O 1
ATOM 3784 N N . PHE A 1 513 ? 3.270 0.209 4.094 1.00 91.06 513 PHE A N 1
ATOM 3785 C CA . PHE A 1 513 ? 4.632 -0.331 4.167 1.00 91.06 513 PHE A CA 1
ATOM 3786 C C . PHE A 1 513 ? 5.318 0.088 5.471 1.00 91.06 513 PHE A C 1
ATOM 3788 O O . PHE A 1 513 ? 4.875 1.018 6.145 1.00 91.06 513 PHE A O 1
ATOM 3795 N N . LYS A 1 514 ? 6.406 -0.605 5.825 1.00 90.69 514 LYS A N 1
ATOM 3796 C CA . LYS A 1 514 ? 7.148 -0.359 7.069 1.00 90.69 514 LYS A CA 1
ATOM 3797 C C . LYS A 1 514 ? 7.588 1.101 7.188 1.00 90.69 514 LYS A C 1
ATOM 3799 O O . LYS A 1 514 ? 8.188 1.647 6.267 1.00 90.69 514 LYS A O 1
ATOM 3804 N N . VAL A 1 515 ? 7.328 1.709 8.338 1.00 88.75 515 VAL A N 1
ATOM 3805 C CA . VAL A 1 515 ? 7.830 3.045 8.675 1.00 88.75 515 VAL A CA 1
ATOM 3806 C C . VAL A 1 515 ? 9.261 2.911 9.184 1.00 88.75 515 VAL A C 1
ATOM 3808 O O . VAL A 1 515 ? 9.598 1.912 9.818 1.00 88.75 515 VAL A O 1
ATOM 3811 N N . ASN A 1 516 ? 10.126 3.878 8.869 1.00 88.19 516 ASN A N 1
ATOM 3812 C CA . ASN A 1 516 ? 11.521 3.868 9.313 1.00 88.19 516 ASN A CA 1
ATOM 3813 C C . ASN A 1 516 ? 12.265 2.559 8.946 1.00 88.19 516 ASN A C 1
ATOM 3815 O O . ASN A 1 516 ? 13.162 2.121 9.663 1.00 88.19 516 ASN A O 1
ATOM 3819 N N . GLN A 1 517 ? 11.883 1.925 7.827 1.00 84.69 517 GLN A N 1
ATOM 3820 C CA . GLN A 1 517 ? 12.342 0.619 7.313 1.00 84.69 517 GLN A CA 1
ATOM 3821 C C . GLN A 1 517 ? 11.992 -0.625 8.151 1.00 84.69 517 GLN A C 1
ATOM 3823 O O . GLN A 1 517 ? 11.951 -1.733 7.606 1.00 84.69 517 GLN A O 1
ATOM 3828 N N . SER A 1 518 ? 11.736 -0.485 9.451 1.00 89.38 518 SER A N 1
ATOM 3829 C CA . SER A 1 518 ? 11.590 -1.620 10.371 1.00 89.38 518 SER A CA 1
ATOM 3830 C C . SER A 1 518 ? 10.239 -1.674 11.079 1.00 89.38 518 SER A C 1
ATOM 3832 O O . SER A 1 518 ? 9.765 -2.771 11.380 1.00 89.38 518 SER A O 1
ATOM 3834 N N . GLU A 1 519 ? 9.594 -0.532 11.305 1.00 90.88 519 GLU A N 1
ATOM 3835 C CA . GLU A 1 519 ? 8.410 -0.434 12.148 1.00 90.88 519 GLU A CA 1
ATOM 3836 C C . GLU A 1 519 ? 7.153 -0.856 11.388 1.00 90.88 519 GLU A C 1
ATOM 3838 O O . GLU A 1 519 ? 6.824 -0.316 10.327 1.00 90.88 519 GLU A O 1
ATOM 3843 N N . LYS A 1 520 ? 6.430 -1.832 11.943 1.00 94.56 520 LYS A N 1
ATOM 3844 C CA . LYS A 1 520 ? 5.157 -2.303 11.400 1.00 94.56 520 LYS A CA 1
ATOM 3845 C C . LYS A 1 520 ? 4.067 -1.245 11.654 1.00 94.56 520 LYS A C 1
ATOM 3847 O O . LYS A 1 520 ? 3.863 -0.881 12.811 1.00 94.56 520 LYS A O 1
ATOM 3852 N N . PRO A 1 521 ? 3.366 -0.759 10.617 1.00 96.25 521 PRO A N 1
ATOM 3853 C CA . PRO A 1 521 ? 2.211 0.110 10.800 1.00 96.25 521 PRO A CA 1
ATOM 3854 C C . PRO A 1 521 ? 1.032 -0.658 11.403 1.00 96.25 521 PRO A C 1
ATOM 3856 O O . PRO A 1 521 ? 0.798 -1.815 11.046 1.00 96.25 521 PRO A O 1
ATOM 3859 N N . LEU A 1 522 ? 0.274 -0.010 12.285 1.00 98.31 522 LEU A N 1
ATOM 3860 C CA . LEU A 1 522 ? -0.835 -0.616 13.024 1.00 98.31 522 LEU A CA 1
ATOM 3861 C C . LEU A 1 522 ? -2.070 0.285 12.969 1.00 98.31 522 LEU A C 1
ATOM 3863 O O . LEU A 1 522 ? -1.986 1.501 13.128 1.00 98.31 522 LEU A O 1
ATOM 3867 N N . ALA A 1 523 ? -3.246 -0.297 12.764 1.00 98.56 523 ALA A N 1
ATOM 3868 C CA . ALA A 1 523 ? -4.480 0.457 12.942 1.00 98.56 523 ALA A CA 1
ATOM 3869 C C . ALA A 1 523 ? -4.781 0.651 14.434 1.00 98.56 523 ALA A C 1
ATOM 3871 O O . ALA A 1 523 ? -5.189 1.743 14.827 1.00 98.56 523 ALA A O 1
ATOM 3872 N N . ILE A 1 524 ? -4.548 -0.380 15.252 1.00 98.75 524 ILE A N 1
ATOM 3873 C CA . ILE A 1 524 ? -4.749 -0.332 16.703 1.00 98.75 524 ILE A CA 1
ATOM 3874 C C . ILE A 1 524 ? -3.539 -0.952 17.398 1.00 98.75 524 ILE A C 1
ATOM 3876 O O . ILE A 1 524 ? -3.118 -2.053 17.045 1.00 98.75 524 ILE A O 1
ATOM 3880 N N . LEU A 1 525 ? -2.999 -0.226 18.369 1.00 98.44 525 LEU A N 1
ATOM 3881 C CA . LEU A 1 525 ? -1.930 -0.656 19.261 1.00 98.44 525 LEU A CA 1
ATOM 3882 C C . LEU A 1 525 ? -2.437 -0.610 20.708 1.00 98.44 525 LEU A C 1
ATOM 3884 O O . LEU A 1 525 ? -3.023 0.394 21.106 1.00 98.44 525 LEU A O 1
ATOM 3888 N N . GLY A 1 526 ? -2.211 -1.659 21.485 1.00 97.50 526 GLY A N 1
ATOM 3889 C CA . GLY A 1 526 ? -2.438 -1.659 22.931 1.00 97.50 526 GLY A CA 1
ATOM 3890 C C . GLY A 1 526 ? -1.176 -1.351 23.735 1.00 97.50 526 GLY A C 1
ATOM 3891 O O . GLY A 1 526 ? -0.150 -0.916 23.191 1.00 97.50 526 GLY A O 1
ATOM 3892 N N . ASP A 1 527 ? -1.252 -1.562 25.043 1.00 95.31 527 ASP A N 1
ATOM 3893 C CA . ASP A 1 527 ? -0.123 -1.455 25.964 1.00 95.31 527 ASP A CA 1
ATOM 3894 C C . ASP A 1 527 ? -0.008 -2.680 26.883 1.00 95.31 527 ASP A C 1
ATOM 3896 O O . ASP A 1 527 ? -0.241 -3.790 26.440 1.00 95.31 527 ASP A O 1
ATOM 3900 N N . ALA A 1 528 ? 0.521 -2.535 28.098 1.00 93.81 528 ALA A N 1
ATOM 3901 C CA . ALA A 1 528 ? 0.669 -3.666 29.019 1.00 93.81 528 ALA A CA 1
ATOM 3902 C C . ALA A 1 528 ? -0.550 -3.845 29.951 1.00 93.81 528 ALA A C 1
ATOM 3904 O O . ALA A 1 528 ? -0.530 -4.707 30.834 1.00 93.81 528 ALA A O 1
ATOM 3905 N N . GLY A 1 529 ? -1.550 -2.964 29.835 1.00 93.50 529 GLY A N 1
ATOM 3906 C CA . GLY A 1 529 ? -2.770 -2.988 30.629 1.00 93.50 529 GLY A CA 1
ATOM 3907 C C . GLY A 1 529 ? -3.904 -3.730 29.930 1.00 93.50 529 GLY A C 1
ATOM 3908 O O . GLY A 1 529 ? -3.778 -4.157 28.798 1.00 93.50 529 GLY A O 1
ATOM 3909 N N . SER A 1 530 ? -5.053 -3.856 30.598 1.00 94.62 530 SER A N 1
ATOM 3910 C CA . SER A 1 530 ? -6.250 -4.430 29.964 1.00 94.62 530 SER A CA 1
ATOM 3911 C C . SER A 1 530 ? -6.892 -3.404 29.030 1.00 94.62 530 SER A C 1
ATOM 3913 O O . SER A 1 530 ? -7.402 -2.379 29.487 1.00 94.62 530 SER A O 1
ATOM 3915 N N . ASN A 1 531 ? -6.861 -3.647 27.726 1.00 96.50 531 ASN A N 1
ATOM 3916 C CA . ASN A 1 531 ? -7.408 -2.763 26.706 1.00 96.50 531 ASN A CA 1
ATOM 3917 C C . ASN A 1 531 ? -8.756 -3.294 26.201 1.00 96.50 531 ASN A C 1
ATOM 3919 O O . ASN A 1 531 ? -8.910 -4.481 25.927 1.00 96.50 531 ASN A O 1
ATOM 3923 N N . GLN A 1 532 ? -9.748 -2.413 26.027 1.00 97.44 532 GLN A N 1
ATOM 3924 C CA . GLN A 1 532 ? -11.048 -2.811 25.474 1.00 97.44 532 GLN A CA 1
ATOM 3925 C C . GLN A 1 532 ? -11.384 -2.025 24.215 1.00 97.44 532 GLN A C 1
ATOM 3927 O O . GLN A 1 532 ? -11.379 -0.792 24.206 1.00 97.44 532 GLN A O 1
ATOM 3932 N N . VAL A 1 533 ? -11.729 -2.737 23.147 1.00 98.44 533 VAL A N 1
ATOM 3933 C CA . VAL A 1 533 ? -12.051 -2.150 21.847 1.00 98.44 533 VAL A CA 1
ATOM 3934 C C . VAL A 1 533 ? -13.350 -2.737 21.318 1.00 98.44 533 VAL A C 1
ATOM 3936 O O . VAL A 1 533 ? -13.484 -3.942 21.130 1.00 98.44 533 VAL A O 1
ATOM 3939 N N . VAL A 1 534 ? -14.311 -1.872 21.000 1.00 98.12 534 VAL A N 1
ATOM 3940 C CA . VAL A 1 534 ? -15.603 -2.271 20.432 1.00 98.12 534 VAL A CA 1
ATOM 3941 C C . VAL A 1 534 ? -15.779 -1.639 19.060 1.00 98.12 534 VAL A C 1
ATOM 3943 O O . VAL A 1 534 ? -15.866 -0.420 18.932 1.00 98.12 534 VAL A O 1
ATOM 3946 N N . LEU A 1 535 ? -15.874 -2.471 18.027 1.00 98.06 535 LEU A N 1
ATOM 3947 C CA . LEU A 1 535 ? -16.075 -2.068 16.638 1.00 98.06 535 LEU A CA 1
ATOM 3948 C C . LEU A 1 535 ? -17.533 -2.303 16.246 1.00 98.06 535 LEU A C 1
ATOM 3950 O O . LEU A 1 535 ? -18.027 -3.420 16.367 1.00 98.06 535 LEU A O 1
ATOM 3954 N N . THR A 1 536 ? -18.222 -1.274 15.755 1.00 95.75 536 THR A N 1
ATOM 3955 C CA . THR A 1 536 ? -19.652 -1.349 15.403 1.00 95.75 536 THR A CA 1
ATOM 3956 C C . THR A 1 536 ? -19.962 -0.719 14.048 1.00 95.75 536 THR A C 1
ATOM 3958 O O . THR A 1 536 ? -19.241 0.179 13.587 1.00 95.75 536 THR A O 1
ATOM 3961 N N . ASN A 1 537 ? -21.079 -1.134 13.439 1.00 93.12 537 ASN A N 1
ATOM 3962 C CA . ASN A 1 537 ? -21.590 -0.600 12.177 1.00 93.12 537 ASN A CA 1
ATOM 3963 C C . ASN A 1 537 ? -20.523 -0.655 11.063 1.00 93.12 537 ASN A C 1
ATOM 3965 O O . ASN A 1 537 ? -19.690 -1.552 11.027 1.00 93.12 537 ASN A O 1
ATOM 3969 N N . GLN A 1 538 ? -20.513 0.303 10.133 1.00 93.75 538 GLN A N 1
ATOM 3970 C CA . GLN A 1 538 ? -19.584 0.326 8.994 1.00 93.75 538 GLN A CA 1
ATOM 3971 C C . GLN A 1 538 ? -18.173 0.811 9.383 1.00 93.75 538 GLN A C 1
ATOM 3973 O O . GLN A 1 538 ? -17.583 1.624 8.679 1.00 93.75 538 GLN A O 1
ATOM 3978 N N . THR A 1 539 ? -17.639 0.369 10.522 1.00 97.69 539 THR A N 1
ATOM 3979 C CA . THR A 1 539 ? -16.260 0.672 10.929 1.00 97.69 539 THR A CA 1
ATOM 3980 C C . THR A 1 539 ? -15.273 -0.082 10.034 1.00 97.69 539 THR A C 1
ATOM 3982 O O . THR A 1 539 ? -15.446 -1.277 9.791 1.00 97.69 539 THR A O 1
ATOM 3985 N N . LEU A 1 540 ? -14.244 0.610 9.532 1.00 97.94 540 LEU A N 1
ATOM 3986 C CA . LEU A 1 540 ? -13.198 0.040 8.679 1.00 97.94 540 LEU A CA 1
ATOM 3987 C C . LEU A 1 540 ? -11.834 0.138 9.360 1.00 97.94 540 LEU A C 1
ATOM 3989 O O . LEU A 1 540 ? -11.369 1.229 9.683 1.00 97.94 540 LEU A O 1
ATOM 3993 N N . ILE A 1 541 ? -11.170 -1.002 9.512 1.00 98.62 541 ILE A N 1
ATOM 3994 C CA . ILE A 1 541 ? -9.829 -1.104 10.086 1.00 98.62 541 ILE A CA 1
ATOM 3995 C C . ILE A 1 541 ? -8.836 -1.395 8.959 1.00 98.62 541 ILE A C 1
ATOM 3997 O O . ILE A 1 541 ? -8.737 -2.520 8.468 1.00 98.62 541 ILE A O 1
ATOM 4001 N N . ASN A 1 542 ? -8.113 -0.365 8.522 1.00 98.50 542 ASN A N 1
ATOM 4002 C CA . ASN A 1 542 ? -7.127 -0.422 7.445 1.00 98.50 542 ASN A CA 1
ATOM 4003 C C . ASN A 1 542 ? -5.700 -0.534 8.007 1.00 98.50 542 ASN A C 1
ATOM 4005 O O . ASN A 1 542 ? -4.869 0.356 7.827 1.00 98.50 542 ASN A O 1
ATOM 4009 N N . GLY A 1 543 ? -5.426 -1.651 8.675 1.00 97.62 543 GLY A N 1
ATOM 4010 C CA . GLY A 1 543 ? -4.135 -1.990 9.268 1.00 97.62 543 GLY A CA 1
ATOM 4011 C C . GLY A 1 543 ? -4.284 -3.164 10.229 1.00 97.62 543 GLY A C 1
ATOM 4012 O O . GLY A 1 543 ? -5.397 -3.638 10.449 1.00 97.62 543 GLY A O 1
ATOM 4013 N N . ASP A 1 544 ? -3.170 -3.630 10.780 1.00 98.19 544 ASP A N 1
ATOM 4014 C CA . ASP A 1 544 ? -3.173 -4.719 11.760 1.00 98.19 544 ASP A CA 1
ATOM 4015 C C . ASP A 1 544 ? -3.549 -4.217 13.161 1.00 98.19 544 ASP A C 1
ATOM 4017 O O . ASP A 1 544 ? -3.471 -3.015 13.440 1.00 98.19 544 ASP A O 1
ATOM 4021 N N . ILE A 1 545 ? -3.968 -5.142 14.024 1.00 98.62 545 ILE A N 1
ATOM 4022 C CA . ILE A 1 545 ? -4.243 -4.904 15.447 1.00 98.62 545 ILE A CA 1
ATOM 4023 C C . ILE A 1 545 ? -3.218 -5.691 16.264 1.00 98.62 545 ILE A C 1
ATOM 4025 O O . ILE A 1 545 ? -2.964 -6.855 15.956 1.00 98.62 545 ILE A O 1
ATOM 4029 N N . ASP A 1 546 ? -2.634 -5.045 17.268 1.00 98.19 546 ASP A N 1
ATOM 4030 C CA . ASP A 1 546 ? -1.643 -5.619 18.185 1.00 98.19 546 ASP A CA 1
ATOM 4031 C C . ASP A 1 546 ? -1.874 -5.015 19.579 1.00 98.19 546 ASP A C 1
ATOM 4033 O O . ASP A 1 546 ? -1.486 -3.869 19.817 1.00 98.19 546 ASP A O 1
ATOM 4037 N N . LEU A 1 547 ? -2.584 -5.731 20.459 1.00 97.50 547 LEU A N 1
ATOM 4038 C CA . LEU A 1 547 ? -2.987 -5.219 21.780 1.00 97.50 547 LEU A CA 1
ATOM 4039 C C . LEU A 1 547 ? -1.944 -5.430 22.884 1.00 97.50 547 LEU A C 1
ATOM 4041 O O . LEU A 1 547 ? -2.040 -4.802 23.925 1.00 97.50 547 LEU A O 1
ATOM 4045 N N . LYS A 1 548 ? -0.843 -6.123 22.573 1.00 96.31 548 LYS A N 1
ATOM 4046 C CA . LYS A 1 548 ? 0.305 -6.323 23.465 1.00 96.31 548 LYS A CA 1
ATOM 4047 C C . LYS A 1 548 ? -0.013 -7.216 24.666 1.00 96.31 548 LYS A C 1
ATOM 4049 O O . LYS A 1 548 ? -0.212 -8.395 24.456 1.00 96.31 548 LYS A O 1
ATOM 4054 N N . ALA A 1 549 ? 0.225 -6.798 25.898 1.00 95.25 549 ALA A N 1
ATOM 4055 C CA . ALA A 1 549 ? 0.096 -7.699 27.045 1.00 95.25 549 ALA A CA 1
ATOM 4056 C C . ALA A 1 549 ? -1.016 -7.164 27.928 1.00 95.25 549 ALA A C 1
ATOM 4058 O O . ALA A 1 549 ? -1.121 -5.960 28.084 1.00 95.25 549 ALA A O 1
ATOM 4059 N N . GLY A 1 550 ? -1.789 -8.025 28.565 1.00 95.31 550 GLY A N 1
ATOM 4060 C CA . GLY A 1 550 ? -2.973 -7.563 29.272 1.00 95.31 550 GLY A CA 1
ATOM 4061 C C . GLY A 1 550 ? -4.046 -8.627 29.261 1.00 95.31 550 GLY A C 1
ATOM 4062 O O . GLY A 1 550 ? -3.822 -9.725 28.788 1.00 95.31 550 GLY A O 1
ATOM 4063 N N . ASN A 1 551 ? -5.201 -8.324 29.844 1.00 96.69 551 ASN A N 1
ATOM 4064 C CA . ASN A 1 551 ? -6.400 -9.118 29.596 1.00 96.69 551 ASN A CA 1
ATOM 4065 C C . ASN A 1 551 ? -7.283 -8.272 28.687 1.00 96.69 551 ASN A C 1
ATOM 4067 O O . ASN A 1 551 ? -8.088 -7.463 29.161 1.00 96.69 551 ASN A O 1
ATOM 4071 N N . ASP A 1 552 ? -7.051 -8.401 27.394 1.00 97.69 552 ASP A N 1
ATOM 4072 C CA . ASP A 1 552 ? -7.618 -7.550 26.371 1.00 97.69 552 ASP A CA 1
ATOM 4073 C C . ASP A 1 552 ? -8.964 -8.075 25.881 1.00 97.69 552 ASP A C 1
ATOM 4075 O O . ASP A 1 552 ? -9.239 -9.275 25.852 1.00 97.69 552 ASP A O 1
ATOM 4079 N N . GLU A 1 553 ? -9.836 -7.157 25.471 1.00 97.94 553 GLU A N 1
ATOM 4080 C CA . GLU A 1 553 ? -11.146 -7.494 24.926 1.00 97.94 553 GLU A CA 1
ATOM 4081 C C . GLU A 1 553 ? -11.384 -6.759 23.609 1.00 97.94 553 GLU A C 1
ATOM 4083 O O . GLU A 1 553 ? -11.471 -5.530 23.554 1.00 97.94 553 GLU A O 1
ATOM 4088 N N . LEU A 1 554 ? -11.554 -7.522 22.530 1.00 98.38 554 LEU A N 1
ATOM 4089 C CA . LEU A 1 554 ? -11.942 -7.004 21.224 1.00 98.38 554 LEU A CA 1
ATOM 4090 C C . LEU A 1 554 ? -13.336 -7.511 20.856 1.00 98.38 554 LEU A C 1
ATOM 4092 O O . LEU A 1 554 ? -13.594 -8.709 20.812 1.00 98.38 554 LEU A O 1
ATOM 4096 N N . THR A 1 555 ? -14.240 -6.595 20.520 1.00 97.81 555 THR A N 1
ATOM 4097 C CA . THR A 1 555 ? -15.577 -6.922 20.014 1.00 97.81 555 THR A CA 1
ATOM 4098 C C . THR A 1 555 ? -15.744 -6.468 18.571 1.00 97.81 555 THR A C 1
ATOM 4100 O O . THR A 1 555 ? -15.724 -5.273 18.277 1.00 97.81 555 THR A O 1
ATOM 4103 N N . ILE A 1 556 ? -16.003 -7.418 17.674 1.00 97.06 556 ILE A N 1
ATOM 4104 C CA . ILE A 1 556 ? -16.485 -7.176 16.311 1.00 97.06 556 ILE A CA 1
ATOM 4105 C C . ILE A 1 556 ? -18.003 -7.330 16.348 1.00 97.06 556 ILE A C 1
ATOM 4107 O O . ILE A 1 556 ? -18.528 -8.438 16.291 1.00 97.06 556 ILE A O 1
ATOM 4111 N N . ALA A 1 557 ? -18.723 -6.221 16.509 1.00 93.88 557 ALA A N 1
ATOM 4112 C CA . ALA A 1 557 ? -20.122 -6.262 16.932 1.00 93.88 557 ALA A CA 1
ATOM 4113 C C . ALA A 1 557 ? -21.110 -6.762 15.872 1.00 93.88 557 ALA A C 1
ATOM 4115 O O . ALA A 1 557 ? -22.209 -7.177 16.236 1.00 93.88 557 ALA A O 1
ATOM 4116 N N . ASP A 1 558 ? -20.770 -6.669 14.585 1.00 91.44 558 ASP A N 1
ATOM 4117 C CA . ASP A 1 558 ? -21.652 -7.061 13.488 1.00 91.44 558 ASP A CA 1
ATOM 4118 C C . ASP A 1 558 ? -20.893 -7.283 12.166 1.00 91.44 558 ASP A C 1
ATOM 4120 O O . ASP A 1 558 ? -19.689 -7.051 12.053 1.00 91.44 558 ASP A O 1
ATOM 4124 N N . ASN A 1 559 ? -21.618 -7.731 11.137 1.00 91.00 559 ASN A N 1
ATOM 4125 C CA . ASN A 1 559 ? -21.076 -8.065 9.819 1.00 91.00 559 ASN A CA 1
ATOM 4126 C C . ASN A 1 559 ? -20.793 -6.845 8.917 1.00 91.00 559 ASN A C 1
ATOM 4128 O O . ASN A 1 559 ? -20.361 -7.024 7.775 1.00 91.00 559 ASN A O 1
ATOM 4132 N N . GLN A 1 560 ? -21.106 -5.626 9.364 1.00 92.75 560 GLN A N 1
ATOM 4133 C CA . GLN A 1 560 ? -20.775 -4.392 8.648 1.00 92.75 560 GLN A CA 1
ATOM 4134 C C . GLN A 1 560 ? -19.363 -3.906 8.981 1.00 92.75 560 GLN A C 1
ATOM 4136 O O . GLN A 1 560 ? -18.783 -3.176 8.170 1.00 92.75 560 GLN A O 1
ATOM 4141 N N . VAL A 1 561 ? -18.804 -4.332 10.120 1.00 95.06 561 VAL A N 1
ATOM 4142 C CA . VAL A 1 561 ? -17.408 -4.077 10.480 1.00 95.06 561 VAL A CA 1
ATOM 4143 C C . VAL A 1 561 ? -16.502 -4.780 9.477 1.00 95.06 561 VAL A C 1
ATOM 4145 O O . VAL A 1 561 ? -16.693 -5.952 9.147 1.00 95.06 561 VAL A O 1
ATOM 4148 N N . ARG A 1 562 ? -15.497 -4.059 8.978 1.00 94.75 562 ARG A N 1
ATOM 4149 C CA . ARG A 1 562 ? -14.525 -4.596 8.024 1.00 94.75 562 ARG A CA 1
ATOM 4150 C C . ARG A 1 562 ? -13.116 -4.456 8.554 1.00 94.75 562 ARG A C 1
ATOM 4152 O O . ARG A 1 562 ? -12.655 -3.352 8.838 1.00 94.75 562 ARG A O 1
ATOM 4159 N N . PHE A 1 563 ? -12.421 -5.580 8.596 1.00 96.38 563 PHE A N 1
ATOM 4160 C CA . PHE A 1 563 ? -10.999 -5.637 8.867 1.00 96.38 563 PHE A CA 1
ATOM 4161 C C . PHE A 1 563 ? -10.252 -5.889 7.557 1.00 96.38 563 PHE A C 1
ATOM 4163 O O . PHE A 1 563 ? -10.440 -6.916 6.914 1.00 96.38 563 PHE A O 1
ATOM 4170 N N . ASN A 1 564 ? -9.438 -4.921 7.141 1.00 96.44 564 ASN A N 1
ATOM 4171 C CA . ASN A 1 564 ? -8.638 -4.990 5.918 1.00 96.44 564 ASN A CA 1
ATOM 4172 C C . ASN A 1 564 ? -7.159 -5.300 6.203 1.00 96.44 564 ASN A C 1
ATOM 4174 O O . ASN A 1 564 ? -6.370 -5.421 5.256 1.00 96.44 564 ASN A O 1
ATOM 4178 N N . GLY A 1 565 ? -6.763 -5.398 7.477 1.00 94.69 565 GLY A N 1
ATOM 4179 C CA . GLY A 1 565 ? -5.447 -5.877 7.893 1.00 94.69 565 GLY A CA 1
ATOM 4180 C C . GLY A 1 565 ? -5.225 -7.359 7.572 1.00 94.69 565 GLY A C 1
ATOM 4181 O O . GLY A 1 565 ? -6.043 -8.019 6.936 1.00 94.69 565 GLY A O 1
ATOM 4182 N N . GLN A 1 566 ? -4.073 -7.870 7.977 1.00 93.56 566 GLN A N 1
ATOM 4183 C CA . GLN A 1 566 ? -3.666 -9.267 7.862 1.00 93.56 566 GLN A CA 1
ATOM 4184 C C . GLN A 1 566 ? -3.744 -9.996 9.204 1.00 93.56 566 GLN A C 1
ATOM 4186 O O . GLN A 1 566 ? -4.051 -11.189 9.217 1.00 93.56 566 GLN A O 1
ATOM 4191 N N . THR A 1 567 ? -3.462 -9.298 10.311 1.00 96.94 567 THR A N 1
ATOM 4192 C CA . THR A 1 567 ? -3.353 -9.912 11.641 1.00 96.94 567 THR A CA 1
ATOM 4193 C C . THR A 1 567 ? -4.088 -9.121 12.715 1.00 96.94 567 THR A C 1
ATOM 4195 O O . THR A 1 567 ? -3.905 -7.906 12.828 1.00 96.94 567 THR A O 1
ATOM 4198 N N . ILE A 1 568 ? -4.839 -9.838 13.542 1.00 98.31 568 ILE A N 1
ATOM 4199 C CA . ILE A 1 568 ? -5.286 -9.406 14.862 1.00 98.31 568 ILE A CA 1
ATOM 4200 C C . ILE A 1 568 ? -4.485 -10.219 15.878 1.00 98.31 568 ILE A C 1
ATOM 4202 O O . ILE A 1 568 ? -4.527 -11.445 15.841 1.00 98.31 568 ILE A O 1
ATOM 4206 N N . ASP A 1 569 ? -3.735 -9.547 16.737 1.00 98.12 569 ASP A N 1
ATOM 4207 C CA . ASP A 1 569 ? -2.974 -10.161 17.823 1.00 98.12 569 ASP A CA 1
ATOM 4208 C C . ASP A 1 569 ? -3.388 -9.488 19.133 1.00 98.12 569 ASP A C 1
ATOM 4210 O O . ASP A 1 569 ? -3.272 -8.265 19.250 1.00 98.12 569 ASP A O 1
ATOM 4214 N N . LEU A 1 570 ? -3.942 -10.260 20.069 1.00 98.00 570 LEU A N 1
ATOM 4215 C CA . LEU A 1 570 ? -4.295 -9.751 21.399 1.00 98.00 570 LEU A CA 1
ATOM 4216 C C . LEU A 1 570 ? -3.108 -9.903 22.370 1.00 98.00 570 LEU A C 1
ATOM 4218 O O . LEU A 1 570 ? -3.046 -9.210 23.369 1.00 98.00 570 LEU A O 1
ATOM 4222 N N . GLY A 1 571 ? -2.090 -10.673 21.970 1.00 96.38 571 GLY A N 1
ATOM 4223 C CA . GLY A 1 571 ? -0.805 -10.809 22.634 1.00 96.38 571 GLY A CA 1
ATOM 4224 C C . GLY A 1 571 ? -0.826 -11.696 23.879 1.00 96.38 571 GLY A C 1
ATOM 4225 O O . GLY A 1 571 ? -1.108 -12.872 23.745 1.00 96.38 571 GLY A O 1
ATOM 4226 N N . ASN A 1 572 ? -0.345 -11.243 25.035 1.00 95.06 572 ASN A N 1
ATOM 4227 C CA . ASN A 1 572 ? -0.187 -12.132 26.196 1.00 95.06 572 ASN A CA 1
ATOM 4228 C C . ASN A 1 572 ? -1.193 -11.810 27.304 1.00 95.06 572 ASN A C 1
ATOM 4230 O O . ASN A 1 572 ? -1.010 -10.806 27.997 1.00 95.06 572 ASN A O 1
ATOM 4234 N N . GLY A 1 573 ? -2.066 -12.766 27.617 1.00 94.94 573 GLY A N 1
ATOM 4235 C CA . GLY A 1 573 ? -2.809 -12.815 28.871 1.00 94.94 573 GLY A CA 1
ATOM 4236 C C . GLY A 1 573 ? -4.029 -13.721 28.799 1.00 94.94 573 GLY A C 1
ATOM 4237 O O . GLY A 1 573 ? -3.920 -14.869 28.376 1.00 94.94 573 GLY A O 1
ATOM 4238 N N . LEU A 1 574 ? -5.156 -13.264 29.346 1.00 96.38 574 LEU A N 1
ATOM 4239 C CA . LEU A 1 574 ? -6.450 -13.941 29.230 1.00 96.38 574 LEU A CA 1
ATOM 4240 C C . LEU A 1 574 ? -7.366 -13.105 28.343 1.00 96.38 574 LEU A C 1
ATOM 4242 O O . LEU A 1 574 ? -8.253 -12.399 28.837 1.00 96.38 574 LEU A O 1
ATOM 4246 N N . ASP A 1 575 ? -7.135 -13.207 27.042 1.00 98.00 575 ASP A N 1
ATOM 4247 C CA . ASP A 1 575 ? -7.700 -12.305 26.058 1.00 98.00 575 ASP A CA 1
ATOM 4248 C C . ASP A 1 575 ? -9.008 -12.836 25.466 1.00 98.00 575 ASP A C 1
ATOM 4250 O O . ASP A 1 575 ? -9.235 -14.044 25.312 1.00 98.00 575 ASP A O 1
ATOM 4254 N N . LYS A 1 576 ? -9.904 -11.903 25.135 1.00 98.19 576 LYS A N 1
ATOM 4255 C CA . LYS A 1 576 ? -11.258 -12.187 24.659 1.00 98.19 576 LYS A CA 1
ATOM 4256 C C . LYS A 1 576 ? -11.533 -11.566 23.304 1.00 98.19 576 LYS A C 1
ATOM 4258 O O . LYS A 1 576 ? -11.420 -10.355 23.114 1.00 98.19 576 LYS A O 1
ATOM 4263 N N . LEU A 1 577 ? -12.017 -12.390 22.379 1.00 98.31 577 LEU A N 1
ATOM 4264 C CA . LEU A 1 577 ? -12.506 -11.937 21.080 1.00 98.31 577 LEU A CA 1
ATOM 4265 C C . LEU A 1 577 ? -13.982 -12.289 20.901 1.00 98.31 577 LEU A C 1
ATOM 4267 O O . LEU A 1 577 ? -14.359 -13.456 20.803 1.00 98.31 577 LEU A O 1
ATOM 4271 N N . HIS A 1 578 ? -14.817 -11.262 20.787 1.00 97.50 578 HIS A N 1
ATOM 4272 C CA . HIS A 1 578 ? -16.249 -11.402 20.568 1.00 97.50 578 HIS A CA 1
ATOM 4273 C C . HIS A 1 578 ? -16.609 -11.189 19.097 1.00 97.50 578 HIS A C 1
ATOM 4275 O O . HIS A 1 578 ? -16.349 -10.127 18.524 1.00 97.50 578 HIS A O 1
ATOM 4281 N N . PHE A 1 579 ? -17.300 -12.166 18.512 1.00 96.44 579 PHE A N 1
ATOM 4282 C CA . PHE A 1 579 ? -18.018 -12.009 17.251 1.00 96.44 579 PHE A CA 1
ATOM 4283 C C . PHE A 1 579 ? -19.502 -11.807 17.530 1.00 96.44 579 PHE A C 1
ATOM 4285 O O . PHE A 1 579 ? -20.201 -12.728 17.949 1.00 96.44 579 PHE A O 1
ATOM 4292 N N . GLY A 1 580 ? -19.992 -10.598 17.285 1.00 93.38 580 GLY A N 1
ATOM 4293 C CA . GLY A 1 580 ? -21.352 -10.190 17.608 1.00 93.38 580 GLY A CA 1
ATOM 4294 C C . GLY A 1 580 ? -21.511 -9.707 19.050 1.00 93.38 580 GLY A C 1
ATOM 4295 O O . GLY A 1 580 ? -20.671 -9.939 19.922 1.00 93.38 580 GLY A O 1
ATOM 4296 N N . GLN A 1 581 ? -22.641 -9.056 19.318 1.00 87.88 581 GLN A N 1
ATOM 4297 C CA . GLN A 1 581 ? -23.058 -8.680 20.671 1.00 87.88 581 GLN A CA 1
ATOM 4298 C C . GLN A 1 581 ? -24.212 -9.577 21.119 1.00 87.88 581 GLN A C 1
ATOM 4300 O O . GLN A 1 581 ? -25.157 -9.803 20.368 1.00 87.88 581 GLN A O 1
ATOM 4305 N N . SER A 1 582 ? -24.176 -10.049 22.365 1.00 75.88 582 SER A N 1
ATOM 4306 C CA . SER A 1 582 ? -25.183 -10.959 22.939 1.00 75.88 582 SER A CA 1
ATOM 4307 C C . SER A 1 582 ? -26.621 -10.418 22.891 1.00 75.88 582 SER A C 1
ATOM 4309 O O . SER A 1 582 ? -27.581 -11.186 22.880 1.00 75.88 582 SER A O 1
ATOM 4311 N N . ASN A 1 583 ? -26.784 -9.095 22.822 1.00 72.44 583 ASN A N 1
ATOM 4312 C CA . ASN A 1 583 ? -28.067 -8.398 22.747 1.00 72.44 583 ASN A CA 1
ATOM 4313 C C . ASN A 1 583 ? -28.484 -7.981 21.320 1.00 72.44 583 ASN A C 1
ATOM 4315 O O . ASN A 1 583 ? -29.541 -7.367 21.159 1.00 72.44 583 ASN A O 1
ATOM 4319 N N . ARG A 1 584 ? -27.694 -8.295 20.283 1.00 68.12 584 ARG A N 1
ATOM 4320 C CA . ARG A 1 584 ? -27.993 -7.953 18.884 1.00 68.12 584 ARG A CA 1
ATOM 4321 C C . ARG A 1 584 ? -27.982 -9.193 18.002 1.00 68.12 584 ARG A C 1
ATOM 4323 O O . ARG A 1 584 ? -26.934 -9.741 17.690 1.00 68.12 584 ARG A O 1
ATOM 4330 N N . LYS A 1 585 ? -29.163 -9.585 17.522 1.00 60.22 585 LYS A N 1
ATOM 4331 C CA . LYS A 1 585 ? -29.292 -10.619 16.490 1.00 60.22 585 LYS A CA 1
ATOM 4332 C C . LYS A 1 585 ? -29.253 -9.968 15.110 1.00 60.22 585 LYS A C 1
ATOM 4334 O O . LYS A 1 585 ? -30.256 -9.421 14.659 1.00 60.22 585 LYS A O 1
ATOM 4339 N N . ASN A 1 586 ? -28.094 -10.002 14.459 1.00 68.12 586 ASN A N 1
ATOM 4340 C CA . ASN A 1 586 ? -27.963 -9.668 13.041 1.00 68.12 586 ASN A CA 1
ATOM 4341 C C . ASN A 1 586 ? -28.082 -10.937 12.190 1.00 68.12 586 ASN A C 1
ATOM 4343 O O . ASN A 1 586 ? -27.615 -11.995 12.593 1.00 68.12 586 ASN A O 1
ATOM 4347 N N . SER A 1 587 ? -28.704 -10.829 11.012 1.00 70.19 587 SER A N 1
ATOM 4348 C CA . SER A 1 587 ? -29.046 -11.988 10.168 1.00 70.19 587 SER A CA 1
ATOM 4349 C C . SER A 1 587 ? -27.945 -12.435 9.206 1.00 70.19 587 SER A C 1
ATOM 4351 O O . SER A 1 587 ? -28.132 -13.396 8.468 1.00 70.19 587 SER A O 1
ATOM 4353 N N . GLN A 1 588 ? -26.833 -11.705 9.136 1.00 89.56 588 GLN A N 1
ATOM 4354 C CA . GLN A 1 588 ? -25.752 -11.977 8.192 1.00 89.56 588 GLN A CA 1
ATOM 4355 C C . GLN A 1 588 ? -24.487 -12.375 8.946 1.00 89.56 588 GLN A C 1
ATOM 4357 O O . GLN A 1 588 ? -24.148 -11.700 9.919 1.00 89.56 588 GLN A O 1
ATOM 4362 N N . PRO A 1 589 ? -23.756 -13.406 8.497 1.00 92.38 589 PRO A N 1
ATOM 4363 C CA . PRO A 1 589 ? -22.613 -13.896 9.243 1.00 92.38 589 PRO A CA 1
ATOM 4364 C C . PRO A 1 589 ? -21.427 -12.929 9.190 1.00 92.38 589 PRO A C 1
ATOM 4366 O O . PRO A 1 589 ? -21.154 -12.311 8.152 1.00 92.38 589 PRO A O 1
ATOM 4369 N N . ILE A 1 590 ? -20.691 -12.830 10.297 1.00 93.81 590 ILE A N 1
ATOM 4370 C CA . ILE A 1 590 ? -19.383 -12.168 10.337 1.00 93.81 590 ILE A CA 1
ATOM 4371 C C . ILE A 1 590 ? -18.397 -13.027 9.547 1.00 93.81 590 ILE A C 1
ATOM 4373 O O . ILE A 1 590 ? -18.340 -14.239 9.726 1.00 93.81 590 ILE A O 1
ATOM 4377 N N . LYS A 1 591 ? -17.628 -12.419 8.641 1.00 92.75 591 LYS A N 1
ATOM 4378 C CA . LYS A 1 591 ? -16.633 -13.134 7.831 1.00 92.75 591 LYS A CA 1
ATOM 4379 C C . LYS A 1 591 ? -15.238 -12.880 8.381 1.00 92.75 591 LYS A C 1
ATOM 4381 O O . LYS A 1 591 ? -14.856 -11.727 8.569 1.00 92.75 591 LYS A O 1
ATOM 4386 N N . VAL A 1 592 ? -14.487 -13.955 8.576 1.00 94.19 592 VAL A N 1
ATOM 4387 C CA . VAL A 1 592 ? -13.105 -13.923 9.055 1.00 94.19 592 VAL A CA 1
ATOM 4388 C C . VAL A 1 592 ? -12.222 -14.538 7.981 1.00 94.19 592 VAL A C 1
ATOM 4390 O O . VAL A 1 592 ? -12.347 -15.720 7.674 1.00 94.19 592 VAL A O 1
ATOM 4393 N N . ASP A 1 593 ? -11.355 -13.723 7.390 1.00 91.38 593 ASP A N 1
ATOM 4394 C CA . ASP A 1 593 ? -10.442 -14.094 6.300 1.00 91.38 593 ASP A CA 1
ATOM 4395 C C . ASP A 1 593 ? -8.994 -13.646 6.577 1.00 91.38 593 ASP A C 1
ATOM 4397 O O . ASP A 1 593 ? -8.183 -13.477 5.663 1.00 91.38 593 ASP A O 1
ATOM 4401 N N . TYR A 1 594 ? -8.690 -13.451 7.860 1.00 93.00 594 TYR A N 1
ATOM 4402 C CA . TYR A 1 594 ? -7.439 -12.938 8.411 1.00 93.00 594 TYR A CA 1
ATOM 4403 C C . TYR A 1 594 ? -6.934 -13.842 9.541 1.00 93.00 594 TYR A C 1
ATOM 4405 O O . TYR A 1 594 ? -7.619 -14.772 9.978 1.00 93.00 594 TYR A O 1
ATOM 4413 N N . ALA A 1 595 ? -5.705 -13.592 9.989 1.00 96.00 595 ALA A N 1
ATOM 4414 C CA . ALA A 1 595 ? -5.124 -14.316 11.107 1.00 96.00 595 ALA A CA 1
ATOM 4415 C C . ALA A 1 595 ? -5.515 -13.670 12.445 1.00 96.00 595 ALA A C 1
ATOM 4417 O O . ALA A 1 595 ? -5.491 -12.445 12.569 1.00 96.00 595 ALA A O 1
ATOM 4418 N N . ILE A 1 596 ? -5.847 -14.503 13.426 1.00 97.31 596 ILE A N 1
ATOM 4419 C CA . ILE A 1 596 ? -6.116 -14.155 14.818 1.00 97.31 596 ILE A CA 1
ATOM 4420 C C . ILE A 1 596 ? -5.123 -14.935 15.677 1.00 97.31 596 ILE A C 1
ATOM 4422 O O . ILE A 1 596 ? -5.044 -16.164 15.581 1.00 97.31 596 ILE A O 1
ATOM 4426 N N . TYR A 1 597 ? -4.375 -14.209 16.496 1.00 97.06 597 TYR A N 1
ATOM 4427 C CA . TYR A 1 597 ? -3.403 -14.745 17.436 1.00 97.06 597 TYR A CA 1
ATOM 4428 C C . TYR A 1 597 ? -3.798 -14.368 18.859 1.00 97.06 597 TYR A C 1
ATOM 4430 O O . TYR A 1 597 ? -4.256 -13.250 19.100 1.00 97.06 597 TYR A O 1
ATOM 4438 N N . ASN A 1 598 ? -3.598 -15.327 19.761 1.00 96.31 598 ASN A N 1
ATOM 4439 C CA . ASN A 1 598 ? -3.684 -15.164 21.207 1.00 96.31 598 ASN A CA 1
ATOM 4440 C C . ASN A 1 598 ? -5.014 -14.572 21.684 1.00 96.31 598 ASN A C 1
ATOM 4442 O O . ASN A 1 598 ? -5.055 -13.692 22.516 1.00 96.31 598 ASN A O 1
ATOM 4446 N N . ALA A 1 599 ? -6.124 -15.025 21.101 1.00 96.25 599 ALA A N 1
ATOM 4447 C CA . ALA A 1 599 ? -7.434 -14.840 21.712 1.00 96.25 599 ALA A CA 1
ATOM 4448 C C . ALA A 1 599 ? -7.752 -16.118 22.491 1.00 96.25 599 ALA A C 1
ATOM 4450 O O . ALA A 1 599 ? -8.273 -17.066 21.888 1.00 96.25 599 ALA A O 1
ATOM 4451 N N . GLU A 1 600 ? -7.396 -16.187 23.778 1.00 96.69 600 GLU A N 1
ATOM 4452 C CA . GLU A 1 600 ? -7.573 -17.393 24.599 1.00 96.69 600 GLU A CA 1
ATOM 4453 C C . GLU A 1 600 ? -9.038 -17.827 24.648 1.00 96.69 600 GLU A C 1
ATOM 4455 O O . GLU A 1 600 ? -9.307 -19.029 24.570 1.00 96.69 600 GLU A O 1
ATOM 4460 N N . ASP A 1 601 ? -9.966 -16.869 24.728 1.00 97.50 601 ASP A N 1
ATOM 4461 C CA . ASP A 1 601 ? -11.406 -17.115 24.702 1.00 97.50 601 ASP A CA 1
ATOM 4462 C C . ASP A 1 601 ? -12.091 -16.387 23.535 1.00 97.50 601 ASP A C 1
ATOM 4464 O O . ASP A 1 601 ? -12.205 -15.160 23.482 1.00 97.50 601 ASP A O 1
ATOM 4468 N N . MET A 1 602 ? -12.583 -17.167 22.573 1.00 97.38 602 MET A N 1
ATOM 4469 C CA . MET A 1 602 ? -13.356 -16.659 21.443 1.00 97.38 602 MET A CA 1
ATOM 4470 C C . MET A 1 602 ? -14.844 -16.915 21.656 1.00 97.38 602 MET A C 1
ATOM 4472 O O . MET A 1 602 ? -15.270 -18.049 21.862 1.00 97.38 602 MET A O 1
ATOM 4476 N N . ILE A 1 603 ? -15.663 -15.874 21.540 1.00 96.88 603 ILE A N 1
ATOM 4477 C CA . ILE A 1 603 ? -17.093 -15.937 21.851 1.00 96.88 603 ILE A CA 1
ATOM 4478 C C . ILE A 1 603 ? -17.907 -15.595 20.602 1.00 96.88 603 ILE A C 1
ATOM 4480 O O . ILE A 1 603 ? -17.898 -14.463 20.115 1.00 96.88 603 ILE A O 1
ATOM 4484 N N . VAL A 1 604 ? -18.652 -16.578 20.098 1.00 96.06 604 VAL A N 1
ATOM 4485 C CA . VAL A 1 604 ? -19.499 -16.468 18.903 1.00 96.06 604 VAL A CA 1
ATOM 4486 C C . VAL A 1 604 ? -20.927 -16.137 19.330 1.00 96.06 604 VAL A C 1
ATOM 4488 O O . VAL A 1 604 ? -21.741 -17.017 19.600 1.00 96.06 604 VAL A O 1
ATOM 4491 N N . ASN A 1 605 ? -21.226 -14.841 19.416 1.00 94.69 605 ASN A N 1
ATOM 4492 C CA . ASN A 1 605 ? -22.547 -14.290 19.734 1.00 94.69 605 ASN A CA 1
ATOM 4493 C C . ASN A 1 605 ? -23.406 -14.008 18.496 1.00 94.69 605 ASN A C 1
ATOM 4495 O O . ASN A 1 605 ? -24.579 -13.677 18.644 1.00 94.69 605 ASN A O 1
ATOM 4499 N N . GLN A 1 606 ? -22.857 -14.133 17.293 1.00 93.38 606 GLN A N 1
ATOM 4500 C CA . GLN A 1 606 ? -23.546 -14.002 16.011 1.00 93.38 606 GLN A CA 1
ATOM 4501 C C . GLN A 1 606 ? -22.953 -15.019 15.038 1.00 93.38 606 GLN A C 1
ATOM 4503 O O . GLN A 1 606 ? -21.765 -15.330 15.149 1.00 93.38 606 GLN A O 1
ATOM 4508 N N . ASP A 1 607 ? -23.755 -15.490 14.079 1.00 94.06 607 ASP A N 1
ATOM 4509 C CA . ASP A 1 607 ? -23.291 -16.394 13.026 1.00 94.06 607 ASP A CA 1
ATOM 4510 C C . ASP A 1 607 ? -21.950 -15.918 12.456 1.00 94.06 607 ASP A C 1
ATOM 4512 O O . ASP A 1 607 ? -21.787 -14.743 12.109 1.00 94.06 607 ASP A O 1
ATOM 4516 N N . THR A 1 608 ? -20.967 -16.811 12.393 1.00 95.12 608 THR A N 1
ATOM 4517 C CA . THR A 1 608 ? -19.599 -16.464 11.996 1.00 95.12 608 THR A CA 1
ATOM 4518 C C . THR A 1 608 ? -19.050 -17.486 11.009 1.00 95.12 608 THR A C 1
ATOM 4520 O O . THR A 1 608 ? -19.149 -18.691 11.217 1.00 95.12 608 THR A O 1
ATOM 4523 N N . ASN A 1 609 ? -18.440 -16.991 9.934 1.00 94.69 609 ASN A N 1
ATOM 4524 C CA . ASN A 1 609 ? -17.804 -17.773 8.885 1.00 94.69 609 ASN A CA 1
ATOM 4525 C C . ASN A 1 609 ? -16.284 -17.592 8.950 1.00 94.69 609 ASN A C 1
ATOM 4527 O O . ASN A 1 609 ? -15.768 -16.548 8.538 1.00 94.69 609 ASN A O 1
ATOM 4531 N N . LEU A 1 610 ? -15.568 -18.625 9.390 1.00 94.81 610 LEU A N 1
ATOM 4532 C CA . LEU A 1 610 ? -14.116 -18.713 9.241 1.00 94.81 610 LEU A CA 1
ATOM 4533 C C . LEU A 1 610 ? -13.805 -19.220 7.830 1.00 94.81 610 LEU A C 1
ATOM 4535 O O . LEU A 1 610 ? -14.087 -20.373 7.489 1.00 94.81 610 LEU A O 1
ATOM 4539 N N . LEU A 1 611 ? -13.263 -18.346 6.986 1.00 90.69 611 LEU A N 1
ATOM 4540 C CA . LEU A 1 611 ? -12.888 -18.707 5.623 1.00 90.69 611 LEU A CA 1
ATOM 4541 C C . LEU A 1 611 ? -11.608 -19.549 5.623 1.00 90.69 611 LEU A C 1
ATOM 4543 O O . LEU A 1 611 ? -10.822 -19.515 6.567 1.00 90.69 611 LEU A O 1
ATOM 4547 N N . ALA A 1 612 ? -11.381 -20.295 4.542 1.00 83.81 612 ALA A N 1
ATOM 4548 C CA . ALA A 1 612 ? -10.283 -21.262 4.468 1.00 83.81 612 ALA A CA 1
ATOM 4549 C C 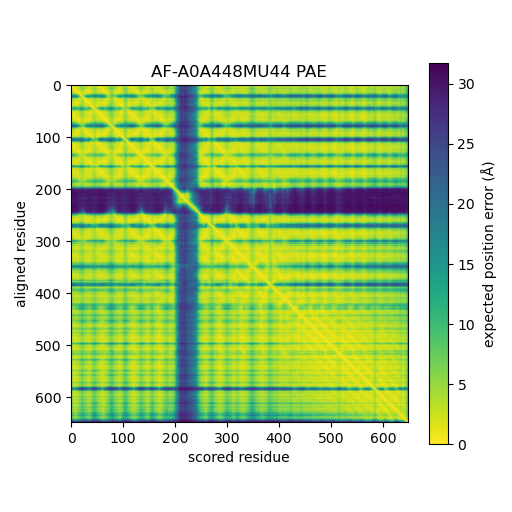. ALA A 1 612 ? -8.878 -20.648 4.627 1.00 83.81 612 ALA A C 1
ATOM 4551 O O . ALA A 1 612 ? -7.931 -21.340 4.987 1.00 83.81 612 ALA A O 1
ATOM 4552 N N . ASN A 1 613 ? -8.736 -19.352 4.348 1.00 83.31 613 ASN A N 1
ATOM 4553 C CA . ASN A 1 613 ? -7.488 -18.604 4.471 1.00 83.31 613 ASN A CA 1
ATOM 4554 C C . ASN A 1 613 ? -7.292 -17.938 5.845 1.00 83.31 613 ASN A C 1
ATOM 4556 O O . ASN A 1 613 ? -6.230 -17.355 6.074 1.00 83.31 613 ASN A O 1
ATOM 4560 N N . ALA A 1 614 ? -8.288 -17.990 6.735 1.00 91.69 614 ALA A N 1
ATOM 4561 C CA . ALA A 1 614 ? -8.128 -17.532 8.109 1.00 91.69 614 ALA A CA 1
ATOM 4562 C C . ALA A 1 614 ? -7.145 -18.434 8.866 1.00 91.69 614 ALA A C 1
ATOM 4564 O O . ALA A 1 614 ? -6.917 -19.582 8.489 1.00 91.69 614 ALA A O 1
ATOM 4565 N N . LYS A 1 615 ? -6.558 -17.917 9.946 1.00 94.00 615 LYS A N 1
ATOM 4566 C CA . LYS A 1 615 ? -5.683 -18.688 10.842 1.00 94.00 615 LYS A CA 1
ATOM 4567 C C . LYS A 1 615 ? -5.985 -18.301 12.275 1.00 94.00 615 LYS A C 1
ATOM 4569 O O . LYS A 1 615 ? -5.879 -17.127 12.592 1.00 94.00 615 LYS A O 1
ATOM 4574 N N . ILE A 1 616 ? -6.344 -19.259 13.116 1.00 94.69 616 ILE A N 1
ATOM 4575 C CA . ILE A 1 616 ? -6.638 -19.041 14.533 1.00 94.69 616 ILE A CA 1
ATOM 4576 C C . ILE A 1 616 ? -5.586 -19.781 15.355 1.00 94.69 616 ILE A C 1
ATOM 4578 O O . ILE A 1 616 ? -5.414 -20.990 15.181 1.00 94.69 616 ILE A O 1
ATOM 4582 N N . ARG A 1 617 ? -4.846 -19.063 16.199 1.00 94.00 617 ARG A N 1
ATOM 4583 C CA . ARG A 1 617 ? -3.731 -19.592 17.001 1.00 94.00 617 ARG A CA 1
ATOM 4584 C C . ARG A 1 617 ? -3.774 -19.013 18.409 1.00 94.00 617 ARG A C 1
ATOM 4586 O O . ARG A 1 617 ? -4.218 -17.886 18.583 1.00 94.00 617 ARG A O 1
ATOM 4593 N N . GLY A 1 618 ? -3.318 -19.780 19.398 1.00 90.88 618 GLY A N 1
ATOM 4594 C CA . GLY A 1 618 ? -3.344 -19.359 20.807 1.00 90.88 618 GLY A CA 1
ATOM 4595 C C . GLY A 1 618 ? -4.729 -19.410 21.471 1.00 90.88 618 GLY A C 1
ATOM 4596 O O . GLY A 1 618 ? -4.867 -19.045 22.626 1.00 90.88 618 GLY A O 1
ATOM 4597 N N . THR A 1 619 ? -5.763 -19.898 20.778 1.00 93.31 619 THR A N 1
ATOM 4598 C CA . THR A 1 619 ? -7.111 -20.028 21.353 1.00 93.31 619 THR A CA 1
ATOM 4599 C C . THR A 1 619 ? -7.261 -21.304 22.175 1.00 93.31 619 THR A C 1
ATOM 4601 O O . THR A 1 619 ? -7.017 -22.407 21.669 1.00 93.31 619 THR A O 1
ATOM 4604 N N . ASN A 1 620 ? -7.728 -21.154 23.416 1.00 92.56 620 ASN A N 1
ATOM 4605 C CA . ASN A 1 620 ? -8.007 -22.246 24.348 1.00 92.56 620 ASN A CA 1
ATOM 4606 C C . ASN A 1 620 ? -9.467 -22.693 24.253 1.00 92.56 620 ASN A C 1
ATOM 4608 O O . ASN A 1 620 ? -9.748 -23.891 24.187 1.00 92.56 620 ASN A O 1
ATOM 4612 N N . THR A 1 621 ? -10.394 -21.734 24.220 1.00 95.56 621 THR A N 1
ATOM 4613 C CA . THR A 1 621 ? -11.836 -21.985 24.208 1.00 95.56 621 THR A CA 1
ATOM 4614 C C . THR A 1 621 ? -12.532 -21.228 23.087 1.00 95.56 621 THR A C 1
ATOM 4616 O O . THR A 1 621 ? -12.211 -20.084 22.777 1.00 95.56 621 THR A O 1
ATOM 4619 N N . ILE A 1 622 ? -13.518 -21.887 22.476 1.00 96.25 622 ILE A N 1
ATOM 4620 C CA . ILE A 1 622 ? -14.476 -21.251 21.573 1.00 96.25 622 ILE A CA 1
ATOM 4621 C C . ILE A 1 622 ? -15.870 -21.489 22.153 1.00 96.25 622 ILE A C 1
ATOM 4623 O O . ILE A 1 622 ? -16.363 -22.618 22.155 1.00 96.25 622 ILE A O 1
ATOM 4627 N N . THR A 1 623 ? -16.503 -20.429 22.642 1.00 96.69 623 THR A N 1
ATOM 4628 C CA . THR A 1 623 ? -17.868 -20.455 23.172 1.00 96.69 623 THR A CA 1
ATOM 4629 C C . THR A 1 623 ? -18.862 -20.137 22.058 1.00 96.69 623 THR A C 1
ATOM 4631 O O . THR A 1 623 ? -18.806 -19.066 21.453 1.00 96.69 623 THR A O 1
ATOM 4634 N N . LEU A 1 624 ? -19.797 -21.052 21.793 1.00 95.12 624 LEU A N 1
ATOM 4635 C CA . LEU A 1 624 ? -20.797 -20.914 20.731 1.00 95.12 624 LEU A CA 1
ATOM 4636 C C . LEU A 1 624 ? -22.169 -20.559 21.309 1.00 95.12 624 LEU A C 1
ATOM 4638 O O . LEU A 1 624 ? -22.864 -21.418 21.845 1.00 95.12 624 LEU A O 1
ATOM 4642 N N . ASN A 1 625 ? -22.570 -19.296 21.159 1.00 93.56 625 ASN A N 1
ATOM 4643 C CA . ASN A 1 625 ? -23.937 -18.839 21.425 1.00 93.56 625 ASN A CA 1
ATOM 4644 C C . ASN A 1 625 ? -24.781 -18.746 20.134 1.00 93.56 625 ASN A C 1
ATOM 4646 O O . ASN A 1 625 ? -25.989 -18.532 20.215 1.00 93.56 625 ASN A O 1
ATOM 4650 N N . ASN A 1 626 ? -24.145 -18.891 18.964 1.00 92.75 626 ASN A N 1
ATOM 4651 C CA . ASN A 1 626 ? -24.730 -18.959 17.619 1.00 92.75 626 ASN A CA 1
ATOM 4652 C C . ASN A 1 626 ? -23.858 -19.837 16.697 1.00 92.75 626 ASN A C 1
ATOM 4654 O O . ASN A 1 626 ? -22.854 -20.404 17.144 1.00 92.75 626 ASN A O 1
ATOM 4658 N N . ASP A 1 627 ? -24.243 -19.953 15.423 1.00 93.44 627 ASP A N 1
ATOM 4659 C CA . ASP A 1 627 ? -23.613 -20.869 14.474 1.00 93.44 627 ASP A CA 1
ATOM 4660 C C . ASP A 1 627 ? -22.191 -20.425 14.086 1.00 93.44 627 ASP A C 1
ATOM 4662 O O . ASP A 1 627 ? -21.923 -19.271 13.744 1.00 93.44 627 ASP A O 1
ATOM 4666 N N . LEU A 1 628 ? -21.256 -21.377 14.090 1.00 94.44 628 LEU A N 1
ATOM 4667 C CA . LEU A 1 628 ? -19.903 -21.195 13.569 1.00 94.44 628 LEU A CA 1
ATOM 4668 C C . LEU A 1 628 ? -19.702 -22.115 12.371 1.00 94.44 628 LEU A C 1
ATOM 4670 O O . LEU A 1 628 ? -19.662 -23.337 12.507 1.00 94.44 628 LEU A O 1
ATOM 4674 N N . HIS A 1 629 ? -19.533 -21.527 11.193 1.00 93.50 629 HIS A N 1
ATOM 4675 C CA . HIS A 1 629 ? -19.159 -22.256 9.990 1.00 93.50 629 HIS A CA 1
ATOM 4676 C C . HIS A 1 629 ? -17.669 -22.040 9.740 1.00 93.50 629 HIS A C 1
ATOM 4678 O O . HIS A 1 629 ? -17.205 -20.903 9.677 1.00 93.50 629 HIS A O 1
ATOM 4684 N N . TYR A 1 630 ? -16.904 -23.109 9.547 1.00 91.00 630 TYR A N 1
ATOM 4685 C CA . TYR A 1 630 ? -15.506 -22.999 9.143 1.00 91.00 630 TYR A CA 1
ATOM 4686 C C . TYR A 1 630 ? -15.254 -23.821 7.885 1.00 91.00 630 TYR A C 1
ATOM 4688 O O . TYR A 1 630 ? -15.760 -24.931 7.728 1.00 91.00 630 TYR A O 1
ATOM 4696 N N . GLN A 1 631 ? -14.510 -23.238 6.952 1.00 91.00 631 GLN A N 1
ATOM 4697 C CA . GLN A 1 631 ? -14.184 -23.880 5.686 1.00 91.00 631 GLN A CA 1
ATOM 4698 C C . GLN A 1 631 ? -12.935 -24.745 5.842 1.00 91.00 631 GLN A C 1
ATOM 4700 O O . GLN A 1 631 ? -11.907 -24.282 6.338 1.00 91.00 631 GLN A O 1
ATOM 4705 N N . VAL A 1 632 ? -13.031 -25.989 5.377 1.00 90.06 632 VAL A N 1
ATOM 4706 C CA . VAL A 1 632 ? -11.930 -26.954 5.340 1.00 90.06 632 VAL A CA 1
ATOM 4707 C C . VAL A 1 632 ? -11.651 -27.279 3.882 1.00 90.06 632 VAL A C 1
ATOM 4709 O O . VAL A 1 632 ? -12.526 -27.808 3.198 1.00 90.06 632 VAL A O 1
ATOM 4712 N N . LEU A 1 633 ? -10.462 -26.921 3.396 1.00 86.31 633 LEU A N 1
ATOM 4713 C CA . LEU A 1 633 ? -10.016 -27.330 2.061 1.00 86.31 633 LEU A CA 1
ATOM 4714 C C . LEU A 1 633 ? -9.360 -28.710 2.119 1.00 86.31 633 LEU A C 1
ATOM 4716 O O . LEU A 1 633 ? -9.669 -29.576 1.305 1.00 86.31 633 LEU A O 1
ATOM 4720 N N . ASP A 1 634 ? -8.507 -28.915 3.120 1.00 88.00 634 ASP A N 1
ATOM 4721 C CA . ASP A 1 634 ? -7.889 -30.189 3.471 1.00 88.00 634 ASP A CA 1
ATOM 4722 C C . ASP A 1 634 ? -7.521 -30.196 4.970 1.00 88.00 634 ASP A C 1
ATOM 4724 O O . ASP A 1 634 ? -7.837 -29.250 5.696 1.00 88.00 634 ASP A O 1
ATOM 4728 N N . ALA A 1 635 ? -6.892 -31.276 5.439 1.00 85.88 635 ALA A N 1
ATOM 4729 C CA . ALA A 1 635 ? -6.569 -31.486 6.852 1.00 85.88 635 ALA A CA 1
ATOM 4730 C C . ALA A 1 635 ? -5.567 -30.472 7.435 1.00 85.88 635 ALA A C 1
ATOM 4732 O O . ALA A 1 635 ? -5.553 -30.274 8.645 1.00 85.88 635 ALA A O 1
ATOM 4733 N N . GLU A 1 636 ? -4.750 -29.829 6.600 1.00 86.38 636 GLU A N 1
ATOM 4734 C CA . GLU A 1 636 ? -3.721 -28.865 7.020 1.00 86.38 636 GLU A CA 1
ATOM 4735 C C . GLU A 1 636 ? -4.069 -27.426 6.589 1.00 86.38 636 GLU A C 1
ATOM 4737 O O . GLU A 1 636 ? -3.479 -26.445 7.046 1.00 86.38 636 GLU A O 1
ATOM 4742 N N . THR A 1 637 ? -5.081 -27.278 5.735 1.00 84.12 637 THR A N 1
ATOM 4743 C CA . THR A 1 637 ? -5.524 -26.013 5.148 1.00 84.12 637 THR A CA 1
ATOM 4744 C C . THR A 1 637 ? -6.934 -25.677 5.631 1.00 84.12 637 THR A C 1
ATOM 4746 O O . THR A 1 637 ? -7.915 -25.689 4.878 1.00 84.12 637 THR A O 1
ATOM 4749 N N . HIS A 1 638 ? -7.033 -25.373 6.927 1.00 87.81 638 HIS A N 1
ATOM 4750 C CA . HIS A 1 638 ? -8.231 -24.814 7.552 1.00 87.81 638 HIS A CA 1
ATOM 4751 C C . HIS A 1 638 ? -7.884 -23.881 8.721 1.00 87.81 638 HIS A C 1
ATOM 4753 O O . HIS A 1 638 ? -6.794 -23.942 9.290 1.00 87.81 638 HIS A O 1
ATOM 4759 N N . ALA A 1 639 ? -8.836 -23.028 9.116 1.00 90.00 639 ALA A N 1
ATOM 4760 C CA . ALA A 1 639 ? -8.590 -21.949 10.078 1.00 90.00 639 ALA A CA 1
ATOM 4761 C C . ALA A 1 639 ? -8.062 -22.415 11.447 1.00 90.00 639 ALA A C 1
ATOM 4763 O O . ALA A 1 639 ? -7.234 -21.740 12.057 1.00 90.00 639 ALA A O 1
ATOM 4764 N N . LEU A 1 640 ? -8.523 -23.581 11.904 1.00 89.50 640 LEU A N 1
ATOM 4765 C CA . LEU A 1 640 ? -8.194 -24.164 13.209 1.00 89.50 640 LEU A CA 1
ATOM 4766 C C . LEU A 1 640 ? -7.013 -25.152 13.182 1.00 89.50 640 LEU A C 1
ATOM 4768 O O . LEU A 1 640 ? -6.645 -25.660 14.237 1.00 89.50 640 LEU A O 1
ATOM 4772 N N . PHE A 1 641 ? -6.444 -25.459 12.010 1.00 88.00 641 PHE A N 1
ATOM 4773 C CA . PHE A 1 641 ? -5.268 -2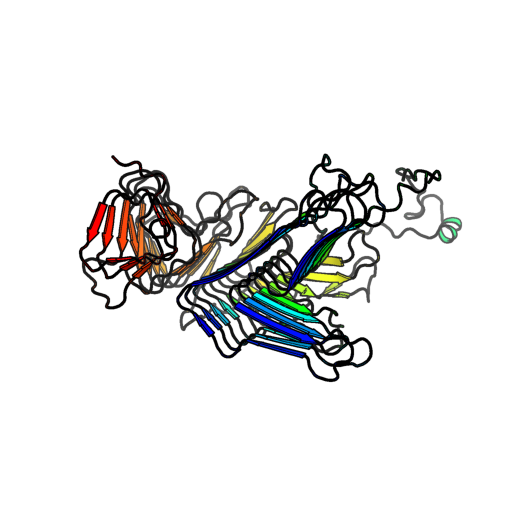6.328 11.918 1.00 88.00 641 PHE A CA 1
ATOM 4774 C C . PHE A 1 641 ? -4.080 -25.582 12.489 1.00 88.00 641 PHE A C 1
ATOM 4776 O O . PHE A 1 641 ? -3.847 -24.471 12.036 1.00 88.00 641 PHE A O 1
ATOM 4783 N N . ASP A 1 642 ? -3.309 -26.168 13.397 1.00 84.75 642 ASP A N 1
ATOM 4784 C CA . ASP A 1 642 ? -2.087 -25.572 13.929 1.00 84.75 642 ASP A CA 1
ATOM 4785 C C . ASP A 1 642 ? -0.986 -26.640 14.021 1.00 84.75 642 ASP A C 1
ATOM 4787 O O . ASP A 1 642 ? -1.127 -27.565 14.821 1.00 84.75 642 ASP A O 1
ATOM 4791 N N . PRO A 1 643 ? 0.097 -26.541 13.222 1.00 81.00 643 PRO A N 1
ATOM 4792 C CA . PRO A 1 643 ? 1.159 -27.545 13.230 1.00 81.00 643 PRO A CA 1
ATOM 4793 C C . PRO A 1 643 ? 1.959 -27.557 14.540 1.00 81.00 643 PRO A C 1
ATOM 4795 O O . PRO A 1 643 ? 2.636 -28.540 14.822 1.00 81.00 643 PRO A O 1
ATOM 4798 N N . GLU A 1 644 ? 1.899 -26.483 15.334 1.00 79.12 644 GLU A N 1
ATOM 4799 C CA . GLU A 1 644 ? 2.601 -26.378 16.620 1.00 79.12 644 GLU A CA 1
ATOM 4800 C C . GLU A 1 644 ? 1.740 -26.838 17.804 1.00 79.12 644 GLU A C 1
ATOM 4802 O O . GLU A 1 644 ? 2.234 -26.964 18.930 1.00 79.12 644 GLU A O 1
ATOM 4807 N N . ARG A 1 645 ? 0.457 -27.138 17.564 1.00 74.19 645 ARG A N 1
ATOM 4808 C CA . ARG A 1 645 ? -0.451 -27.679 18.574 1.00 74.19 645 ARG A CA 1
ATOM 4809 C C . ARG A 1 645 ? -0.116 -29.155 18.788 1.00 74.19 645 ARG A C 1
ATOM 4811 O O . ARG A 1 645 ? -0.754 -30.044 18.235 1.00 74.19 645 ARG A O 1
ATOM 4818 N N . ASN A 1 646 ? 0.925 -29.397 19.582 1.00 53.50 646 ASN A N 1
ATOM 4819 C CA . ASN A 1 646 ? 1.280 -30.731 20.055 1.00 53.50 646 ASN A CA 1
ATOM 4820 C C . ASN A 1 646 ? 0.044 -31.379 20.690 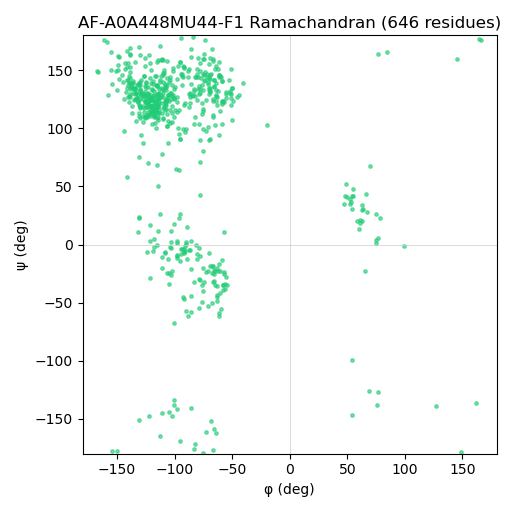1.00 53.50 646 ASN A C 1
ATOM 4822 O O . ASN A 1 646 ? -0.599 -30.751 21.534 1.00 53.50 646 ASN A O 1
ATOM 4826 N N . GLU A 1 647 ? -0.262 -32.618 20.290 1.00 47.50 647 GLU A N 1
ATOM 4827 C CA . GLU A 1 647 ? -1.243 -33.469 20.965 1.00 47.50 647 GLU A CA 1
ATOM 4828 C C . GLU A 1 647 ? -0.914 -33.474 22.466 1.00 47.50 647 GLU A C 1
ATOM 4830 O O . GLU A 1 647 ? 0.111 -34.013 22.890 1.00 47.50 647 GLU A O 1
ATOM 4835 N N . LYS A 1 648 ? -1.734 -32.789 23.262 1.00 36.59 648 LYS A N 1
ATOM 4836 C CA . LYS A 1 648 ? -1.697 -32.841 24.722 1.00 36.59 648 LYS A CA 1
ATOM 4837 C C . LYS A 1 648 ? -2.959 -33.503 25.225 1.00 36.59 648 LYS A C 1
ATOM 4839 O O . LYS A 1 648 ? -4.045 -33.099 24.751 1.00 36.59 648 LYS A O 1
#

Secondary structure (DSSP, 8-state):
---EEESSEEEEEEEEEPPTT-SEEEEEEES-S-SEEEEEEE-TT--S-EEEEE--EEESSEEEEEEEEEPPP-TT---SS-EEEEEEES-S-SEEEEEEE--SSS---EEEEE--EEESSEEEEEEEEE---SSSEEEEEEES-S-SEEEEEE-SS--EEEEEEEEESSEEEEEEEEE--BSSTTSPP-B----EE---TT-PPPPPPPPHHHHTTS-TT-TT-PPP--------------TTSTT-EEEEEEES-S-SEEEEESS---TTS--SEEEEEEEESSEEEEEEEEE--EETTEEPPEEEES-SEEEEESS-B---EEESSEEEESSEEEEEE-EEE-SS-SSS-EEE-SB-S-EEESSEEEESEEEEEEEE-TTSSSSEEEEE-TTSTTEEESSEEEEE-TTS-EEEEEE-----PPEEETTEEEEEEEPPBPTTSS-B-EE--S-EEEESEEEEE--SSS-SEEE-S-EEEES-EEEESSEEEEEPTT-EEEEES-EEEE-SS-BTTTBPPEEEE--SS--EEEEESS-EEESEEE--BSS-EEEE-STT-EE-SSEEE--BSS-EEEES-TT---SSPEEE-SEEE--SEEEE-S-EEE-TT-EEES--EEEESS-EEE-BSSSSSBTT--TT----

Foldseek 3Di:
DEEDEDPEEQWFEDEAEFDAQDQEWEAEDAAHQESEEWEWEDDEPDPAATETEYEEYHAQEYQWGEEEHFFYANAVDQDLAGFFEWYYHQGQESYGYETYYPYPPDFHETETEYYEYEDQFEQWGEYEWYTYEAFFYTETAYANHQESYEFEYEDPHHYATEYAEYEAQFYQWGAYEIYKYENDPPDDWDWDFDDADEDDPDPPDQPAADDPVVLVPDDPPDRNPDDDPDPDPPPDDPDDDDPSQPRGDIEYEHESHQESYETDYPDFADPPGDFRGAYNAYDYLAAQWGEYIYIFYYGDHDTDDYQDYNGFESYEYRAQYQYYYHYLEEQEGQAESAEYAWDFACPPHPVDTDTGASHPHAAEELEEAEYLERRKHKDQDPPDPHRMHIYHDCVDPRRFAQYWYFHADSLLAGDAIDHGDDDDDFDADPNAGADRDEFDADPVRRWGADEDPEEEEAERYRQYIQCPDQASYEFAAAYEYENYRFYHQAERYEYEAPHAYEYYLYEQYYHPDAHSNPGARASYEADQHEYHYAYDAQYERHEEAYRAHYQYEYEPADQNYYYNYAEYENHDDQYEYEDHDLPDADPDAREAQHEYEQNQEYEYSYHYEDEQNYAYYNHNDYHPPDHYHWDDPDPCRTRDHDPPPPDD

pLDDT: mean 87.9, std 15.22, range [28.81, 98.94]

Organism: NCBI:txid758

Radius of gyration: 26.68 Å; Cα contacts (8 Å, |Δi|>4): 2263; chains: 1; bounding box: 75×76×71 Å

Mean predicted aligned error: 8.37 Å

Nearest PDB structures (foldseek):
  5lw3-assembly1_A  TM=1.719E-01  e=5.855E+00  Azotobacter vinelandii